Protein AF-A0A1I8H3S5-F1 (afdb_monomer_lite)

InterPro domains:
  IPR027417 P-loop containing nucleoside triphosphate hydrolase [G3DSA:3.40.50.300] (2-69)
  IPR051978 Rho GTPase-activating domain-containing protein [PTHR46005] (12-343)

Radius of gyration: 44.05 Å; chains: 1; bounding box: 96×52×143 Å

Sequence (386 aa):
MDLIANQPELHARQMEALRKAAKNLSNLAGTVETSAQLGVNVDEAFRLLAGAIEKSRPRAAPYAEALMGHQAACDSARQGFNQLLQATLSLTVSLQPSGQAWQAWLRANGSKREFADFIALFGTGNARNEFDRCAASLRDRGVSERRELIGQRLRKLLDTAYPLETADPARLMRHDSVVKRLLHIGGDQHFVSVTNAWQENRDYLASLDTRIPYNFLINKAESSQIFMEHRDRIQQRQRRDVLKAQLLASLRESPSCLAGAASLEDLFSPEMALTEHGKSGLQALLPELQLEGRRLAFAEVQEWLLERSELVPVLESGPTDEDVRRAAKLMKRDTRCSNLLQLLRPDKAKDIARVWFDLPNDASACRLRPCADYTVPEALTEHHRG

Structure (mmCIF, N/CA/C/O backbone):
data_AF-A0A1I8H3S5-F1
#
_entry.id   AF-A0A1I8H3S5-F1
#
loop_
_atom_site.group_PDB
_atom_site.id
_atom_site.type_symbol
_atom_site.label_atom_id
_atom_site.label_alt_id
_atom_site.label_comp_id
_atom_site.label_asym_id
_atom_site.label_entity_id
_atom_site.label_seq_id
_atom_site.pdbx_PDB_ins_code
_atom_site.Cartn_x
_atom_site.Cartn_y
_atom_site.Cartn_z
_atom_site.occupancy
_atom_site.B_iso_or_equiv
_atom_site.auth_seq_id
_atom_site.auth_comp_id
_atom_site.auth_asym_id
_atom_site.auth_atom_id
_atom_site.pdbx_PDB_model_num
ATOM 1 N N . MET A 1 1 ? -52.981 -10.955 87.064 1.00 41.41 1 MET A N 1
ATOM 2 C CA . MET A 1 1 ? -52.131 -9.850 86.569 1.00 41.41 1 MET A CA 1
ATOM 3 C C . MET A 1 1 ? -50.789 -10.474 86.196 1.00 41.41 1 MET A C 1
ATOM 5 O O . MET A 1 1 ? -49.793 -10.192 86.837 1.00 41.41 1 MET A O 1
ATOM 9 N N . ASP A 1 2 ? -50.751 -11.361 85.194 1.00 47.03 2 ASP A N 1
ATOM 10 C CA . ASP A 1 2 ? -49.614 -12.300 85.044 1.00 47.03 2 ASP A CA 1
ATOM 11 C C . ASP A 1 2 ? -49.071 -12.394 83.612 1.00 47.03 2 ASP A C 1
ATOM 13 O O . ASP A 1 2 ? -48.339 -13.313 83.268 1.00 47.03 2 ASP A O 1
ATOM 17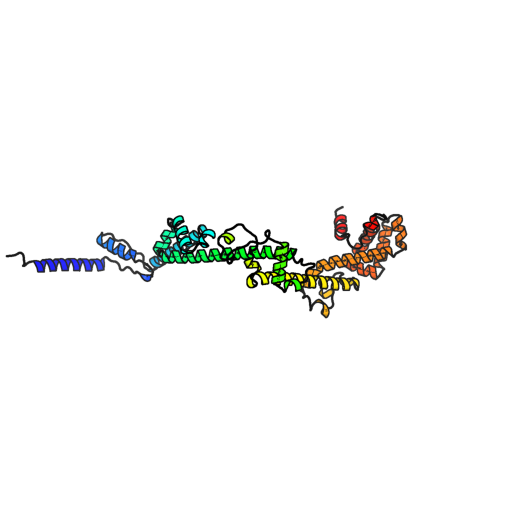 N N . LEU A 1 3 ? -49.401 -11.423 82.755 1.00 46.94 3 LEU A N 1
ATOM 18 C CA . LEU A 1 3 ? -48.939 -11.394 81.359 1.00 46.94 3 LEU A CA 1
ATOM 19 C C . LEU A 1 3 ? -47.726 -10.479 81.122 1.00 46.94 3 LEU A C 1
ATOM 21 O O . LEU A 1 3 ? -47.190 -10.456 80.020 1.00 46.94 3 LEU A O 1
ATOM 25 N N . ILE A 1 4 ? -47.260 -9.759 82.148 1.00 48.44 4 ILE A N 1
ATOM 26 C CA . ILE A 1 4 ? -46.124 -8.822 82.038 1.00 48.44 4 ILE A CA 1
ATOM 27 C C . ILE A 1 4 ? -44.843 -9.399 82.675 1.00 48.44 4 ILE A C 1
ATOM 29 O O . ILE A 1 4 ? -43.741 -9.004 82.308 1.00 48.44 4 ILE A O 1
ATOM 33 N N . ALA A 1 5 ? -44.953 -10.404 83.552 1.00 50.72 5 ALA A N 1
ATOM 34 C CA . ALA A 1 5 ? -43.809 -10.935 84.302 1.00 50.72 5 ALA A CA 1
ATOM 35 C C . ALA A 1 5 ? -42.864 -11.853 83.490 1.00 50.72 5 ALA A C 1
ATOM 37 O O . ALA A 1 5 ? -41.720 -12.037 83.890 1.00 50.72 5 ALA A O 1
ATOM 38 N N . ASN A 1 6 ? -43.296 -12.388 82.338 1.00 52.59 6 ASN A N 1
ATOM 39 C CA . ASN A 1 6 ? -42.533 -13.388 81.563 1.00 52.59 6 ASN A CA 1
ATOM 40 C C . ASN A 1 6 ? -41.844 -12.861 80.292 1.00 52.59 6 ASN A C 1
ATOM 42 O O . ASN A 1 6 ? -41.156 -13.614 79.600 1.00 52.59 6 ASN A O 1
ATOM 46 N N . GLN A 1 7 ? -41.995 -11.575 79.966 1.00 53.34 7 GLN A N 1
ATOM 47 C CA . GLN A 1 7 ? -41.315 -10.970 78.816 1.00 53.34 7 GLN A CA 1
ATOM 48 C C . GLN A 1 7 ? -39.777 -11.045 78.880 1.00 53.34 7 GLN A C 1
ATOM 50 O O . GLN A 1 7 ? -39.180 -11.409 77.864 1.00 53.34 7 GLN A O 1
ATOM 55 N N . PRO A 1 8 ? -39.102 -10.784 80.020 1.00 57.09 8 PRO A N 1
ATOM 56 C CA . PRO A 1 8 ? -37.642 -10.862 80.065 1.00 57.09 8 PRO A CA 1
ATOM 57 C C . PRO A 1 8 ? -37.115 -12.293 79.882 1.00 57.09 8 PRO A C 1
ATOM 59 O O . PRO A 1 8 ? -36.094 -12.476 79.222 1.00 57.09 8 PRO A O 1
ATOM 62 N N . GLU A 1 9 ? -37.823 -13.319 80.370 1.00 62.50 9 GLU A N 1
ATOM 63 C CA . GLU A 1 9 ? -37.437 -14.721 80.148 1.00 62.50 9 GLU A CA 1
ATOM 64 C C . GLU A 1 9 ? -37.637 -15.165 78.693 1.00 62.50 9 GLU A C 1
ATOM 66 O O . GLU A 1 9 ? -36.809 -15.894 78.139 1.00 62.50 9 GLU A O 1
ATOM 71 N N . LEU A 1 10 ? -38.710 -14.702 78.044 1.00 64.19 10 LEU A N 1
ATOM 72 C CA . LEU A 1 10 ? -38.963 -14.970 76.628 1.00 64.19 10 LEU A CA 1
ATOM 73 C C . LEU A 1 10 ? -37.896 -14.306 75.741 1.00 64.19 10 LEU A C 1
ATOM 75 O O . LEU A 1 10 ? -37.350 -14.953 74.845 1.00 64.19 10 LEU A O 1
ATOM 79 N N . HIS A 1 11 ? -37.544 -13.051 76.036 1.00 54.66 11 HIS A N 1
ATOM 80 C CA . HIS A 1 11 ? -36.466 -12.331 75.358 1.00 54.66 11 HIS A CA 1
ATOM 81 C C . HIS A 1 11 ? -35.100 -12.974 75.605 1.00 54.66 11 HIS A C 1
ATOM 83 O O . HIS A 1 11 ? -34.327 -13.128 74.663 1.00 54.66 11 HIS A O 1
ATOM 89 N N . ALA A 1 12 ? -34.810 -13.423 76.829 1.00 63.47 12 ALA A N 1
ATOM 90 C CA . ALA A 1 12 ? -33.576 -14.142 77.135 1.00 63.47 12 ALA A CA 1
ATOM 91 C C . ALA A 1 12 ? -33.473 -15.453 76.341 1.00 63.47 12 ALA A C 1
ATOM 93 O O . ALA A 1 12 ? -32.431 -15.732 75.756 1.00 63.47 12 ALA A O 1
ATOM 94 N N . ARG A 1 13 ? -34.565 -16.222 76.225 1.00 71.88 13 ARG A N 1
ATOM 95 C CA . ARG A 1 13 ? -34.607 -17.444 75.401 1.00 71.88 13 ARG A CA 1
ATOM 96 C C . ARG A 1 13 ? -34.448 -17.161 73.907 1.00 71.88 13 ARG A C 1
ATOM 98 O O . ARG A 1 13 ? -33.751 -17.911 73.227 1.00 71.88 13 ARG A O 1
ATOM 105 N N . GLN A 1 14 ? -35.052 -16.090 73.394 1.00 65.31 14 GLN A N 1
ATOM 106 C CA . GLN A 1 14 ? -34.869 -15.660 72.003 1.00 65.31 14 GLN A CA 1
ATOM 107 C C . GLN A 1 14 ? -33.429 -15.204 71.736 1.00 65.31 14 GLN A C 1
ATOM 109 O O . GLN A 1 14 ? -32.847 -15.584 70.723 1.00 65.31 14 GLN A O 1
ATOM 114 N N . MET A 1 15 ? -32.819 -14.467 72.666 1.00 53.81 15 MET A N 1
ATOM 115 C CA . MET A 1 15 ? -31.417 -14.051 72.584 1.00 53.81 15 MET A CA 1
ATOM 116 C C . MET A 1 15 ? -30.461 -15.242 72.676 1.00 53.81 15 MET A C 1
ATOM 118 O O . MET A 1 15 ? -29.499 -15.307 71.919 1.00 53.81 15 MET A O 1
ATOM 122 N N . GLU A 1 16 ? -30.741 -16.223 73.535 1.00 70.06 16 GLU A N 1
ATOM 123 C CA . GLU A 1 16 ? -29.988 -17.479 73.635 1.00 70.06 16 GLU A CA 1
ATOM 124 C C . GLU A 1 16 ? -30.104 -18.305 72.340 1.00 70.06 16 GLU A C 1
ATOM 126 O O . GLU A 1 16 ? -29.115 -18.860 71.858 1.00 70.06 16 GLU A O 1
ATOM 131 N N . ALA A 1 17 ? -31.294 -18.347 71.728 1.00 71.75 17 ALA A N 1
ATOM 132 C CA . ALA A 1 17 ? -31.534 -19.008 70.447 1.00 71.75 17 ALA A CA 1
ATOM 133 C C . ALA A 1 17 ? -30.804 -18.307 69.291 1.00 71.75 17 ALA A C 1
ATOM 135 O O . ALA A 1 17 ? -30.161 -18.982 68.489 1.00 71.75 17 ALA A O 1
ATOM 136 N N . LEU A 1 18 ? -30.821 -16.970 69.244 1.00 59.50 18 LEU A N 1
ATOM 137 C CA . LEU A 1 18 ? -30.044 -16.177 68.287 1.00 59.50 18 LEU A CA 1
ATOM 138 C C . LEU A 1 18 ? -28.540 -16.346 68.506 1.00 59.50 18 LEU A C 1
ATOM 140 O O . LEU A 1 18 ? -27.791 -16.471 67.543 1.00 59.50 18 LEU A O 1
ATOM 144 N N . ARG A 1 19 ? -28.084 -16.430 69.760 1.00 62.06 19 ARG A N 1
ATOM 145 C CA . ARG A 1 19 ? -26.674 -16.652 70.101 1.00 62.06 19 ARG A CA 1
ATOM 146 C C . ARG A 1 19 ? -26.216 -18.057 69.716 1.00 62.06 19 ARG A C 1
ATOM 148 O O . ARG A 1 19 ? -25.122 -18.203 69.180 1.00 62.06 19 ARG A O 1
ATOM 155 N N . LYS A 1 20 ? -27.052 -19.083 69.909 1.00 65.12 20 LYS A N 1
ATOM 156 C CA . LYS A 1 20 ? -26.813 -20.444 69.397 1.00 65.12 20 LYS A CA 1
ATOM 157 C C . LYS A 1 20 ? -26.855 -20.498 67.874 1.00 65.12 20 LYS A C 1
ATOM 159 O O . LYS A 1 20 ? -26.002 -21.153 67.292 1.00 65.12 20 LYS A O 1
ATOM 164 N N . ALA A 1 21 ? -27.784 -19.797 67.227 1.00 60.03 21 ALA A N 1
ATOM 165 C CA . ALA A 1 21 ? -27.838 -19.691 65.772 1.00 60.03 21 ALA A CA 1
ATOM 166 C C . ALA A 1 21 ? -26.591 -18.987 65.216 1.00 60.03 21 ALA A C 1
ATOM 168 O O . ALA A 1 21 ? -26.011 -19.481 64.261 1.00 60.03 21 ALA A O 1
ATOM 169 N N . ALA A 1 22 ? -26.110 -17.920 65.862 1.00 56.75 22 ALA A N 1
ATOM 170 C CA . ALA A 1 22 ? -24.878 -17.212 65.508 1.00 56.75 22 ALA A CA 1
ATOM 171 C C . ALA A 1 22 ? -23.618 -18.070 65.718 1.00 56.75 22 ALA A C 1
ATOM 173 O O . ALA A 1 22 ? -22.728 -18.084 64.874 1.00 56.75 22 ALA A O 1
ATOM 174 N N . LYS A 1 23 ? -23.558 -18.837 66.814 1.00 57.84 23 LYS A N 1
ATOM 175 C CA . LYS A 1 23 ? -22.464 -19.782 67.100 1.00 57.84 23 LYS A CA 1
ATOM 176 C C . LYS A 1 23 ? -22.495 -21.001 66.172 1.00 57.84 23 LYS A C 1
ATOM 178 O O . LYS A 1 23 ? -21.461 -21.559 65.831 1.00 57.84 23 LYS A O 1
ATOM 183 N N . ASN A 1 24 ? -23.685 -21.409 65.740 1.00 57.12 24 ASN A N 1
ATOM 184 C CA . ASN A 1 24 ? -23.847 -22.417 64.703 1.00 57.12 24 ASN A CA 1
ATOM 185 C C . ASN A 1 24 ? -23.470 -21.843 63.337 1.00 57.12 24 ASN A C 1
ATOM 187 O O . ASN A 1 24 ? -22.757 -22.519 62.624 1.00 57.12 24 ASN A O 1
ATOM 191 N N . LEU A 1 25 ? -23.833 -20.603 62.999 1.00 53.56 25 LEU A N 1
ATOM 192 C CA . LEU A 1 25 ? -23.391 -19.911 61.781 1.00 53.56 25 LEU A CA 1
ATOM 193 C C . LEU A 1 25 ? -21.862 -19.799 61.721 1.00 53.56 25 LEU A C 1
ATOM 195 O O . LEU A 1 25 ? -21.295 -20.101 60.678 1.00 53.56 25 LEU A O 1
ATOM 199 N N . SER A 1 26 ? -21.187 -19.481 62.834 1.00 52.66 26 SER A N 1
ATOM 200 C CA . SER A 1 26 ? -19.714 -19.476 62.891 1.00 52.66 26 SER A CA 1
ATOM 201 C C . SER A 1 26 ? -19.088 -20.865 62.726 1.00 52.66 26 SER A C 1
ATOM 203 O O . SER A 1 26 ? -17.928 -20.965 62.349 1.00 52.66 26 SER A O 1
ATOM 205 N N . ASN A 1 27 ? -19.840 -21.930 63.020 1.00 53.69 27 ASN A N 1
ATOM 206 C CA . ASN A 1 27 ? -19.399 -23.320 62.879 1.00 53.69 27 ASN A CA 1
ATOM 207 C C . ASN A 1 27 ? -19.877 -23.977 61.564 1.00 53.69 27 ASN A C 1
ATOM 209 O O . ASN A 1 27 ? -19.393 -25.051 61.215 1.00 53.69 27 ASN A O 1
ATOM 213 N N . LEU A 1 28 ? -20.850 -23.378 60.862 1.00 50.19 28 LEU A N 1
ATOM 214 C CA . LEU A 1 28 ? -21.511 -23.916 59.664 1.00 50.19 28 LEU A CA 1
ATOM 215 C C . LEU A 1 28 ? -21.055 -23.201 58.388 1.00 50.19 28 LEU A C 1
ATOM 217 O O . LEU A 1 28 ? -20.982 -23.832 57.336 1.00 50.19 28 LEU A O 1
ATOM 221 N N . ALA A 1 29 ? -20.725 -21.911 58.472 1.00 54.22 29 ALA A N 1
ATOM 222 C CA . ALA A 1 29 ? -20.091 -21.187 57.385 1.00 54.22 29 ALA A CA 1
ATOM 223 C C . ALA A 1 29 ? -18.595 -21.517 57.407 1.00 54.22 29 ALA A C 1
ATOM 225 O O . ALA A 1 29 ? -17.825 -20.907 58.146 1.00 54.22 29 ALA A O 1
ATOM 226 N N . GLY A 1 30 ? -18.178 -22.521 56.632 1.00 59.81 30 GLY A N 1
ATOM 227 C CA . GLY A 1 30 ? -16.759 -22.684 56.323 1.00 59.81 30 GLY A CA 1
ATOM 228 C C . GLY A 1 30 ? -16.197 -21.349 55.828 1.00 59.81 30 GLY A C 1
ATOM 229 O O . GLY A 1 30 ? -16.874 -20.638 55.085 1.00 59.81 30 GLY A O 1
ATOM 230 N N . THR A 1 31 ? -15.000 -20.976 56.277 1.00 65.81 31 THR A N 1
ATOM 231 C CA . THR A 1 31 ? -14.372 -19.716 55.871 1.00 65.81 31 THR A CA 1
ATOM 232 C C . THR A 1 31 ? -14.201 -19.703 54.353 1.00 65.81 31 THR A C 1
ATOM 234 O O . THR A 1 31 ? -13.486 -20.540 53.805 1.00 65.81 31 THR A O 1
ATOM 237 N N . VAL A 1 32 ? -14.874 -18.773 53.674 1.00 75.56 32 VAL A N 1
ATOM 238 C CA . VAL A 1 32 ? -14.718 -18.547 52.233 1.00 75.56 32 VAL A CA 1
ATOM 239 C C . VAL A 1 32 ? -13.794 -17.364 52.049 1.00 75.56 32 VAL A C 1
ATOM 241 O O . VAL A 1 32 ? -14.099 -16.249 52.468 1.00 75.56 32 VAL A O 1
ATOM 244 N N . GLU A 1 33 ? -12.665 -17.602 51.403 1.00 80.44 33 GLU A N 1
ATOM 245 C CA . GLU A 1 33 ? -11.799 -16.530 50.941 1.00 80.44 33 GLU A CA 1
ATOM 246 C C . GLU A 1 33 ? -12.403 -15.913 49.674 1.00 80.44 33 GLU A C 1
ATOM 248 O O . GLU A 1 33 ? -12.655 -16.608 48.684 1.00 80.44 33 GLU A O 1
ATOM 253 N N . THR A 1 34 ? -12.653 -14.604 49.720 1.00 84.56 34 THR A N 1
ATOM 254 C CA . THR A 1 34 ? -13.286 -13.835 48.640 1.00 84.56 34 THR A CA 1
ATOM 255 C C . THR A 1 34 ? -12.457 -12.611 48.286 1.00 84.56 34 THR A C 1
ATOM 257 O O . THR A 1 34 ? -11.827 -12.019 49.161 1.00 84.56 34 THR A O 1
ATOM 260 N N . SER A 1 35 ? -12.550 -12.152 47.040 1.00 85.56 35 SER A N 1
ATOM 261 C CA . SER A 1 35 ? -12.072 -10.827 46.642 1.00 85.56 35 SER A CA 1
ATOM 262 C C . SER A 1 35 ? -13.176 -10.099 45.893 1.00 85.56 35 SER A C 1
ATOM 264 O O . SER A 1 35 ? -13.472 -10.433 44.750 1.00 85.56 35 SER A O 1
ATOM 266 N N . ALA A 1 36 ? -13.777 -9.089 46.526 1.00 82.88 36 ALA A N 1
ATOM 267 C CA . ALA A 1 36 ? -14.801 -8.261 45.888 1.00 82.88 36 ALA A CA 1
ATOM 268 C C . ALA A 1 36 ? -14.232 -7.447 44.718 1.00 82.88 36 ALA A C 1
ATOM 270 O O . ALA A 1 36 ? -14.889 -7.289 43.695 1.00 82.88 36 ALA A O 1
ATOM 271 N N . GLN A 1 37 ? -12.984 -6.984 44.844 1.00 81.81 37 GLN A N 1
ATOM 272 C CA . GLN A 1 37 ? -12.302 -6.228 43.793 1.00 81.81 37 GLN A CA 1
ATOM 273 C C . GLN A 1 37 ? -12.064 -7.071 42.534 1.00 81.81 37 GLN A C 1
ATOM 275 O O . GLN A 1 37 ? -12.098 -6.538 41.429 1.00 81.81 37 GLN A O 1
ATOM 280 N N . LEU A 1 38 ? -11.822 -8.374 42.702 1.00 81.00 38 LEU A N 1
ATOM 281 C CA . LEU A 1 38 ? -11.585 -9.310 41.602 1.00 81.00 38 LEU A CA 1
ATOM 282 C C . LEU A 1 38 ? -12.808 -10.180 41.283 1.00 81.00 38 LEU A C 1
ATOM 284 O O . LEU A 1 38 ? -12.689 -11.085 40.474 1.00 81.00 38 LEU A O 1
ATOM 288 N N . GLY A 1 39 ? -13.950 -9.974 41.944 1.00 82.62 39 GLY A N 1
ATOM 289 C CA . GLY A 1 39 ? -15.146 -10.802 41.758 1.00 82.62 39 GLY A CA 1
ATOM 290 C C . GLY A 1 39 ? -14.975 -12.290 42.108 1.00 82.62 39 GLY A C 1
ATOM 291 O O . GLY A 1 39 ? -15.748 -13.120 41.637 1.00 82.62 39 GLY A O 1
ATOM 292 N N . VAL A 1 40 ? -13.984 -12.663 42.924 1.00 88.81 40 VAL A N 1
ATOM 293 C CA . VAL A 1 40 ? -13.685 -14.071 43.246 1.00 88.81 40 VAL A CA 1
ATOM 294 C C . VAL A 1 40 ? -14.478 -14.524 44.466 1.00 88.81 40 VAL A C 1
ATOM 296 O O . VAL A 1 40 ? -14.409 -13.885 45.519 1.00 88.81 40 VAL A O 1
ATOM 299 N N . ASN A 1 41 ? -15.193 -15.648 44.334 1.00 86.94 41 ASN A N 1
ATOM 300 C CA . ASN A 1 41 ? -15.986 -16.305 45.385 1.00 86.94 41 ASN A CA 1
ATOM 301 C C . ASN A 1 41 ? -17.070 -15.438 46.055 1.00 86.94 41 ASN A C 1
ATOM 303 O O . ASN A 1 41 ? -17.664 -15.867 47.043 1.00 86.94 41 ASN A O 1
ATOM 307 N N . VAL A 1 42 ? -17.376 -14.251 45.520 1.00 86.88 42 VAL A N 1
ATOM 308 C CA . VAL A 1 42 ? -18.377 -13.336 46.093 1.00 86.88 42 VAL A CA 1
ATOM 309 C C . VAL A 1 42 ? -19.755 -14.004 46.117 1.00 86.88 42 VAL A C 1
ATOM 311 O O . VAL A 1 42 ? -20.338 -14.172 47.185 1.00 86.88 42 VAL A O 1
ATOM 314 N N . ASP A 1 43 ? -20.230 -14.492 44.968 1.00 86.25 43 ASP A N 1
ATOM 315 C CA . ASP A 1 43 ? -21.523 -15.185 44.868 1.00 86.25 43 ASP A CA 1
ATOM 316 C C . ASP A 1 43 ? -21.537 -16.522 45.617 1.00 86.25 43 ASP A C 1
ATOM 318 O O . ASP A 1 43 ? -22.577 -16.951 46.115 1.00 86.25 43 ASP A O 1
ATOM 322 N N . GLU A 1 44 ? -20.387 -17.196 45.703 1.00 85.38 44 GLU A N 1
ATOM 323 C CA . GLU A 1 44 ? -20.246 -18.462 46.427 1.00 85.38 44 GLU A CA 1
ATOM 324 C C . GLU A 1 44 ? -20.418 -18.261 47.937 1.00 85.38 44 GLU A C 1
ATOM 326 O O . GLU A 1 44 ? -21.076 -19.066 48.591 1.00 85.38 44 GLU A O 1
ATOM 331 N N . ALA A 1 45 ? -19.908 -17.153 48.487 1.00 83.62 45 ALA A N 1
ATOM 332 C CA . ALA A 1 45 ? -20.119 -16.800 49.887 1.00 83.62 45 ALA A CA 1
ATOM 333 C C . ALA A 1 45 ? -21.612 -16.587 50.198 1.00 83.62 45 ALA A C 1
ATOM 335 O O . ALA A 1 45 ? -22.112 -17.089 51.208 1.00 83.62 45 ALA A O 1
ATOM 336 N N . PHE A 1 46 ? -22.352 -15.923 49.302 1.00 85.50 46 PHE A N 1
ATOM 337 C CA . PHE A 1 46 ? -23.804 -15.769 49.442 1.00 85.50 46 PHE A CA 1
ATOM 338 C C . PHE A 1 46 ? -24.556 -17.095 49.260 1.00 85.50 46 PHE A C 1
ATOM 340 O O . PHE A 1 46 ? -25.480 -17.380 50.023 1.00 85.50 46 PHE A O 1
ATOM 347 N N . ARG A 1 47 ? -24.147 -17.942 48.305 1.00 84.00 47 ARG A N 1
ATOM 348 C CA . ARG A 1 47 ? -24.742 -19.274 48.098 1.00 84.00 47 ARG A CA 1
ATOM 349 C C . ARG A 1 47 ? -24.506 -20.211 49.279 1.00 84.00 47 ARG A C 1
ATOM 351 O O . ARG A 1 47 ? -25.411 -20.959 49.637 1.00 84.00 47 ARG A O 1
ATOM 358 N N . LEU A 1 48 ? -23.348 -20.140 49.930 1.00 81.31 48 LEU A N 1
ATOM 359 C CA . LEU A 1 48 ? -23.078 -20.889 51.157 1.00 81.31 48 LEU A CA 1
ATOM 360 C C . LEU A 1 48 ? -23.938 -20.418 52.328 1.00 81.31 48 LEU A C 1
ATOM 362 O O . LEU A 1 48 ? -24.448 -21.252 53.075 1.00 81.31 48 LEU A O 1
ATOM 366 N N . LEU A 1 49 ? -24.147 -19.107 52.465 1.00 80.31 49 LEU A N 1
ATOM 367 C CA . LEU A 1 49 ? -25.059 -18.562 53.471 1.00 80.31 49 LEU A CA 1
ATOM 368 C C . LEU A 1 49 ? -26.508 -19.010 53.221 1.00 80.31 49 LEU A C 1
ATOM 370 O O . LEU A 1 49 ? -27.191 -19.425 54.155 1.00 80.31 49 LEU A O 1
ATOM 374 N N . ALA A 1 50 ? -26.969 -18.970 51.969 1.00 82.06 50 ALA A N 1
ATOM 375 C CA . ALA A 1 50 ? -28.297 -19.451 51.594 1.00 82.06 50 ALA A CA 1
ATOM 376 C C . ALA A 1 50 ? -28.446 -20.962 51.848 1.00 82.06 50 ALA A C 1
ATOM 378 O O . ALA A 1 50 ? -29.397 -21.392 52.499 1.00 82.06 50 ALA A O 1
ATOM 379 N N . GLY A 1 51 ? -27.458 -21.764 51.438 1.00 78.50 51 GLY A N 1
ATOM 380 C CA . GLY A 1 51 ? -27.431 -23.203 51.696 1.00 78.50 51 GLY A CA 1
ATOM 381 C C . GLY A 1 51 ? -27.462 -23.532 53.190 1.00 78.50 51 GLY A C 1
ATOM 382 O O . GLY A 1 51 ? -28.227 -24.395 53.616 1.00 78.50 51 GLY A O 1
ATOM 383 N N . ALA A 1 52 ? -26.723 -22.783 54.014 1.00 74.44 52 ALA A N 1
ATOM 384 C CA . ALA A 1 52 ? -26.749 -22.915 55.469 1.00 74.44 52 ALA A CA 1
ATOM 385 C C . ALA A 1 52 ? -28.160 -22.727 56.063 1.00 74.44 52 ALA A C 1
ATOM 387 O O . ALA A 1 52 ? -28.528 -23.450 56.994 1.00 74.44 52 ALA A O 1
ATOM 388 N N . ILE A 1 53 ? -28.958 -21.804 55.514 1.00 80.88 53 ILE A N 1
ATOM 389 C CA . ILE A 1 53 ? -30.363 -21.588 55.901 1.00 80.88 53 ILE A CA 1
ATOM 390 C C . ILE A 1 53 ? -31.231 -22.773 55.453 1.00 80.88 53 ILE A C 1
ATOM 392 O O . ILE A 1 53 ? -32.037 -23.287 56.230 1.00 80.88 53 ILE A O 1
ATOM 396 N N . GLU A 1 54 ? -31.024 -23.252 54.228 1.00 81.31 54 GLU A N 1
ATOM 397 C CA . GLU A 1 54 ? -31.770 -24.362 53.619 1.00 81.31 54 GLU A CA 1
ATOM 398 C C . GLU A 1 54 ? -31.308 -25.757 54.086 1.00 81.31 54 GLU A C 1
ATOM 400 O O . GLU A 1 54 ? -31.855 -26.773 53.661 1.00 81.31 54 GLU A O 1
ATOM 405 N N . LYS A 1 55 ? -30.314 -25.829 54.984 1.00 77.19 55 LYS A N 1
ATOM 406 C CA . LYS A 1 55 ? -29.621 -27.063 55.409 1.00 77.19 55 LYS A CA 1
ATOM 407 C C . LYS A 1 55 ? -28.963 -27.830 54.251 1.00 77.19 55 LYS A C 1
ATOM 409 O O . LYS A 1 55 ? -28.683 -29.023 54.388 1.00 77.19 55 LYS A O 1
ATOM 414 N N . SER A 1 56 ? -28.667 -27.154 53.145 1.00 69.56 56 SER A N 1
ATOM 415 C CA . SER A 1 56 ? -27.803 -27.658 52.081 1.00 69.56 56 SER A CA 1
ATOM 416 C C . SER A 1 56 ? -26.353 -27.256 52.379 1.00 69.56 56 SER A C 1
ATOM 418 O O . SER A 1 56 ? -26.082 -26.211 52.971 1.00 69.56 56 SER A O 1
ATOM 420 N N . ARG A 1 57 ? -25.385 -28.110 52.036 1.00 66.44 57 ARG A N 1
ATOM 421 C CA . ARG A 1 57 ? -23.955 -27.814 52.227 1.00 66.44 57 ARG A CA 1
ATOM 422 C C . ARG A 1 57 ? -23.244 -27.811 50.877 1.00 66.44 57 ARG A C 1
ATOM 424 O O . ARG A 1 57 ? -22.608 -28.813 50.542 1.00 66.44 57 ARG A O 1
ATOM 431 N N . PRO A 1 58 ? -23.352 -26.726 50.090 1.00 67.06 58 PRO A N 1
ATOM 432 C CA . PRO A 1 58 ? -22.456 -26.537 48.960 1.00 67.06 58 PRO A CA 1
ATOM 433 C C . PRO A 1 58 ? -21.007 -26.498 49.465 1.00 67.06 58 PRO A C 1
ATOM 435 O O . PRO A 1 58 ? -20.752 -26.192 50.632 1.00 67.06 58 PRO A O 1
ATOM 438 N N . ARG A 1 59 ? -20.044 -26.817 48.601 1.00 73.06 59 ARG A N 1
ATOM 439 C CA . ARG A 1 59 ? -18.617 -26.663 48.900 1.00 73.06 59 ARG A CA 1
ATOM 440 C C . ARG A 1 59 ? -18.066 -25.570 47.993 1.00 73.06 59 ARG A C 1
ATOM 442 O O . ARG A 1 59 ? -18.113 -25.729 46.779 1.00 73.06 59 ARG A O 1
ATOM 449 N N . ALA A 1 60 ? -17.542 -24.496 48.580 1.00 74.88 60 ALA A N 1
ATOM 450 C CA . ALA A 1 60 ? -16.817 -23.481 47.823 1.00 74.88 60 ALA A CA 1
ATOM 451 C C . ALA A 1 60 ? -15.468 -24.024 47.345 1.00 74.88 60 ALA A C 1
ATOM 453 O O . ALA A 1 60 ? -14.797 -24.769 48.070 1.00 74.88 60 ALA A O 1
ATOM 454 N N . ALA A 1 61 ? -15.063 -23.614 46.145 1.00 82.62 61 ALA A N 1
ATOM 455 C CA . ALA A 1 61 ? -13.710 -23.839 45.663 1.00 82.62 61 ALA A CA 1
ATOM 456 C C . ALA A 1 61 ? -12.701 -23.006 46.485 1.00 82.62 61 ALA A C 1
ATOM 458 O O . ALA A 1 61 ? -13.017 -21.876 46.886 1.00 82.62 61 ALA A O 1
ATOM 459 N N . PRO A 1 62 ? -11.480 -23.520 46.731 1.00 85.50 62 PRO A N 1
ATOM 460 C CA . PRO A 1 62 ? -10.394 -22.731 47.306 1.00 85.50 62 PRO A CA 1
ATOM 461 C C . PRO A 1 62 ? -10.122 -21.470 46.477 1.00 85.50 62 PRO A C 1
ATOM 463 O O . PRO A 1 62 ? -10.256 -21.490 45.253 1.00 85.50 62 PRO A O 1
ATOM 466 N N . TYR A 1 63 ? -9.683 -20.387 47.121 1.00 83.38 63 TYR A N 1
ATOM 467 C CA . TYR A 1 63 ? -9.483 -19.096 46.453 1.00 83.38 63 TYR A CA 1
ATOM 468 C C . TYR A 1 63 ? -8.583 -19.178 45.218 1.00 83.38 63 TYR A C 1
ATOM 470 O O . TYR A 1 63 ? -8.911 -18.591 44.195 1.00 83.38 63 TYR A O 1
ATOM 478 N N . ALA A 1 64 ? -7.474 -19.920 45.287 1.00 84.56 64 ALA A N 1
ATOM 479 C CA . ALA A 1 64 ? -6.544 -20.050 44.164 1.00 84.56 64 ALA A CA 1
ATOM 480 C C . ALA A 1 64 ? -7.207 -20.676 42.923 1.00 84.56 64 ALA A C 1
ATOM 482 O O . ALA A 1 64 ? -7.037 -20.179 41.812 1.00 84.56 64 ALA A O 1
ATOM 483 N N . GLU A 1 65 ? -8.006 -21.726 43.119 1.00 88.56 65 GLU A N 1
ATOM 484 C CA . GLU A 1 65 ? -8.746 -22.390 42.043 1.00 88.56 65 GLU A CA 1
ATOM 485 C C . GLU A 1 65 ? -9.857 -21.483 41.498 1.00 88.56 65 GLU A C 1
ATOM 487 O O . GLU A 1 65 ? -9.992 -21.318 40.286 1.00 88.56 65 GLU A O 1
ATOM 492 N N . ALA A 1 66 ? -10.602 -20.823 42.389 1.00 86.50 66 ALA A N 1
ATOM 493 C CA . ALA A 1 66 ? -11.647 -19.878 42.014 1.00 86.50 66 ALA A CA 1
ATOM 494 C C . ALA A 1 66 ? -11.098 -18.660 41.251 1.00 86.50 66 ALA A C 1
ATOM 496 O O . ALA A 1 66 ? -11.709 -18.207 40.285 1.00 86.50 66 ALA A O 1
ATOM 497 N N . LEU A 1 67 ? -9.930 -18.150 41.650 1.00 87.94 67 LEU A N 1
ATOM 498 C CA . LEU A 1 67 ? -9.235 -17.058 40.974 1.00 87.94 67 LEU A CA 1
ATOM 499 C C . LEU A 1 67 ? -8.803 -17.475 39.565 1.00 87.94 67 LEU A C 1
ATOM 501 O O . LEU A 1 67 ? -9.061 -16.736 38.618 1.00 87.94 67 LEU A O 1
ATOM 505 N N . MET A 1 68 ? -8.203 -18.661 39.412 1.00 92.19 68 MET A N 1
ATOM 506 C CA . MET A 1 68 ? -7.832 -19.193 38.096 1.00 92.19 68 MET A CA 1
ATOM 507 C C . MET A 1 68 ? -9.056 -19.384 37.193 1.00 92.19 68 MET A C 1
ATOM 509 O O . MET A 1 68 ? -9.032 -18.983 36.031 1.00 92.19 68 MET A O 1
ATOM 513 N N . GLY A 1 69 ? -10.143 -19.952 37.725 1.00 91.44 69 GLY A N 1
ATOM 514 C CA . GLY A 1 69 ? -11.397 -20.118 36.988 1.00 91.44 69 GLY A CA 1
ATOM 515 C C . GLY A 1 69 ? -12.012 -18.781 36.569 1.00 91.44 69 GLY A C 1
ATOM 516 O O . GLY A 1 69 ? -12.445 -18.631 35.427 1.00 91.44 69 GLY A O 1
ATOM 517 N N . HIS A 1 70 ? -11.994 -17.782 37.456 1.00 90.19 70 HIS A N 1
ATOM 518 C CA . HIS A 1 70 ? -12.475 -16.436 37.154 1.00 90.19 70 HIS A CA 1
ATOM 519 C C . HIS A 1 70 ? -11.631 -15.744 36.072 1.00 90.19 70 HIS A C 1
ATOM 521 O O . HIS A 1 70 ? -12.187 -15.147 35.151 1.00 90.19 70 HIS A O 1
ATOM 527 N N . GLN A 1 71 ? -10.300 -15.859 36.139 1.00 93.50 71 GLN A N 1
ATOM 528 C CA . GLN A 1 71 ? -9.393 -15.342 35.110 1.00 93.50 71 GLN A CA 1
ATOM 529 C C . GLN A 1 71 ? -9.649 -16.008 33.753 1.00 93.50 71 GLN A C 1
ATOM 531 O O . GLN A 1 71 ? -9.843 -15.310 32.760 1.00 93.50 71 GLN A O 1
ATOM 536 N N . ALA A 1 72 ? -9.763 -17.338 33.717 1.00 94.88 72 ALA A N 1
ATOM 537 C CA . ALA A 1 72 ? -10.071 -18.071 32.491 1.00 94.88 72 ALA A CA 1
ATOM 538 C C . ALA A 1 72 ? -11.435 -17.674 31.894 1.00 94.88 72 ALA A C 1
ATOM 540 O O . ALA A 1 72 ? -11.556 -17.505 30.679 1.00 94.88 72 ALA A O 1
ATOM 541 N N . ALA A 1 73 ? -12.459 -17.473 32.732 1.00 93.50 73 ALA A N 1
ATOM 542 C CA . ALA A 1 73 ? -13.767 -16.988 32.292 1.00 93.50 73 ALA A CA 1
ATOM 543 C C . ALA A 1 73 ? -13.688 -15.561 31.723 1.00 93.50 73 ALA A C 1
ATOM 545 O O . ALA A 1 73 ? -14.261 -15.285 30.667 1.00 93.50 73 ALA A O 1
ATOM 546 N N . CYS A 1 74 ? -12.938 -14.674 32.381 1.00 94.69 74 CYS A N 1
ATOM 547 C CA . CYS A 1 74 ? -12.670 -13.319 31.905 1.00 94.69 74 CYS A CA 1
ATOM 548 C C . CYS A 1 74 ? -11.990 -13.315 30.532 1.00 94.69 74 CYS A C 1
ATOM 550 O O . CYS A 1 74 ? -12.432 -12.597 29.631 1.00 94.69 74 CYS A O 1
ATOM 552 N N . ASP A 1 75 ? -10.946 -14.121 30.356 1.00 96.31 75 ASP A N 1
ATOM 553 C CA . ASP A 1 75 ? -10.203 -14.216 29.099 1.00 96.31 75 ASP A CA 1
ATOM 554 C C . ASP A 1 75 ? -11.077 -14.787 27.980 1.00 96.31 75 ASP A C 1
ATOM 556 O O . ASP A 1 75 ? -11.149 -14.210 26.892 1.00 96.31 75 ASP A O 1
ATOM 560 N N . SER A 1 76 ? -11.827 -15.854 28.271 1.00 97.38 76 SER A N 1
ATOM 561 C CA . SER A 1 76 ? -12.779 -16.448 27.330 1.00 97.38 76 SER A CA 1
ATOM 562 C C . SER A 1 76 ? -13.856 -15.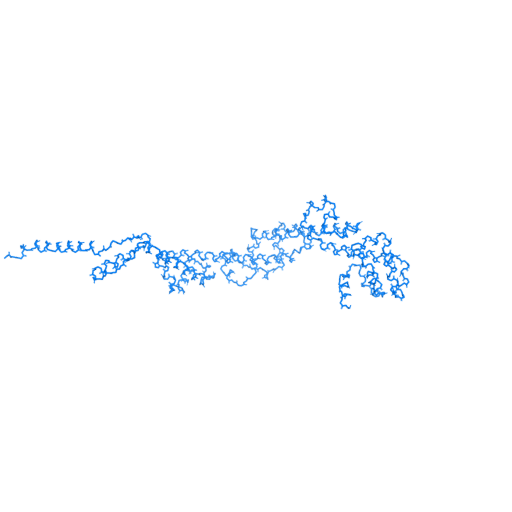449 26.898 1.00 97.38 76 SER A C 1
ATOM 564 O O . SER A 1 76 ? -14.169 -15.358 25.711 1.00 97.38 76 SER A O 1
ATOM 566 N N . ALA A 1 77 ? -14.418 -14.673 27.830 1.00 96.94 77 ALA A N 1
ATOM 567 C CA . ALA A 1 77 ? -15.438 -13.674 27.519 1.00 96.94 77 ALA A CA 1
ATOM 568 C C . ALA A 1 77 ? -14.871 -12.513 26.685 1.00 96.94 77 ALA A C 1
ATOM 570 O O . ALA A 1 77 ? -15.494 -12.090 25.709 1.00 96.94 77 ALA A O 1
ATOM 571 N N . ARG A 1 78 ? -13.660 -12.028 27.006 1.00 96.81 78 ARG A N 1
ATOM 572 C CA . ARG A 1 78 ? -12.957 -11.016 26.195 1.00 96.81 78 ARG A CA 1
ATOM 573 C C . ARG A 1 78 ? -12.692 -11.520 24.783 1.00 96.81 78 ARG A C 1
ATOM 575 O O . ARG A 1 78 ? -12.928 -10.790 23.821 1.00 96.81 78 ARG A O 1
ATOM 582 N N . GLN A 1 79 ? -12.208 -12.752 24.647 1.00 97.50 79 GLN A N 1
ATOM 583 C CA . GLN A 1 79 ? -11.939 -13.358 23.349 1.00 97.50 79 GLN A CA 1
ATOM 584 C C . GLN A 1 79 ? -13.225 -13.509 22.529 1.00 97.50 79 GLN A C 1
ATOM 586 O O . GLN A 1 79 ? -13.257 -13.073 21.378 1.00 97.50 79 GLN A O 1
ATOM 591 N N . GLY A 1 80 ? -14.286 -14.058 23.127 1.00 97.31 80 GLY A N 1
ATOM 592 C CA . GLY A 1 80 ? -15.578 -14.238 22.464 1.00 97.31 80 GLY A CA 1
ATOM 593 C C . GLY A 1 80 ? -16.175 -12.915 21.986 1.00 97.31 80 GLY A C 1
ATOM 594 O O . GLY A 1 80 ? -16.585 -12.799 20.832 1.00 97.31 80 GLY A O 1
ATOM 595 N N . PHE A 1 81 ? -16.149 -11.876 22.826 1.00 97.81 81 PHE A N 1
ATOM 596 C CA . PHE A 1 81 ? -16.650 -10.559 22.437 1.00 97.81 81 PHE A CA 1
ATOM 597 C C . PHE A 1 81 ? -15.814 -9.913 21.325 1.00 97.81 81 PHE A C 1
ATOM 599 O O . PHE A 1 81 ? -16.374 -9.381 20.367 1.00 97.81 81 PHE A O 1
ATOM 606 N N . ASN A 1 82 ? -14.482 -10.013 21.387 1.00 95.75 82 ASN A N 1
ATOM 607 C CA . ASN A 1 82 ? -13.607 -9.509 20.326 1.00 95.75 82 ASN A CA 1
ATOM 608 C C . ASN A 1 82 ? -13.845 -10.219 18.987 1.00 95.75 82 ASN A C 1
ATOM 610 O O . ASN A 1 82 ? -13.921 -9.559 17.952 1.00 95.75 82 ASN A O 1
ATOM 614 N N . GLN A 1 83 ? -14.002 -11.545 18.993 1.00 96.31 83 GLN A N 1
ATOM 615 C CA . GLN A 1 83 ? -14.331 -12.313 17.788 1.00 96.31 83 GLN A CA 1
ATOM 616 C C . GLN A 1 83 ? -15.696 -11.913 17.229 1.00 96.31 83 GLN A C 1
ATOM 618 O O . GLN A 1 83 ? -15.843 -11.715 16.022 1.00 96.31 83 GLN A O 1
ATOM 623 N N . LEU A 1 84 ? -16.681 -11.721 18.108 1.00 96.62 84 LEU A N 1
ATOM 624 C CA . LEU A 1 84 ? -17.993 -11.238 17.715 1.00 96.62 84 LEU A CA 1
ATOM 625 C C . LEU A 1 84 ? -17.909 -9.855 17.051 1.00 96.62 84 LEU A C 1
ATOM 627 O O . LEU A 1 84 ? -18.508 -9.652 15.992 1.00 96.62 84 LEU A O 1
ATOM 631 N N . LEU A 1 85 ? -17.162 -8.913 17.636 1.00 96.38 85 LEU A N 1
ATOM 632 C CA . LEU A 1 85 ? -16.937 -7.589 17.053 1.00 96.38 85 LEU A CA 1
ATOM 633 C C . LEU A 1 85 ? -16.278 -7.699 15.677 1.00 96.38 85 LEU A C 1
ATOM 635 O O . LEU A 1 85 ? -16.804 -7.149 14.716 1.00 96.38 85 LEU A O 1
ATOM 639 N N . GLN A 1 86 ? -15.192 -8.461 15.547 1.00 93.50 86 GLN A N 1
ATOM 640 C CA . GLN A 1 86 ? -14.491 -8.643 14.272 1.00 93.50 86 GLN A CA 1
ATOM 641 C C . GLN A 1 86 ? -15.379 -9.251 13.178 1.00 93.50 86 GLN A C 1
ATOM 643 O O . GLN A 1 86 ? -15.271 -8.861 12.018 1.00 93.50 86 GLN A O 1
ATOM 648 N N . ALA A 1 87 ? -16.267 -10.180 13.535 1.00 93.56 87 ALA A N 1
ATOM 649 C CA . ALA A 1 87 ? -17.146 -10.849 12.579 1.00 93.56 87 ALA A CA 1
ATOM 650 C C . ALA A 1 87 ? -18.348 -9.996 12.140 1.00 93.56 87 ALA A C 1
ATOM 652 O O . ALA A 1 87 ? -18.929 -10.247 11.086 1.00 93.56 87 ALA A O 1
ATOM 653 N N . THR A 1 88 ? -18.770 -9.026 12.955 1.00 93.94 88 THR A N 1
ATOM 654 C CA . THR A 1 88 ? -20.068 -8.347 12.773 1.00 93.94 88 THR A CA 1
ATOM 655 C C . THR A 1 88 ? -19.965 -6.844 12.577 1.00 93.94 88 THR A C 1
ATOM 657 O O . THR A 1 88 ? -20.875 -6.237 12.010 1.00 93.94 88 THR A O 1
ATOM 660 N N . LEU A 1 89 ? -18.884 -6.223 13.045 1.00 92.19 89 LEU A N 1
ATOM 661 C CA . LEU A 1 89 ? -18.665 -4.799 12.884 1.00 92.19 89 LEU A CA 1
ATOM 662 C C . LEU A 1 89 ? -18.188 -4.521 11.459 1.00 92.19 89 LEU A C 1
ATOM 664 O O . LEU A 1 89 ? -17.104 -4.930 11.053 1.00 92.19 89 LEU A O 1
ATOM 668 N N . SER A 1 90 ? -19.007 -3.806 10.695 1.00 89.25 90 SER A N 1
ATOM 669 C CA . SER A 1 90 ? -18.669 -3.395 9.336 1.00 89.25 90 SER A CA 1
ATOM 670 C C . SER A 1 90 ? -18.140 -1.964 9.301 1.00 89.25 90 SER A C 1
ATOM 672 O O . SER A 1 90 ? -18.492 -1.132 10.144 1.00 89.25 90 SER A O 1
ATOM 674 N N . LEU A 1 91 ? -17.340 -1.654 8.276 1.00 83.38 91 LEU A N 1
ATOM 675 C CA . LEU A 1 91 ? -16.816 -0.304 8.052 1.00 83.38 91 LEU A CA 1
ATOM 676 C C . LEU A 1 91 ? -17.957 0.722 7.929 1.00 83.38 91 LEU A C 1
ATOM 678 O O . LEU A 1 91 ? -17.893 1.819 8.470 1.00 83.38 91 LEU A O 1
ATOM 682 N N . THR A 1 92 ? -19.058 0.354 7.272 1.00 81.69 92 THR A N 1
ATOM 683 C CA . THR A 1 92 ? -20.227 1.232 7.122 1.00 81.69 92 THR A CA 1
ATOM 684 C C . THR A 1 92 ? -20.847 1.621 8.464 1.00 81.69 92 THR A C 1
ATOM 686 O O . THR A 1 92 ? -21.302 2.756 8.613 1.00 81.69 92 THR A O 1
ATOM 689 N N . VAL A 1 93 ? -20.868 0.699 9.432 1.00 79.50 93 VAL A N 1
ATOM 690 C CA . VAL A 1 93 ? -21.353 0.963 10.793 1.00 79.50 93 VAL A CA 1
ATOM 691 C C . VAL A 1 93 ? -20.324 1.777 11.578 1.00 79.50 93 VAL A C 1
ATOM 693 O O . VAL A 1 93 ? -20.704 2.741 12.237 1.00 79.50 93 VAL A O 1
ATOM 696 N N . SER A 1 94 ? -19.027 1.468 11.469 1.00 81.44 94 SER A N 1
ATOM 697 C CA . SER A 1 94 ? -17.971 2.182 12.207 1.00 81.44 94 SER A CA 1
ATOM 698 C C . SER A 1 94 ? -17.777 3.641 11.772 1.00 81.44 94 SER A C 1
ATOM 700 O O . SER A 1 94 ? -17.210 4.435 12.527 1.00 81.44 94 SER A O 1
ATOM 702 N N . LEU A 1 95 ? -18.244 3.999 10.573 1.00 83.44 95 LEU A N 1
ATOM 703 C CA . LEU A 1 95 ? -18.242 5.361 10.033 1.00 83.44 95 LEU A CA 1
ATOM 704 C C . LEU A 1 95 ? -19.422 6.220 10.519 1.00 83.44 95 LEU A C 1
ATOM 706 O O . LEU A 1 95 ? -19.466 7.415 10.233 1.00 83.44 95 LEU A O 1
ATOM 710 N N . GLN A 1 96 ? -20.396 5.645 11.229 1.00 85.56 96 GLN A N 1
ATOM 711 C CA . GLN A 1 96 ? -21.469 6.423 11.851 1.00 85.56 96 GLN A CA 1
ATOM 712 C C . GLN A 1 96 ? -20.958 7.178 13.091 1.00 85.56 96 GLN A C 1
ATOM 714 O O . GLN A 1 96 ? -19.951 6.785 13.689 1.00 85.56 96 GLN A O 1
ATOM 719 N N . PRO A 1 97 ? -21.663 8.238 13.537 1.00 85.62 97 PRO A N 1
ATOM 720 C CA . PRO A 1 97 ? -21.413 8.832 14.844 1.00 85.62 97 PRO A CA 1
ATOM 721 C C . PRO A 1 97 ? -21.413 7.749 15.924 1.00 85.62 97 PRO A C 1
ATOM 723 O O . PRO A 1 97 ? -22.300 6.895 15.933 1.00 85.62 97 PRO A O 1
ATOM 726 N N . SER A 1 98 ? -20.439 7.787 16.837 1.00 83.31 98 SER A N 1
ATOM 727 C CA . SER A 1 98 ? -20.157 6.686 17.772 1.00 83.31 98 SER A CA 1
ATOM 728 C C . SER A 1 98 ? -21.417 6.187 18.506 1.00 83.31 98 SER A C 1
ATOM 730 O O . SER A 1 98 ? -21.655 4.982 18.571 1.00 83.31 98 SER A O 1
ATOM 732 N N . GLY A 1 99 ? -22.291 7.090 18.972 1.00 88.00 99 GLY A N 1
ATOM 733 C CA . GLY A 1 99 ? -23.556 6.709 19.616 1.00 88.00 99 GLY A CA 1
ATOM 734 C C . GLY A 1 99 ? -24.547 5.986 18.693 1.00 88.00 99 GLY A C 1
ATOM 735 O O . GLY A 1 99 ? -25.200 5.038 19.119 1.00 88.00 99 GLY A O 1
ATOM 736 N N . GLN A 1 100 ? -24.643 6.384 17.422 1.00 92.38 100 GLN A N 1
ATOM 737 C CA . GLN A 1 100 ? -25.504 5.718 16.439 1.00 92.38 100 GLN A CA 1
ATOM 738 C C . GLN A 1 100 ? -24.936 4.355 16.031 1.00 92.38 100 GLN A C 1
ATOM 740 O O . GLN A 1 100 ? -25.688 3.381 15.984 1.00 92.38 100 GLN A O 1
ATOM 745 N N . ALA A 1 101 ? -23.617 4.278 15.818 1.00 91.88 101 ALA A N 1
ATOM 746 C CA . ALA A 1 101 ? -22.911 3.040 15.491 1.00 91.88 101 ALA A CA 1
ATOM 747 C C . ALA A 1 101 ? -23.160 1.964 16.558 1.00 91.88 101 ALA A C 1
ATOM 749 O O . ALA A 1 101 ? -23.526 0.834 16.235 1.00 91.88 101 ALA A O 1
ATOM 750 N N . TRP A 1 102 ? -23.044 2.342 17.836 1.00 95.06 102 TRP A N 1
ATOM 751 C CA . TRP A 1 102 ? -23.326 1.460 18.965 1.00 95.06 102 TRP A CA 1
ATOM 752 C C . TRP A 1 102 ? -24.748 0.939 18.970 1.00 95.06 102 TRP A C 1
ATOM 754 O O . TRP A 1 102 ? -24.960 -0.262 19.051 1.00 95.06 102 TRP A O 1
ATOM 764 N N . GLN A 1 103 ? -25.730 1.834 18.864 1.00 94.88 103 GLN A N 1
ATOM 765 C CA . GLN A 1 103 ? -27.138 1.450 18.921 1.00 94.88 103 GLN A CA 1
ATOM 766 C C . GLN A 1 103 ? -27.550 0.607 17.710 1.00 94.88 103 GLN A C 1
ATOM 768 O O . GLN A 1 103 ? -28.403 -0.273 17.818 1.00 94.88 103 GLN A O 1
ATOM 773 N N . ALA A 1 104 ? -26.963 0.855 16.539 1.00 93.62 104 ALA A N 1
ATOM 774 C CA . ALA A 1 104 ? -27.157 0.012 15.367 1.00 93.62 104 ALA A CA 1
ATOM 775 C C . ALA A 1 104 ? -26.573 -1.390 15.587 1.00 93.62 104 ALA A C 1
ATOM 777 O O . ALA A 1 104 ? -27.273 -2.382 15.385 1.00 93.62 104 ALA A O 1
ATOM 778 N N . TRP A 1 105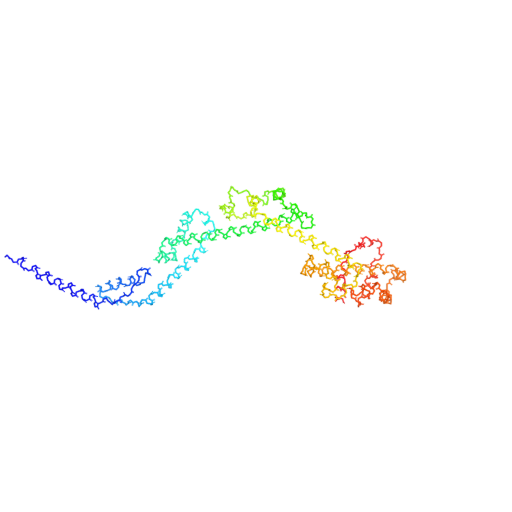 ? -25.327 -1.474 16.056 1.00 95.94 105 TRP A N 1
ATOM 779 C CA . TRP A 1 105 ? -24.662 -2.748 16.310 1.00 95.94 105 TRP A CA 1
ATOM 780 C C . TRP A 1 105 ? -25.342 -3.547 17.429 1.00 95.94 105 TRP A C 1
ATOM 782 O O . TRP A 1 105 ? -25.577 -4.745 17.269 1.00 95.94 105 TRP A O 1
ATOM 792 N N . LEU A 1 106 ? -25.725 -2.879 18.520 1.00 95.12 106 LEU A N 1
ATOM 793 C CA . LEU A 1 106 ? -26.382 -3.477 19.679 1.00 95.12 106 LEU A CA 1
ATOM 794 C C . LEU A 1 106 ? -27.760 -4.042 19.321 1.00 95.12 106 LEU A C 1
ATOM 796 O O . LEU A 1 106 ? -28.092 -5.139 19.751 1.00 95.12 106 LEU A O 1
ATOM 800 N N . ARG A 1 107 ? -28.547 -3.355 18.483 1.00 95.12 107 ARG A N 1
ATOM 801 C CA . ARG A 1 107 ? -29.831 -3.896 17.998 1.00 95.12 107 ARG A CA 1
ATOM 802 C C . ARG A 1 107 ? -29.665 -5.187 17.198 1.00 95.12 107 ARG A C 1
ATOM 804 O O . ARG A 1 107 ? -30.536 -6.044 17.261 1.00 95.12 107 ARG A O 1
ATOM 811 N N . ALA A 1 108 ? -28.569 -5.324 16.455 1.00 94.31 108 ALA A N 1
ATOM 812 C CA . ALA A 1 108 ? -28.308 -6.500 15.629 1.00 94.31 108 ALA A CA 1
ATOM 813 C C . ALA A 1 108 ? -27.624 -7.650 16.391 1.00 94.31 108 ALA A C 1
ATOM 815 O O . ALA A 1 108 ? -27.805 -8.811 16.034 1.00 94.31 108 ALA A O 1
ATOM 816 N N . ASN A 1 109 ? -26.817 -7.346 17.413 1.00 95.00 109 ASN A N 1
ATOM 817 C CA . ASN A 1 109 ? -25.922 -8.322 18.049 1.00 95.00 109 ASN A CA 1
ATOM 818 C C . ASN A 1 109 ? -26.087 -8.438 19.569 1.00 95.00 109 ASN A C 1
ATOM 820 O O . ASN A 1 109 ? -25.483 -9.318 20.173 1.00 95.00 109 ASN A O 1
ATOM 824 N N . GLY A 1 110 ? -26.905 -7.596 20.200 1.00 93.56 110 GLY A N 1
ATOM 825 C CA . GLY A 1 110 ? -27.056 -7.542 21.656 1.00 93.56 110 GLY A CA 1
ATOM 826 C C . GLY A 1 110 ? -27.709 -8.778 22.278 1.00 93.56 110 GLY A C 1
ATOM 827 O O . GLY A 1 110 ? -27.598 -8.977 23.480 1.00 93.56 110 GLY A O 1
ATOM 828 N N . SER A 1 111 ? -28.362 -9.629 21.483 1.00 94.88 111 SER A N 1
ATOM 829 C CA . SER A 1 111 ? -28.921 -10.906 21.948 1.00 94.88 111 SER A CA 1
ATOM 830 C C . SER A 1 111 ? -27.920 -12.065 21.913 1.00 94.88 111 SER A C 1
ATOM 832 O O . SER A 1 111 ? -28.279 -13.190 22.257 1.00 94.88 111 SER A O 1
ATOM 834 N N . LYS A 1 112 ? -26.689 -11.835 21.441 1.00 96.25 112 LYS A N 1
ATOM 835 C CA . LYS A 1 112 ? -25.683 -12.889 21.300 1.00 96.25 112 LYS A CA 1
ATOM 836 C C . LYS A 1 112 ? -25.043 -13.224 22.639 1.00 96.25 112 LYS A C 1
ATOM 838 O O . LYS A 1 112 ? -24.791 -12.345 23.464 1.00 96.25 112 LYS A O 1
ATOM 843 N N . ARG A 1 113 ? -24.757 -14.512 22.827 1.00 96.62 113 ARG A N 1
ATOM 844 C CA . ARG A 1 113 ? -24.225 -15.047 24.081 1.00 96.62 113 ARG A CA 1
ATOM 845 C C . ARG A 1 113 ? -22.889 -14.409 24.446 1.00 96.62 113 ARG A C 1
ATOM 847 O O . ARG A 1 113 ? -22.703 -14.033 25.590 1.00 96.62 113 ARG A O 1
ATOM 854 N N . GLU A 1 114 ? -22.000 -14.217 23.480 1.00 96.94 114 GLU A N 1
ATOM 855 C CA . GLU A 1 114 ? -20.673 -13.637 23.704 1.00 96.94 114 GLU A CA 1
ATOM 856 C C . GLU A 1 114 ? -20.763 -12.210 24.259 1.00 96.94 114 GLU A C 1
ATOM 858 O O . GLU A 1 114 ? -19.949 -11.806 25.086 1.00 96.94 114 GLU A O 1
ATOM 863 N N . PHE A 1 115 ? -21.779 -11.449 23.837 1.00 96.88 115 PHE A N 1
ATOM 864 C CA . PHE A 1 115 ? -22.054 -10.132 24.398 1.00 96.88 115 PHE A CA 1
ATOM 865 C C . PHE A 1 115 ? -22.620 -10.232 25.820 1.00 96.88 115 PHE A C 1
ATOM 867 O O . PHE A 1 115 ? -22.155 -9.507 26.697 1.00 96.88 115 PHE A O 1
ATOM 874 N N . ALA A 1 116 ? -23.572 -11.142 26.063 1.00 96.69 116 ALA A N 1
ATOM 875 C CA . ALA A 1 116 ? -24.150 -11.384 27.388 1.00 96.69 116 ALA A CA 1
ATOM 876 C C . ALA A 1 116 ? -23.092 -11.831 28.421 1.00 96.69 116 ALA A C 1
ATOM 878 O O . ALA A 1 116 ? -23.028 -11.281 29.521 1.00 96.69 116 ALA A O 1
ATOM 879 N N . ASP A 1 117 ? -22.219 -12.764 28.039 1.00 96.44 117 ASP A N 1
ATOM 880 C CA . ASP A 1 117 ? -21.130 -13.281 28.871 1.00 96.44 117 ASP A CA 1
ATOM 881 C C . ASP A 1 117 ? -20.120 -12.162 29.198 1.00 96.44 117 ASP A C 1
ATOM 883 O O . ASP A 1 117 ? -19.668 -12.027 30.336 1.00 96.44 117 ASP A O 1
ATOM 887 N N . PHE A 1 118 ? -19.817 -11.287 28.230 1.00 97.62 118 PHE A N 1
ATOM 888 C CA . PHE A 1 118 ? -18.931 -10.143 28.450 1.00 97.62 118 PHE A CA 1
ATOM 889 C C . PHE A 1 118 ? -19.533 -9.102 29.402 1.00 97.62 118 PHE A C 1
ATOM 891 O O . PHE A 1 118 ? -18.852 -8.645 30.323 1.00 97.62 118 PHE A O 1
ATOM 898 N N . ILE A 1 119 ? -20.797 -8.704 29.213 1.00 97.25 119 ILE A N 1
ATOM 899 C CA . ILE A 1 119 ? -21.421 -7.690 30.080 1.00 97.25 119 ILE A CA 1
ATOM 900 C C . ILE A 1 119 ? -21.637 -8.202 31.506 1.00 97.25 119 ILE A C 1
ATOM 902 O O . ILE A 1 119 ? -21.589 -7.392 32.428 1.00 97.25 119 ILE A O 1
ATOM 906 N N . ALA A 1 120 ? -21.828 -9.511 31.699 1.00 93.81 120 ALA A N 1
ATOM 907 C CA . ALA A 1 120 ? -21.951 -10.106 33.027 1.00 93.81 120 ALA A CA 1
ATOM 908 C C . ALA A 1 120 ? -20.663 -9.945 33.853 1.00 93.81 120 ALA A C 1
ATOM 910 O O . ALA A 1 120 ? -20.736 -9.715 35.057 1.00 93.81 120 ALA A O 1
ATOM 911 N N . LEU A 1 121 ? -19.494 -10.016 33.206 1.00 93.25 121 LEU A N 1
ATOM 912 C CA . LEU A 1 121 ? -18.192 -9.917 33.874 1.00 93.25 121 LEU A CA 1
ATOM 913 C C . LEU A 1 121 ? -17.629 -8.490 33.908 1.00 93.25 121 LEU A C 1
ATOM 915 O O . LEU A 1 121 ? -16.996 -8.099 34.885 1.00 93.25 121 LEU A O 1
ATOM 919 N N . PHE A 1 122 ? -17.843 -7.699 32.853 1.00 94.56 122 PHE A N 1
ATOM 920 C CA . PHE A 1 122 ? -17.190 -6.392 32.685 1.00 94.56 122 PHE A CA 1
ATOM 921 C C . PHE A 1 122 ? -18.155 -5.207 32.631 1.00 94.56 122 PHE A C 1
ATOM 923 O O . PHE A 1 122 ? -17.718 -4.057 32.710 1.00 94.56 122 PHE A O 1
ATOM 930 N N . GLY A 1 123 ? -19.455 -5.447 32.483 1.00 95.00 123 GLY A N 1
ATOM 931 C CA . GLY A 1 123 ? -20.457 -4.399 32.334 1.00 95.00 123 GLY A CA 1
ATOM 932 C C . GLY A 1 123 ? -20.507 -3.759 30.943 1.00 95.00 123 GLY A C 1
ATOM 933 O O . GLY A 1 123 ? -19.618 -3.886 30.096 1.00 95.00 123 GLY A O 1
ATOM 934 N N . THR A 1 124 ? -21.588 -3.018 30.709 1.00 95.00 124 THR A N 1
ATOM 935 C CA . THR A 1 124 ? -21.894 -2.389 29.414 1.00 95.00 124 THR A CA 1
ATOM 936 C C . THR A 1 124 ? -20.935 -1.254 29.050 1.00 95.00 124 THR A C 1
ATOM 938 O O . THR A 1 124 ? -20.651 -1.061 27.870 1.00 95.00 124 THR A O 1
ATOM 941 N N . GLY A 1 125 ? -20.391 -0.533 30.037 1.00 96.12 125 GLY A N 1
ATOM 942 C CA . GLY A 1 125 ? -19.408 0.535 29.811 1.00 96.12 125 GLY A CA 1
ATOM 943 C C . GLY A 1 125 ? -18.099 0.017 29.208 1.00 96.12 125 GLY A C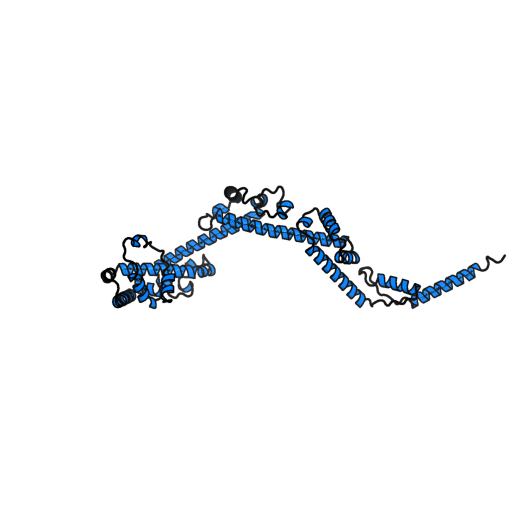 1
ATOM 944 O O . GLY A 1 125 ? -17.599 0.581 28.237 1.00 96.12 125 GLY A O 1
ATOM 945 N N . ASN A 1 126 ? -17.585 -1.110 29.707 1.00 95.88 126 ASN A N 1
ATOM 946 C CA . ASN A 1 126 ? -16.403 -1.744 29.120 1.00 95.88 126 ASN A CA 1
ATOM 947 C C . ASN A 1 126 ? -16.694 -2.309 27.728 1.00 95.88 126 ASN A C 1
ATOM 949 O O . ASN A 1 126 ? -15.862 -2.171 26.835 1.00 95.88 126 ASN A O 1
ATOM 953 N N . ALA A 1 127 ? -17.887 -2.872 27.513 1.00 96.62 127 ALA A N 1
ATOM 954 C CA . ALA A 1 127 ? -18.279 -3.374 26.197 1.00 96.62 127 ALA A CA 1
ATOM 955 C C . ALA A 1 127 ? -18.335 -2.238 25.166 1.00 96.62 127 ALA A C 1
ATOM 957 O O . ALA A 1 127 ? -17.897 -2.394 24.026 1.00 96.62 127 ALA A O 1
ATOM 958 N N . ARG A 1 128 ? -18.821 -1.067 25.592 1.00 95.81 128 ARG A N 1
ATOM 959 C CA . ARG A 1 128 ? -18.857 0.149 24.784 1.00 95.81 128 ARG A CA 1
ATOM 960 C C . ARG A 1 128 ? -17.458 0.635 24.404 1.00 95.81 128 ARG A C 1
ATOM 962 O O . ARG A 1 128 ? -17.224 0.906 23.230 1.00 95.81 128 ARG A O 1
ATOM 969 N N . ASN A 1 129 ? -16.542 0.700 25.370 1.00 95.75 129 ASN A N 1
ATOM 970 C CA . ASN A 1 129 ? -15.155 1.115 25.135 1.00 95.75 129 ASN A CA 1
ATOM 971 C C . ASN A 1 129 ? -14.440 0.173 24.156 1.00 95.75 129 ASN A C 1
ATOM 973 O O . ASN A 1 129 ? -13.745 0.623 23.247 1.00 95.75 129 ASN A O 1
ATOM 977 N N . GLU A 1 130 ? -14.639 -1.134 24.319 1.00 95.50 130 GLU A N 1
ATOM 978 C CA . GLU A 1 130 ? -14.087 -2.154 23.426 1.00 95.50 130 GLU A CA 1
ATOM 979 C C . GLU A 1 130 ? -14.647 -2.045 22.002 1.00 95.50 130 GLU A C 1
ATOM 981 O O . GLU A 1 130 ? -13.897 -2.083 21.023 1.00 95.50 130 GLU A O 1
ATOM 986 N N . PHE A 1 131 ? -15.954 -1.803 21.876 1.00 96.75 131 PHE A N 1
ATOM 987 C CA . PHE A 1 131 ? -16.576 -1.501 20.592 1.00 96.75 131 PHE A CA 1
ATOM 988 C C . PHE A 1 131 ? -15.976 -0.252 19.940 1.00 96.75 131 PHE A C 1
ATOM 990 O O . PHE A 1 131 ? -15.624 -0.300 18.763 1.00 96.75 131 PHE A O 1
ATOM 997 N N . ASP A 1 132 ? -15.840 0.856 20.676 1.00 94.94 132 ASP A N 1
ATOM 998 C CA . ASP A 1 132 ? -15.305 2.109 20.128 1.00 94.94 132 ASP A CA 1
ATOM 999 C C . ASP A 1 132 ? -13.851 1.940 19.669 1.00 94.94 132 ASP A C 1
ATOM 1001 O O . ASP A 1 132 ? -13.487 2.406 18.587 1.00 94.94 132 ASP A O 1
ATOM 1005 N N . ARG A 1 133 ? -13.043 1.191 20.429 1.00 94.88 133 ARG A N 1
ATOM 1006 C CA . ARG A 1 133 ? -11.675 0.827 20.041 1.00 94.88 133 ARG A CA 1
ATOM 1007 C C . ARG A 1 133 ? -11.650 0.008 18.751 1.00 94.88 133 ARG A C 1
ATOM 1009 O O . ARG A 1 133 ? -10.874 0.310 17.845 1.00 94.88 133 ARG A O 1
ATOM 1016 N N . CYS A 1 134 ? -12.500 -1.013 18.648 1.00 95.00 134 CYS A N 1
ATOM 1017 C CA . CYS A 1 134 ? -12.592 -1.845 17.450 1.00 95.00 134 CYS A CA 1
ATOM 1018 C C . CYS A 1 134 ? -13.080 -1.037 16.233 1.00 95.00 134 CYS A C 1
ATOM 1020 O O . CYS A 1 134 ? -12.514 -1.146 15.145 1.00 95.00 134 CYS A O 1
ATOM 1022 N N . ALA A 1 135 ? -14.073 -0.164 16.421 1.00 94.12 135 ALA A N 1
ATOM 1023 C CA . ALA A 1 135 ? -14.607 0.711 15.381 1.00 94.12 135 ALA A CA 1
ATOM 1024 C C . ALA A 1 135 ? -13.567 1.717 14.867 1.00 94.12 135 ALA A C 1
ATOM 1026 O O . ALA A 1 135 ? -13.489 1.943 13.657 1.00 94.12 135 ALA A O 1
ATOM 1027 N N . ALA A 1 136 ? -12.763 2.298 15.764 1.00 92.44 136 ALA A N 1
ATOM 1028 C CA . ALA A 1 136 ? -11.656 3.179 15.402 1.00 92.44 136 ALA A CA 1
ATOM 1029 C C . ALA A 1 136 ? -10.597 2.423 14.587 1.00 92.44 136 ALA A C 1
ATOM 1031 O O . ALA A 1 136 ? -10.284 2.827 13.472 1.00 92.44 136 ALA A O 1
ATOM 1032 N N . SER A 1 137 ? -10.149 1.259 15.071 1.00 93.88 137 SER A N 1
ATOM 1033 C CA . SER A 1 137 ? -9.171 0.427 14.358 1.00 93.88 137 SER A CA 1
ATOM 1034 C C . SER A 1 137 ? -9.657 0.007 12.964 1.00 93.88 137 SER A C 1
ATOM 1036 O O . SER A 1 137 ? -8.898 0.053 11.994 1.00 93.88 137 SER A O 1
ATOM 1038 N N . LEU A 1 138 ? -10.938 -0.353 12.831 1.00 93.25 138 LEU A N 1
ATOM 1039 C CA . LEU A 1 138 ? -11.532 -0.702 11.541 1.00 93.25 138 LEU A CA 1
ATOM 1040 C C . LEU A 1 138 ? -11.557 0.490 10.576 1.00 93.25 138 LEU A C 1
ATOM 1042 O O . LEU A 1 138 ? -11.302 0.322 9.384 1.00 93.25 138 LEU A O 1
ATOM 1046 N N . ARG A 1 139 ? -11.848 1.690 11.088 1.00 92.81 139 ARG A N 1
ATOM 1047 C CA . ARG A 1 139 ? -11.838 2.932 10.310 1.00 92.81 139 ARG A CA 1
ATOM 1048 C C . ARG A 1 139 ? -10.433 3.275 9.832 1.00 92.81 139 ARG A C 1
ATOM 1050 O O . ARG A 1 139 ? -10.261 3.525 8.643 1.00 92.81 139 ARG A O 1
ATOM 1057 N N . ASP A 1 140 ? -9.445 3.223 10.720 1.00 94.19 140 ASP A N 1
ATOM 1058 C CA . ASP A 1 140 ? -8.045 3.511 10.393 1.00 94.19 140 ASP A CA 1
ATOM 1059 C C . ASP A 1 140 ? -7.526 2.554 9.321 1.00 94.19 140 ASP A C 1
ATOM 1061 O O . ASP A 1 140 ? -6.906 2.976 8.341 1.00 94.19 140 ASP A O 1
ATOM 1065 N N . ARG A 1 141 ? -7.857 1.263 9.452 1.00 94.00 141 ARG A N 1
ATOM 1066 C CA . ARG A 1 141 ? -7.539 0.261 8.435 1.00 94.00 141 ARG A CA 1
ATOM 1067 C C . ARG A 1 141 ? -8.211 0.578 7.099 1.00 94.00 141 ARG A C 1
ATOM 1069 O O . ARG A 1 141 ? -7.523 0.594 6.085 1.00 94.00 141 ARG A O 1
ATOM 1076 N N . GLY A 1 142 ? -9.506 0.897 7.091 1.00 92.94 142 GLY A N 1
ATOM 1077 C CA . GLY A 1 142 ? -10.225 1.266 5.866 1.00 92.94 142 GLY A CA 1
ATOM 1078 C C . GLY A 1 142 ? -9.659 2.520 5.185 1.00 92.94 142 GLY A C 1
ATOM 1079 O O . GLY A 1 142 ? -9.526 2.558 3.962 1.00 92.94 142 GLY A O 1
ATOM 1080 N N . VAL A 1 143 ? -9.262 3.533 5.963 1.00 94.88 143 VAL A N 1
ATOM 1081 C CA . VAL A 1 143 ? -8.587 4.738 5.449 1.00 94.88 143 VAL A CA 1
ATOM 1082 C C . VAL A 1 143 ? -7.214 4.392 4.874 1.00 94.88 143 VAL A C 1
ATOM 1084 O O . VAL A 1 143 ? -6.870 4.890 3.804 1.00 94.88 143 VAL A O 1
ATOM 1087 N N . SER A 1 144 ? -6.441 3.538 5.546 1.00 95.50 144 SER A N 1
ATOM 1088 C CA . SER A 1 144 ? -5.120 3.094 5.084 1.00 95.50 144 SER A CA 1
ATOM 1089 C C . SER A 1 144 ? -5.204 2.294 3.778 1.00 95.50 144 SER A C 1
ATOM 1091 O O . SER A 1 144 ? -4.530 2.625 2.802 1.00 95.50 144 SER A O 1
ATOM 1093 N N . GLU A 1 145 ? -6.106 1.311 3.706 1.00 94.31 145 GLU A N 1
ATOM 1094 C CA . GLU A 1 145 ? -6.366 0.518 2.497 1.00 94.31 145 GLU A CA 1
ATOM 1095 C C . GLU A 1 145 ? -6.799 1.422 1.328 1.00 94.31 145 GLU A C 1
ATOM 1097 O O . GLU A 1 145 ? -6.287 1.308 0.210 1.00 94.31 145 GLU A O 1
ATOM 1102 N N . ARG A 1 146 ? -7.691 2.390 1.588 1.00 95.38 146 ARG A N 1
ATOM 1103 C CA . ARG A 1 146 ? -8.120 3.364 0.575 1.00 95.38 146 ARG A CA 1
ATOM 1104 C C . ARG A 1 146 ? -6.979 4.290 0.144 1.00 95.38 146 ARG A C 1
ATOM 1106 O O . ARG A 1 146 ? -6.869 4.581 -1.045 1.00 95.38 146 ARG A O 1
ATOM 1113 N N . ARG A 1 147 ? -6.127 4.739 1.072 1.00 95.75 147 ARG A N 1
ATOM 1114 C CA . ARG A 1 147 ? -4.946 5.572 0.782 1.00 95.75 147 ARG A CA 1
ATOM 1115 C C . ARG A 1 147 ? -4.002 4.868 -0.179 1.00 95.75 147 ARG A C 1
ATOM 1117 O O . ARG A 1 147 ? -3.547 5.483 -1.140 1.00 95.75 147 ARG A O 1
ATOM 1124 N N . GLU A 1 148 ? -3.741 3.589 0.063 1.00 95.75 148 GLU A N 1
ATOM 1125 C CA . GLU A 1 148 ? -2.860 2.797 -0.789 1.00 95.75 148 GLU A CA 1
ATOM 1126 C C . GLU A 1 148 ? -3.451 2.635 -2.196 1.00 95.75 148 GLU A C 1
ATOM 1128 O O . GLU A 1 148 ? -2.758 2.876 -3.185 1.00 95.75 148 GLU A O 1
ATOM 1133 N N . LEU A 1 149 ? -4.756 2.358 -2.310 1.00 95.94 149 LEU A N 1
ATOM 1134 C CA . LEU A 1 149 ? -5.445 2.318 -3.604 1.00 95.94 149 LEU A CA 1
ATOM 1135 C C . LEU A 1 149 ? -5.341 3.653 -4.362 1.00 95.94 149 LEU A C 1
ATOM 1137 O O . LEU A 1 149 ? -5.019 3.669 -5.554 1.00 95.94 149 LEU A O 1
ATOM 1141 N N . ILE A 1 150 ? -5.595 4.772 -3.675 1.00 96.56 150 ILE A N 1
ATOM 1142 C CA . ILE A 1 150 ? -5.460 6.122 -4.239 1.00 96.56 150 ILE A CA 1
ATOM 1143 C C . ILE A 1 150 ? -4.024 6.335 -4.738 1.00 96.56 150 ILE A C 1
ATOM 1145 O O . ILE A 1 150 ? -3.822 6.764 -5.877 1.00 96.56 150 ILE A O 1
ATOM 1149 N N . GLY A 1 151 ? -3.029 5.986 -3.919 1.00 96.38 151 GLY A N 1
ATOM 1150 C CA . GLY A 1 151 ? -1.615 6.124 -4.253 1.00 96.38 151 GLY A CA 1
ATOM 1151 C C . GLY A 1 151 ? -1.209 5.301 -5.474 1.00 96.38 151 GLY A C 1
ATOM 1152 O O . GLY A 1 151 ? -0.543 5.817 -6.371 1.00 96.38 151 GLY A O 1
ATOM 1153 N N . GLN A 1 152 ? -1.669 4.052 -5.574 1.00 96.38 152 GLN A N 1
ATOM 1154 C CA . GLN A 1 152 ? -1.421 3.195 -6.737 1.00 96.38 152 GLN A CA 1
ATOM 1155 C C . GLN A 1 152 ? -1.993 3.782 -8.025 1.00 96.38 152 GLN A C 1
ATOM 1157 O O . GLN A 1 152 ? -1.323 3.773 -9.060 1.00 96.38 152 GLN A O 1
ATOM 1162 N N . ARG A 1 153 ? -3.220 4.311 -7.984 1.00 95.56 153 ARG A N 1
ATOM 1163 C CA . ARG A 1 153 ? -3.816 4.953 -9.162 1.00 95.56 153 ARG A CA 1
ATOM 1164 C C . ARG A 1 153 ? -3.099 6.239 -9.532 1.00 95.56 153 ARG A C 1
ATOM 1166 O O . ARG A 1 153 ? -2.893 6.480 -10.719 1.00 95.56 153 ARG A O 1
ATOM 1173 N N . LEU A 1 154 ? -2.690 7.027 -8.541 1.00 96.12 154 LEU A N 1
ATOM 1174 C CA . LEU A 1 154 ? -1.935 8.248 -8.783 1.00 96.12 154 LEU A CA 1
ATOM 1175 C C . LEU A 1 154 ? -0.592 7.939 -9.453 1.00 96.12 154 LEU A C 1
ATOM 1177 O O . LEU A 1 154 ? -0.258 8.587 -10.438 1.00 96.12 154 LEU A O 1
ATOM 1181 N N . ARG A 1 155 ? 0.128 6.906 -8.993 1.00 95.56 155 ARG A N 1
ATOM 1182 C CA . ARG A 1 155 ? 1.371 6.428 -9.626 1.00 95.56 155 ARG A CA 1
ATOM 1183 C C . ARG A 1 155 ? 1.162 6.056 -11.097 1.00 95.56 155 ARG A C 1
ATOM 1185 O O . ARG A 1 155 ? 1.880 6.562 -11.950 1.00 95.56 155 ARG A O 1
ATOM 1192 N N . LYS A 1 156 ? 0.123 5.275 -11.416 1.00 94.25 156 LYS A N 1
ATOM 1193 C CA . LYS A 1 156 ? -0.206 4.918 -12.812 1.00 94.25 156 LYS A CA 1
ATOM 1194 C C . LYS A 1 156 ? -0.532 6.139 -13.675 1.00 94.25 156 LYS A C 1
ATOM 1196 O O . LYS A 1 156 ? -0.137 6.217 -14.837 1.00 94.25 156 LYS A O 1
ATOM 1201 N N . LEU A 1 157 ? -1.258 7.104 -13.111 1.00 94.56 157 LEU A N 1
ATOM 1202 C CA . LEU A 1 157 ? -1.591 8.333 -13.824 1.00 94.56 157 LEU A CA 1
ATOM 1203 C C . LEU A 1 157 ? -0.343 9.199 -14.057 1.00 94.56 157 LEU A C 1
ATOM 1205 O O . LEU A 1 157 ? -0.208 9.796 -15.122 1.00 94.56 157 LEU A O 1
ATOM 1209 N N . LEU A 1 158 ? 0.591 9.224 -13.103 1.00 94.88 158 LEU A N 1
ATOM 1210 C CA . LEU A 1 158 ? 1.889 9.883 -13.253 1.00 94.88 158 LEU A CA 1
ATOM 1211 C C . LEU A 1 158 ? 2.755 9.213 -14.318 1.00 94.88 158 LEU A C 1
ATOM 1213 O O . LEU A 1 158 ? 3.352 9.935 -15.106 1.00 94.88 158 LEU A O 1
ATOM 1217 N N . ASP A 1 159 ? 2.774 7.880 -14.403 1.00 93.50 159 ASP A N 1
ATOM 1218 C CA . ASP A 1 159 ? 3.482 7.167 -15.477 1.00 93.50 159 ASP A CA 1
ATOM 1219 C C . ASP A 1 159 ? 2.958 7.589 -16.869 1.00 93.50 159 ASP A C 1
ATOM 1221 O O . ASP A 1 159 ? 3.730 7.694 -17.817 1.00 93.50 159 ASP A O 1
ATOM 1225 N N . THR A 1 160 ? 1.662 7.907 -16.989 1.00 92.00 160 THR A N 1
ATOM 1226 C CA . THR A 1 160 ? 1.056 8.388 -18.247 1.00 92.00 160 THR A CA 1
ATOM 1227 C C . THR A 1 160 ? 1.323 9.878 -18.490 1.00 92.00 160 THR A C 1
ATOM 1229 O O . THR A 1 160 ? 1.655 10.293 -19.598 1.00 92.00 160 THR A O 1
ATOM 1232 N N . ALA A 1 161 ? 1.173 10.712 -17.458 1.00 91.94 161 ALA A N 1
ATOM 1233 C CA . ALA A 1 161 ? 1.320 12.164 -17.563 1.00 91.94 161 ALA A CA 1
ATOM 1234 C C . ALA A 1 161 ? 2.785 12.624 -17.671 1.00 91.94 161 ALA A C 1
ATOM 1236 O O . ALA A 1 161 ? 3.065 13.676 -18.257 1.00 91.94 161 ALA A O 1
ATOM 1237 N N . TYR A 1 162 ? 3.692 11.843 -17.083 1.00 93.56 162 TYR A N 1
ATOM 1238 C CA . TYR A 1 162 ? 5.131 12.059 -16.997 1.00 93.56 162 TYR A CA 1
ATOM 1239 C C . TYR A 1 162 ? 5.874 10.724 -17.204 1.00 93.56 162 TYR A C 1
ATOM 1241 O O . TYR A 1 162 ? 6.391 10.158 -16.233 1.00 93.56 162 TYR A O 1
ATOM 1249 N N . PRO A 1 163 ? 5.945 10.218 -18.451 1.00 92.81 163 PRO A N 1
ATOM 1250 C CA . PRO A 1 163 ? 6.630 8.965 -18.756 1.00 92.81 163 PRO A CA 1
ATOM 1251 C C . PRO A 1 163 ? 8.097 9.002 -18.340 1.00 92.81 163 PRO A C 1
ATOM 1253 O O . PRO A 1 163 ? 8.787 10.001 -18.561 1.00 92.81 163 PRO A O 1
ATOM 1256 N N . LEU A 1 164 ? 8.586 7.906 -17.762 1.00 90.75 164 LEU A N 1
ATOM 1257 C CA . LEU A 1 164 ? 9.939 7.831 -17.205 1.00 90.75 164 LEU A CA 1
ATOM 1258 C C . LEU A 1 164 ? 11.036 8.056 -18.259 1.00 90.75 164 LEU A C 1
ATOM 1260 O O . LEU A 1 164 ? 12.134 8.479 -17.919 1.00 90.75 164 LEU A O 1
ATOM 1264 N N . GLU A 1 165 ? 10.736 7.751 -19.520 1.00 86.12 165 GLU A N 1
ATOM 1265 C CA . GLU A 1 165 ? 11.621 7.855 -20.680 1.00 86.12 165 GLU A CA 1
ATOM 1266 C C . GLU A 1 165 ? 11.896 9.300 -21.102 1.00 86.12 165 GLU A C 1
ATOM 1268 O O . GLU A 1 165 ? 12.983 9.614 -21.574 1.00 86.12 165 GLU A O 1
ATOM 1273 N N . THR A 1 166 ? 10.887 10.169 -21.005 1.00 87.56 166 THR A N 1
ATOM 1274 C CA . THR A 1 166 ? 10.880 11.468 -21.705 1.00 87.56 166 THR A CA 1
ATOM 1275 C C . THR A 1 166 ? 10.594 12.650 -20.792 1.00 87.56 166 THR A C 1
ATOM 1277 O O . THR A 1 166 ? 10.813 13.800 -21.179 1.00 87.56 166 THR A O 1
ATOM 1280 N N . ALA A 1 167 ? 10.087 12.405 -19.584 1.00 89.38 167 ALA A N 1
ATOM 1281 C CA . ALA A 1 167 ? 9.743 13.473 -18.668 1.00 89.38 167 ALA A CA 1
ATOM 1282 C C . ALA A 1 167 ? 10.993 14.154 -18.098 1.00 89.38 167 ALA A C 1
ATOM 1284 O O . ALA A 1 167 ? 11.950 13.513 -17.674 1.00 89.38 167 ALA A O 1
ATOM 1285 N N . ASP A 1 168 ? 10.936 15.481 -18.022 1.00 88.88 168 ASP A N 1
ATOM 1286 C CA . ASP A 1 168 ? 11.901 16.281 -17.276 1.00 88.88 168 ASP A CA 1
ATOM 1287 C C . ASP A 1 168 ? 11.526 16.275 -15.777 1.00 88.88 168 ASP A C 1
ATOM 1289 O O . ASP A 1 168 ? 10.423 16.726 -15.429 1.00 88.88 168 ASP A O 1
ATOM 1293 N N . PRO A 1 169 ? 12.411 15.801 -14.875 1.00 87.50 169 PRO A N 1
ATOM 1294 C CA . PRO A 1 169 ? 12.138 15.729 -13.441 1.00 87.50 169 PRO A CA 1
ATOM 1295 C C . PRO A 1 169 ? 11.856 17.102 -12.814 1.00 87.50 169 PRO A C 1
ATOM 1297 O O . PRO A 1 169 ? 11.110 17.181 -11.834 1.00 87.50 169 PRO A O 1
ATOM 1300 N N . ALA A 1 170 ? 12.366 18.202 -13.384 1.00 87.19 170 ALA A N 1
ATOM 1301 C CA . ALA A 1 170 ? 12.089 19.551 -12.889 1.00 87.19 170 ALA A CA 1
ATOM 1302 C C . ALA A 1 170 ? 10.595 19.911 -12.980 1.00 87.19 170 ALA A C 1
ATOM 1304 O O . ALA A 1 170 ? 10.084 20.702 -12.181 1.00 87.19 170 ALA A O 1
ATOM 1305 N N . ARG A 1 171 ? 9.850 19.281 -13.899 1.00 83.12 171 ARG A N 1
ATOM 1306 C CA . ARG A 1 171 ? 8.404 19.502 -14.055 1.00 83.12 171 ARG A CA 1
ATOM 1307 C C . ARG A 1 171 ? 7.583 18.982 -12.876 1.00 83.12 171 ARG A C 1
ATOM 1309 O O . ARG A 1 171 ? 6.458 19.448 -12.702 1.00 83.12 171 ARG A O 1
ATOM 1316 N N . LEU A 1 172 ? 8.136 18.077 -12.064 1.00 85.06 172 LEU A N 1
ATOM 1317 C CA . LEU A 1 172 ? 7.493 17.564 -10.851 1.00 85.06 172 LEU A CA 1
ATOM 1318 C C . LEU A 1 172 ? 7.809 18.385 -9.590 1.00 85.06 172 LEU A C 1
ATOM 1320 O O . LEU A 1 172 ? 7.231 18.132 -8.537 1.00 85.06 172 LEU A O 1
ATOM 1324 N N . MET A 1 173 ? 8.664 19.411 -9.677 1.00 78.12 173 MET A N 1
ATOM 1325 C CA . MET A 1 173 ? 9.036 20.243 -8.520 1.00 78.12 173 MET A CA 1
ATOM 1326 C C . MET A 1 173 ? 7.901 21.154 -8.038 1.00 78.12 173 MET A C 1
ATOM 1328 O O . MET A 1 173 ? 7.861 21.553 -6.875 1.00 78.12 173 MET A O 1
ATOM 1332 N N . ARG A 1 174 ? 6.973 21.505 -8.934 1.00 88.12 174 ARG A N 1
ATOM 1333 C CA . ARG A 1 174 ? 5.845 22.389 -8.631 1.00 88.12 174 ARG A CA 1
ATOM 1334 C C . ARG A 1 174 ? 4.570 21.573 -8.510 1.00 88.12 174 ARG A C 1
ATOM 1336 O O . ARG A 1 174 ? 3.955 21.253 -9.525 1.00 88.12 174 ARG A O 1
ATOM 1343 N N . HIS A 1 175 ? 4.167 21.300 -7.270 1.00 91.25 175 HIS A N 1
ATOM 1344 C CA . HIS A 1 175 ? 2.953 20.546 -6.938 1.00 91.25 175 HIS A CA 1
ATOM 1345 C C . HIS A 1 175 ? 1.732 21.031 -7.742 1.00 91.25 175 HIS A C 1
AT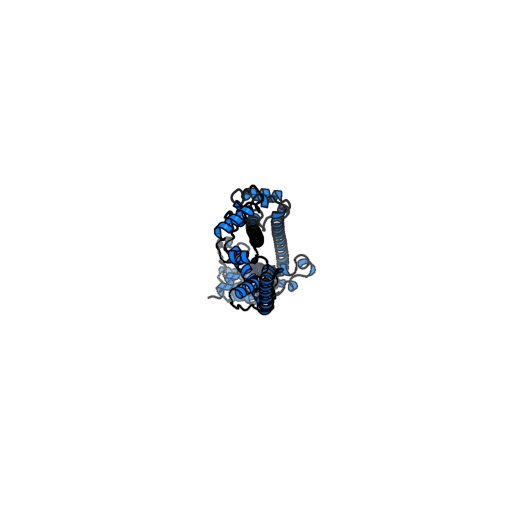OM 1347 O O . HIS A 1 175 ? 1.178 20.253 -8.512 1.00 91.25 175 HIS A O 1
ATOM 1353 N N . ASP A 1 176 ? 1.429 22.333 -7.730 1.00 90.88 176 ASP A N 1
ATOM 1354 C CA . ASP A 1 176 ? 0.307 22.906 -8.494 1.00 90.88 176 ASP A CA 1
ATOM 1355 C C . ASP A 1 176 ? 0.381 22.647 -10.005 1.00 90.88 176 ASP A C 1
ATOM 1357 O O . ASP A 1 176 ? -0.641 22.478 -10.669 1.00 90.88 176 ASP A O 1
ATOM 1361 N N . SER A 1 177 ? 1.588 22.635 -10.583 1.00 90.44 177 SER A N 1
ATOM 1362 C CA . SER A 1 177 ? 1.769 22.343 -12.012 1.00 90.44 177 SER A CA 1
ATOM 1363 C C . SER A 1 177 ? 1.471 20.877 -12.323 1.00 90.44 177 SER A C 1
ATOM 1365 O O . SER A 1 177 ? 0.853 20.589 -13.348 1.00 90.44 177 SER A O 1
ATOM 1367 N N . VAL A 1 178 ? 1.874 19.970 -11.429 1.00 92.56 178 VAL A N 1
ATOM 1368 C CA . VAL A 1 178 ? 1.575 18.536 -11.528 1.00 92.56 178 VAL A CA 1
ATOM 1369 C C . VAL A 1 178 ? 0.077 18.308 -11.413 1.00 92.56 178 VAL A C 1
ATOM 1371 O O . VAL A 1 178 ? -0.510 17.689 -12.296 1.00 92.56 178 VAL A O 1
ATOM 1374 N N . VAL A 1 179 ? -0.560 18.887 -10.393 1.00 93.50 179 VAL A N 1
ATOM 1375 C CA . VAL A 1 179 ? -2.012 18.810 -10.197 1.00 93.50 179 VAL A CA 1
ATOM 1376 C C . VAL A 1 179 ? -2.753 19.316 -11.433 1.00 93.50 179 VAL A C 1
ATOM 1378 O O . VAL A 1 179 ? -3.564 18.582 -11.988 1.00 93.50 179 VAL A O 1
ATOM 1381 N N . LYS A 1 180 ? -2.429 20.513 -11.944 1.00 91.44 180 LYS A N 1
ATOM 1382 C CA . LYS A 1 180 ? -3.065 21.066 -13.155 1.00 91.44 180 LYS A CA 1
ATOM 1383 C C . LYS A 1 180 ? -2.946 20.137 -14.363 1.00 91.44 180 LYS A C 1
ATOM 1385 O O . LYS A 1 180 ? -3.929 19.942 -15.075 1.00 91.44 180 LYS A O 1
ATOM 1390 N N . ARG A 1 181 ? -1.769 19.545 -14.594 1.00 91.00 181 ARG A N 1
ATOM 1391 C CA . ARG A 1 181 ? -1.576 18.592 -15.697 1.00 91.00 181 ARG A CA 1
ATOM 1392 C C . ARG A 1 181 ? -2.388 17.315 -15.491 1.00 91.00 181 ARG A C 1
ATOM 1394 O O . ARG A 1 181 ? -3.023 16.857 -16.434 1.00 91.00 181 ARG A O 1
ATOM 1401 N N . LEU A 1 182 ? -2.377 16.750 -14.285 1.00 92.94 182 LEU A N 1
ATOM 1402 C CA . LEU A 1 182 ? -3.130 15.537 -13.974 1.00 92.94 182 LEU A CA 1
ATOM 1403 C C . LEU A 1 182 ? -4.632 15.751 -14.171 1.00 92.94 182 LEU A C 1
ATOM 1405 O O . LEU A 1 182 ? -5.280 14.917 -14.794 1.00 92.94 182 LEU A O 1
ATOM 1409 N N . LEU A 1 183 ? -5.166 16.891 -13.727 1.00 90.81 183 LEU A N 1
ATOM 1410 C CA . LEU A 1 183 ? -6.572 17.239 -13.931 1.00 90.81 183 LEU A CA 1
ATOM 1411 C C . LEU A 1 183 ? -6.926 17.417 -15.410 1.00 90.81 183 LEU A C 1
ATOM 1413 O O . LEU A 1 183 ? -7.995 16.985 -15.828 1.00 90.81 183 LEU A O 1
ATOM 1417 N N . HIS A 1 184 ? -6.021 17.995 -16.205 1.00 88.31 184 HIS A N 1
ATOM 1418 C CA . HIS A 1 184 ? -6.216 18.146 -17.647 1.00 88.31 184 HIS A CA 1
ATOM 1419 C C . HIS A 1 184 ? -6.260 16.800 -18.389 1.00 88.31 184 HIS A C 1
ATOM 1421 O O . HIS A 1 184 ? -7.028 16.651 -19.331 1.00 88.31 184 HIS A O 1
ATOM 1427 N N . ILE A 1 185 ? -5.454 15.824 -17.961 1.00 84.94 185 ILE A N 1
ATOM 1428 C CA . ILE A 1 185 ? -5.382 14.495 -18.589 1.00 84.94 185 ILE A CA 1
ATOM 1429 C C . ILE A 1 185 ? -6.514 13.581 -18.103 1.00 84.94 185 ILE A C 1
ATOM 1431 O O . ILE A 1 185 ? -7.057 12.809 -18.885 1.00 84.94 185 ILE A O 1
ATOM 1435 N N . GLY A 1 186 ? -6.842 13.634 -16.809 1.00 76.00 186 GLY A N 1
ATOM 1436 C CA . GLY A 1 186 ? -7.690 12.631 -16.167 1.00 76.00 186 GLY A CA 1
ATOM 1437 C C . GLY A 1 186 ? -9.161 13.011 -15.984 1.00 76.00 186 GLY A C 1
ATOM 1438 O O . GLY A 1 186 ? -9.998 12.110 -15.938 1.00 76.00 186 GLY A O 1
ATOM 1439 N N . GLY A 1 187 ? -9.486 14.306 -15.867 1.00 81.25 187 GLY A N 1
ATOM 1440 C CA . GLY A 1 187 ? -10.859 14.799 -15.673 1.00 81.25 187 GLY A CA 1
ATOM 1441 C C . GLY A 1 187 ? -11.711 13.979 -14.684 1.00 81.25 187 GLY A C 1
ATOM 1442 O O . GLY A 1 187 ? -11.212 13.403 -13.717 1.00 81.25 187 GLY A O 1
ATOM 1443 N N . ASP A 1 188 ? -13.009 13.864 -14.960 1.00 85.38 188 ASP A N 1
ATOM 1444 C CA . ASP A 1 188 ? -13.969 13.158 -14.090 1.00 85.38 188 ASP A CA 1
ATOM 1445 C C . ASP A 1 188 ? -13.828 11.621 -14.112 1.00 85.38 188 ASP A C 1
ATOM 1447 O O . ASP A 1 188 ? -14.430 10.914 -13.295 1.00 85.38 188 ASP A O 1
ATOM 1451 N N . GLN A 1 189 ? -13.030 11.083 -15.043 1.00 89.94 189 GLN A N 1
ATOM 1452 C CA . GLN A 1 189 ? -12.772 9.644 -15.159 1.00 89.94 189 GLN A CA 1
ATOM 1453 C C . GLN A 1 189 ? -11.807 9.150 -14.077 1.00 89.94 189 GLN A C 1
ATOM 1455 O O . GLN A 1 189 ? -11.921 8.018 -13.605 1.00 89.94 189 GLN A O 1
ATOM 1460 N N . HIS A 1 190 ? -10.860 9.999 -13.673 1.00 93.06 190 HIS A N 1
ATOM 1461 C CA . HIS A 1 190 ? -9.837 9.659 -12.687 1.00 93.06 190 HIS A CA 1
ATOM 1462 C C . HIS A 1 190 ? -10.042 10.335 -11.335 1.00 93.06 190 HIS A C 1
ATOM 1464 O O . HIS A 1 190 ? -9.500 9.837 -10.345 1.00 93.06 190 HIS A O 1
ATOM 1470 N N . PHE A 1 191 ? -10.821 11.419 -11.276 1.00 95.19 191 PHE A N 1
ATOM 1471 C CA . PHE A 1 191 ? -10.998 12.227 -10.072 1.00 95.19 191 PHE A CA 1
ATOM 1472 C C . PHE A 1 191 ? -12.452 12.288 -9.600 1.00 95.19 191 PHE A C 1
ATOM 1474 O O . PHE A 1 191 ? -13.388 12.147 -10.384 1.00 95.19 191 PHE A O 1
ATOM 1481 N N . VAL A 1 192 ? -12.635 12.480 -8.292 1.00 94.94 192 VAL A N 1
ATOM 1482 C CA . VAL A 1 192 ? -13.953 12.606 -7.659 1.00 94.94 192 VAL A CA 1
ATOM 1483 C C . VAL A 1 192 ? -13.975 13.755 -6.656 1.00 94.94 192 VAL A C 1
ATOM 1485 O O . VAL A 1 192 ? -13.035 13.955 -5.881 1.00 94.94 192 VAL A O 1
ATOM 1488 N N . SER A 1 193 ? -15.062 14.530 -6.682 1.00 92.31 193 SER A N 1
ATOM 1489 C CA . SER A 1 193 ? -15.310 15.600 -5.715 1.00 92.31 193 SER A CA 1
ATOM 1490 C C . SER A 1 193 ? -15.878 15.026 -4.428 1.00 92.31 193 SER A C 1
ATOM 1492 O O . SER A 1 193 ? -16.902 14.347 -4.434 1.00 92.31 193 SER A O 1
ATOM 1494 N N . VAL A 1 194 ? -15.189 15.307 -3.325 1.00 92.06 194 VAL A N 1
ATOM 1495 C CA . VAL A 1 194 ? -15.582 14.900 -1.979 1.00 92.06 194 VAL A CA 1
ATOM 1496 C C . VAL A 1 194 ? -15.689 16.172 -1.147 1.00 92.06 194 VAL A C 1
ATOM 1498 O O . VAL A 1 194 ? -14.725 16.928 -1.048 1.00 92.06 194 VAL A O 1
ATOM 1501 N N . THR A 1 195 ? -16.876 16.431 -0.597 1.00 83.56 195 THR A N 1
ATOM 1502 C CA . THR A 1 195 ? -17.230 17.697 0.072 1.00 83.56 195 THR A CA 1
ATOM 1503 C C . THR A 1 195 ? -16.417 17.974 1.337 1.00 83.56 195 THR A C 1
ATOM 1505 O O . THR A 1 195 ? -16.078 19.122 1.603 1.00 83.56 195 THR A O 1
ATOM 1508 N N . ASN A 1 196 ? -16.068 16.924 2.081 1.00 85.44 196 ASN A N 1
ATOM 1509 C CA . ASN A 1 196 ? -15.247 16.977 3.295 1.00 85.44 196 ASN A CA 1
ATOM 1510 C C . ASN A 1 196 ? -13.908 16.264 3.063 1.00 85.44 196 ASN A C 1
ATOM 1512 O O . ASN A 1 196 ? -13.697 15.681 1.999 1.00 85.44 196 ASN A O 1
ATOM 1516 N N . ALA A 1 197 ? -13.018 16.259 4.061 1.00 90.25 197 ALA A N 1
ATOM 1517 C CA . ALA A 1 197 ? -11.816 15.424 4.053 1.00 90.25 197 ALA A CA 1
ATOM 1518 C C . ALA A 1 197 ? -12.178 13.972 3.684 1.00 90.25 197 ALA A C 1
ATOM 1520 O O . ALA A 1 197 ? -13.104 13.383 4.245 1.00 90.25 197 ALA A O 1
ATOM 1521 N N . TRP A 1 198 ? -11.498 13.395 2.691 1.00 93.62 198 TRP A N 1
ATOM 1522 C CA . TRP A 1 198 ? -11.899 12.104 2.119 1.00 93.62 198 TRP A CA 1
ATOM 1523 C C . TRP A 1 198 ? -11.793 10.953 3.131 1.00 93.62 198 TRP A C 1
ATOM 1525 O O . TRP A 1 198 ? -12.524 9.974 3.017 1.00 93.62 198 TRP A O 1
ATOM 1535 N N . GLN A 1 199 ? -10.928 11.100 4.137 1.00 92.75 199 GLN A N 1
ATOM 1536 C CA . GLN A 1 199 ? -10.725 10.180 5.260 1.00 92.75 199 GLN A CA 1
ATOM 1537 C C . GLN A 1 199 ? -11.915 10.168 6.233 1.00 92.75 199 GLN A C 1
ATOM 1539 O O . GLN A 1 199 ? -12.058 9.243 7.027 1.00 92.75 199 GLN A O 1
ATOM 1544 N N . GLU A 1 200 ? -12.765 11.193 6.184 1.00 89.31 200 GLU A N 1
ATOM 1545 C CA . GLU A 1 200 ? -13.953 11.337 7.032 1.00 89.31 200 GLU A CA 1
ATOM 1546 C C . GLU A 1 200 ? -15.248 11.128 6.243 1.00 89.31 200 GLU A C 1
ATOM 1548 O O . GLU A 1 200 ? -16.331 10.994 6.816 1.00 89.31 200 GLU A O 1
ATOM 1553 N N . ASN A 1 201 ? -15.163 11.095 4.913 1.00 90.50 201 ASN A N 1
ATOM 1554 C CA . ASN A 1 201 ? -16.332 10.949 4.071 1.00 90.50 201 ASN A CA 1
ATOM 1555 C C . ASN A 1 201 ? -16.806 9.489 4.053 1.00 90.50 201 ASN A C 1
ATOM 1557 O O . ASN A 1 201 ? -16.231 8.625 3.388 1.00 90.50 201 ASN A O 1
ATOM 1561 N N . ARG A 1 202 ? -17.892 9.231 4.790 1.00 88.00 202 ARG A N 1
ATOM 1562 C CA . ARG A 1 202 ? -18.490 7.899 4.923 1.00 88.00 202 ARG A CA 1
ATOM 1563 C C . ARG A 1 202 ? -18.900 7.300 3.579 1.00 88.00 202 ARG A C 1
ATOM 1565 O O . ARG A 1 202 ? -18.649 6.118 3.356 1.00 88.00 202 ARG A O 1
ATOM 1572 N N . ASP A 1 203 ? -19.520 8.097 2.715 1.00 88.62 203 ASP A N 1
ATOM 1573 C CA . ASP A 1 203 ? -20.050 7.614 1.440 1.00 88.62 203 ASP A CA 1
ATOM 1574 C C . ASP A 1 203 ? -18.910 7.196 0.514 1.00 88.62 203 ASP A C 1
ATOM 1576 O O . ASP A 1 203 ? -18.939 6.104 -0.045 1.00 88.62 203 ASP A O 1
ATOM 1580 N N . TYR A 1 204 ? -17.849 7.999 0.439 1.00 91.56 204 TYR A N 1
ATOM 1581 C CA . TYR A 1 204 ? -16.654 7.685 -0.333 1.00 91.56 204 TYR A CA 1
ATOM 1582 C C . TYR A 1 204 ? -15.940 6.436 0.201 1.00 91.56 204 TYR A C 1
ATOM 1584 O O . TYR A 1 204 ? -15.673 5.510 -0.567 1.00 91.56 204 TYR A O 1
ATOM 1592 N N . LEU A 1 205 ? -15.685 6.358 1.514 1.00 91.50 205 LEU A N 1
ATOM 1593 C CA . LEU A 1 205 ? -14.991 5.214 2.116 1.00 91.50 205 LEU A CA 1
ATOM 1594 C C . LEU A 1 205 ? -15.775 3.903 1.996 1.00 91.50 205 LEU A C 1
ATOM 1596 O O . LEU A 1 205 ? -15.153 2.853 1.827 1.00 91.50 205 LEU A O 1
ATOM 1600 N N . ALA A 1 206 ? -17.109 3.956 2.045 1.00 87.44 206 ALA A N 1
ATOM 1601 C CA . ALA A 1 206 ? -17.977 2.794 1.858 1.00 87.44 206 ALA A CA 1
ATOM 1602 C C . ALA A 1 206 ? -18.280 2.479 0.380 1.00 87.44 206 ALA A C 1
ATOM 1604 O O . ALA A 1 206 ? -18.812 1.410 0.085 1.00 87.44 206 ALA A O 1
ATOM 1605 N N . SER A 1 207 ? -17.962 3.384 -0.550 1.00 89.81 207 SER A N 1
ATOM 1606 C CA . SER A 1 207 ? -18.236 3.191 -1.976 1.00 89.81 207 SER A CA 1
ATOM 1607 C C . SER A 1 207 ? -17.244 2.244 -2.655 1.00 89.81 207 SER A C 1
ATOM 1609 O O . SER A 1 207 ? -16.107 2.050 -2.216 1.00 89.81 207 SER A O 1
ATOM 1611 N N . LEU A 1 208 ? -17.653 1.716 -3.808 1.00 89.94 208 LEU A N 1
ATOM 1612 C CA . LEU A 1 208 ? -16.761 1.031 -4.747 1.00 89.94 208 LEU A CA 1
ATOM 1613 C C . LEU A 1 208 ? -16.018 2.009 -5.671 1.00 89.94 208 LEU A C 1
ATOM 1615 O O . LEU A 1 208 ? -15.307 1.569 -6.574 1.00 89.94 208 LEU A O 1
ATOM 1619 N N . ASP A 1 209 ? -16.177 3.323 -5.475 1.00 91.38 209 ASP A N 1
ATOM 1620 C CA . ASP A 1 209 ? -15.480 4.311 -6.287 1.00 91.38 209 ASP A CA 1
ATOM 1621 C C . ASP A 1 209 ? -13.975 4.202 -6.041 1.00 91.38 209 ASP A C 1
ATOM 1623 O O . ASP A 1 209 ? -13.490 4.143 -4.909 1.00 91.38 209 ASP A O 1
ATOM 1627 N N . THR A 1 210 ? -13.229 4.127 -7.132 1.00 92.25 210 THR A N 1
ATOM 1628 C CA . THR A 1 210 ? -11.777 3.977 -7.101 1.00 92.25 210 THR A CA 1
ATOM 1629 C C . THR A 1 210 ? -11.066 5.245 -7.554 1.00 92.25 210 THR A C 1
ATOM 1631 O O . THR A 1 210 ? -9.841 5.272 -7.556 1.00 92.25 210 THR A O 1
ATOM 1634 N N . ARG A 1 211 ? -11.801 6.289 -7.950 1.00 95.12 211 ARG A N 1
ATOM 1635 C CA . ARG A 1 211 ? -11.242 7.569 -8.391 1.00 95.12 211 ARG A CA 1
ATOM 1636 C C . ARG A 1 211 ? -10.537 8.296 -7.249 1.00 95.12 211 ARG A C 1
ATOM 1638 O O . ARG A 1 211 ? -10.836 8.100 -6.077 1.00 95.12 211 ARG A O 1
ATOM 1645 N N . ILE A 1 212 ? -9.583 9.146 -7.610 1.00 96.00 212 ILE A N 1
ATOM 1646 C CA . ILE A 1 212 ? -8.752 9.900 -6.673 1.00 96.00 212 ILE A CA 1
ATOM 1647 C C . ILE A 1 212 ? -9.537 11.127 -6.183 1.00 96.00 212 ILE A C 1
ATOM 1649 O O . ILE A 1 212 ? -9.984 11.928 -7.006 1.00 96.00 212 ILE A O 1
ATOM 1653 N N . PRO A 1 213 ? -9.687 11.337 -4.867 1.00 96.06 213 PRO A N 1
ATOM 1654 C CA . PRO A 1 213 ? -10.326 12.536 -4.342 1.00 96.06 213 PRO A CA 1
ATOM 1655 C C . PRO A 1 213 ? -9.544 13.806 -4.698 1.00 96.06 213 PRO A C 1
ATOM 1657 O O . PRO A 1 213 ? -8.325 13.860 -4.509 1.00 96.06 213 PRO A O 1
ATOM 1660 N N . TYR A 1 214 ? -10.227 14.864 -5.151 1.00 93.50 214 TYR A N 1
ATOM 1661 C CA . TYR A 1 214 ? -9.562 16.150 -5.433 1.00 93.50 214 TYR A CA 1
ATOM 1662 C C . TYR A 1 214 ? -8.840 16.715 -4.206 1.00 93.50 214 TYR A C 1
ATOM 1664 O O . TYR A 1 214 ? -7.747 17.263 -4.324 1.00 93.50 214 TYR A O 1
ATOM 1672 N N . ASN A 1 215 ? -9.424 16.559 -3.018 1.00 93.50 215 ASN A N 1
ATOM 1673 C CA . ASN A 1 215 ? -8.826 17.027 -1.770 1.00 93.50 215 ASN A CA 1
ATOM 1674 C C . ASN A 1 215 ? -7.525 16.279 -1.406 1.00 93.50 215 ASN A C 1
ATOM 1676 O O . ASN A 1 215 ? -6.619 16.919 -0.887 1.00 93.50 215 ASN A O 1
ATOM 1680 N N . PHE A 1 216 ? -7.376 14.988 -1.740 1.00 95.31 216 PHE A N 1
ATOM 1681 C CA . PHE A 1 216 ? -6.106 14.255 -1.614 1.00 95.31 216 PHE A CA 1
ATOM 1682 C C . PHE A 1 216 ? -5.043 14.839 -2.551 1.00 95.31 216 PHE A C 1
ATOM 1684 O O . PHE A 1 216 ? -3.892 15.051 -2.170 1.00 95.31 216 PHE A O 1
ATOM 1691 N N . LEU A 1 217 ? -5.441 15.125 -3.795 1.00 92.56 217 LEU A N 1
ATOM 1692 C CA . LEU A 1 217 ? -4.540 15.642 -4.819 1.00 92.56 217 LEU A CA 1
ATOM 1693 C C . LEU A 1 217 ? -4.042 17.057 -4.487 1.00 92.56 217 LEU A C 1
ATOM 1695 O O . LEU A 1 217 ? -2.859 17.341 -4.643 1.00 92.56 217 LEU A O 1
ATOM 1699 N N . ILE A 1 218 ? -4.932 17.934 -4.021 1.00 91.06 218 ILE A N 1
ATOM 1700 C CA . ILE A 1 218 ? -4.607 19.323 -3.662 1.00 91.06 218 ILE A CA 1
ATOM 1701 C C . ILE A 1 218 ? -3.850 19.380 -2.327 1.00 91.06 218 ILE A C 1
ATOM 1703 O O . ILE A 1 218 ? -3.028 20.273 -2.118 1.00 91.06 218 ILE A O 1
ATOM 1707 N N . ASN A 1 219 ? -4.067 18.416 -1.426 1.00 92.81 219 ASN A N 1
ATOM 1708 C CA . ASN A 1 219 ? -3.331 18.349 -0.173 1.00 92.81 219 ASN A CA 1
ATOM 1709 C C . ASN A 1 219 ? -1.866 17.961 -0.418 1.00 92.81 219 ASN A C 1
ATOM 1711 O O . ASN A 1 219 ? -1.513 16.794 -0.616 1.00 92.81 219 ASN A O 1
ATOM 1715 N N . LYS A 1 220 ? -0.994 18.970 -0.345 1.00 91.94 220 LYS A N 1
ATOM 1716 C CA . LYS A 1 220 ? 0.448 18.828 -0.540 1.00 91.94 220 LYS A CA 1
ATOM 1717 C C . LYS A 1 220 ? 1.070 17.791 0.399 1.00 91.94 220 LYS A C 1
ATOM 1719 O O . LYS A 1 220 ? 1.971 17.081 -0.036 1.00 91.94 220 LYS A O 1
ATOM 1724 N N . ALA A 1 221 ? 0.602 17.675 1.641 1.00 91.25 221 ALA A N 1
ATOM 1725 C CA . ALA A 1 221 ? 1.155 16.721 2.601 1.00 91.25 221 ALA A CA 1
ATOM 1726 C C . ALA A 1 221 ? 0.884 15.260 2.208 1.00 91.25 221 ALA A C 1
ATOM 1728 O O . ALA A 1 221 ? 1.676 14.387 2.544 1.00 91.25 221 ALA A O 1
ATOM 1729 N N . GLU A 1 222 ? -0.197 14.989 1.472 1.00 92.50 222 GLU A N 1
ATOM 1730 C CA . GLU A 1 222 ? -0.582 13.621 1.109 1.00 92.50 222 GLU A CA 1
ATOM 1731 C C . GLU A 1 222 ? -0.011 13.175 -0.239 1.00 92.50 222 GLU A C 1
ATOM 1733 O O . GLU A 1 222 ? 0.432 12.038 -0.382 1.00 92.50 222 GLU A O 1
ATOM 1738 N N . SER A 1 223 ? -0.006 14.062 -1.235 1.00 94.25 223 SER A N 1
ATOM 1739 C CA . SER A 1 223 ? 0.354 13.704 -2.615 1.00 94.25 223 SER A CA 1
ATOM 1740 C C . SER A 1 223 ? 1.811 13.998 -2.981 1.00 94.25 223 SER A C 1
ATOM 1742 O O . SER A 1 223 ? 2.353 13.348 -3.877 1.00 94.25 223 SER A O 1
ATOM 1744 N N . SER A 1 224 ? 2.488 14.925 -2.287 1.00 91.81 224 SER A N 1
ATOM 1745 C CA . SER A 1 224 ? 3.855 15.325 -2.666 1.00 91.81 224 SER A CA 1
ATOM 1746 C C . SER A 1 224 ? 4.858 14.194 -2.558 1.00 91.81 224 SER A C 1
ATOM 1748 O O . SER A 1 224 ? 5.774 14.136 -3.370 1.00 91.81 224 SER A O 1
ATOM 1750 N N . GLN A 1 225 ? 4.698 13.296 -1.583 1.00 93.69 225 GLN A N 1
ATOM 1751 C CA . GLN A 1 225 ? 5.597 12.155 -1.451 1.00 93.69 225 GLN A CA 1
ATOM 1752 C C . GLN A 1 225 ? 5.567 11.291 -2.716 1.00 93.69 225 GLN A C 1
ATOM 1754 O O . GLN A 1 225 ? 6.618 11.003 -3.277 1.00 93.69 225 GLN A O 1
ATOM 1759 N N . ILE A 1 226 ? 4.376 10.991 -3.237 1.00 96.06 226 ILE A N 1
ATOM 1760 C CA . ILE A 1 226 ? 4.209 10.206 -4.468 1.00 96.06 226 ILE A CA 1
ATOM 1761 C C . ILE A 1 226 ? 4.819 10.941 -5.673 1.00 96.06 226 ILE A C 1
ATOM 1763 O O . ILE A 1 226 ? 5.426 10.321 -6.545 1.00 96.06 226 ILE A O 1
ATOM 1767 N N . PHE A 1 227 ? 4.702 12.272 -5.727 1.00 95.50 227 PHE A N 1
ATOM 1768 C CA . PHE A 1 227 ? 5.326 13.073 -6.787 1.00 95.50 227 PHE A CA 1
ATOM 1769 C C . PHE A 1 227 ? 6.855 13.054 -6.708 1.00 95.50 227 PHE A C 1
ATOM 1771 O O . PHE A 1 227 ? 7.516 12.940 -7.741 1.00 95.50 227 PHE A O 1
ATOM 1778 N N . MET A 1 228 ? 7.418 13.145 -5.500 1.00 93.88 228 MET A N 1
ATOM 1779 C CA . MET A 1 228 ? 8.862 13.065 -5.272 1.00 93.88 228 MET A CA 1
ATOM 1780 C C . MET A 1 228 ? 9.400 11.675 -5.611 1.00 93.88 228 MET A C 1
ATOM 1782 O O . MET A 1 228 ? 10.372 11.577 -6.349 1.00 93.88 228 MET A O 1
ATOM 1786 N N . GLU A 1 229 ? 8.722 10.612 -5.180 1.00 94.94 229 GLU A N 1
ATOM 1787 C CA . GLU A 1 229 ? 9.071 9.234 -5.540 1.00 94.94 229 GLU A CA 1
ATOM 1788 C C . GLU A 1 229 ? 9.071 9.037 -7.064 1.00 94.94 229 GLU A C 1
ATOM 1790 O O . GLU A 1 229 ? 9.997 8.449 -7.623 1.00 94.94 229 GLU A O 1
ATOM 1795 N N . HIS A 1 230 ? 8.070 9.575 -7.772 1.00 96.06 230 HIS A N 1
ATOM 1796 C CA . HIS A 1 230 ? 8.030 9.501 -9.236 1.00 96.06 230 HIS A CA 1
ATOM 1797 C C . HIS A 1 230 ? 9.161 10.291 -9.900 1.00 96.06 230 HIS A C 1
ATOM 1799 O O . HIS A 1 230 ? 9.781 9.809 -10.847 1.00 96.06 230 HIS A O 1
ATOM 1805 N N . ARG A 1 231 ? 9.476 11.485 -9.388 1.00 94.75 231 ARG A N 1
ATOM 1806 C CA . ARG A 1 231 ? 10.632 12.274 -9.838 1.00 94.75 231 ARG A CA 1
ATOM 1807 C C . ARG A 1 231 ? 11.930 11.490 -9.665 1.00 94.75 231 ARG A C 1
ATOM 1809 O O . ARG A 1 231 ? 12.752 11.475 -10.578 1.00 94.75 231 ARG A O 1
ATOM 1816 N N . ASP A 1 232 ? 12.109 10.844 -8.522 1.00 93.69 232 ASP A N 1
ATOM 1817 C CA . ASP A 1 232 ? 13.323 10.093 -8.219 1.00 93.69 232 ASP A CA 1
ATOM 1818 C C . ASP A 1 232 ? 13.455 8.878 -9.147 1.00 93.69 232 ASP A C 1
ATOM 1820 O O . ASP A 1 232 ? 14.545 8.618 -9.654 1.00 93.69 232 ASP A O 1
ATOM 1824 N N . ARG A 1 233 ? 12.340 8.217 -9.497 1.00 93.75 233 ARG A N 1
ATOM 1825 C CA . ARG A 1 233 ? 12.310 7.175 -10.543 1.00 93.75 233 ARG A CA 1
ATOM 1826 C C . ARG A 1 233 ? 12.757 7.709 -11.908 1.00 93.75 233 ARG A C 1
ATOM 1828 O O . ARG A 1 233 ? 13.540 7.043 -12.585 1.00 93.75 233 ARG A O 1
ATOM 1835 N N . ILE A 1 234 ? 12.296 8.898 -12.310 1.00 93.94 234 ILE A N 1
ATOM 1836 C CA . ILE A 1 234 ? 12.725 9.547 -13.564 1.00 93.94 234 ILE A CA 1
ATOM 1837 C C . ILE A 1 234 ? 14.233 9.821 -13.524 1.00 93.94 234 ILE A C 1
ATOM 1839 O O . ILE A 1 234 ? 14.955 9.437 -14.441 1.00 93.94 234 ILE A O 1
ATOM 1843 N N . GLN A 1 235 ? 14.731 10.438 -12.449 1.00 91.06 235 GLN A N 1
ATOM 1844 C CA . GLN A 1 235 ? 16.154 10.757 -12.302 1.00 91.06 235 GLN A CA 1
ATOM 1845 C C . GLN A 1 235 ? 17.028 9.503 -12.296 1.00 91.06 235 GLN A C 1
ATOM 1847 O O . GLN A 1 235 ? 18.071 9.472 -12.946 1.00 91.06 235 GLN A O 1
ATOM 1852 N N . GLN A 1 236 ? 16.602 8.459 -11.586 1.00 88.69 236 GLN A N 1
ATOM 1853 C CA . GLN A 1 236 ? 17.307 7.185 -11.547 1.00 88.69 236 GLN A CA 1
ATOM 1854 C C . GLN A 1 236 ? 17.382 6.557 -12.939 1.00 88.69 236 GLN A C 1
ATOM 1856 O O . GLN A 1 236 ? 18.444 6.076 -13.332 1.00 88.69 236 GLN A O 1
ATOM 1861 N N . ARG A 1 237 ? 16.288 6.600 -13.708 1.00 89.12 237 ARG A N 1
ATOM 1862 C CA . ARG A 1 237 ? 16.279 6.099 -15.084 1.00 89.12 237 ARG A CA 1
ATOM 1863 C C . ARG A 1 237 ? 17.195 6.908 -15.996 1.00 89.12 237 ARG A C 1
ATOM 1865 O O . ARG A 1 237 ? 18.002 6.311 -16.694 1.00 89.12 237 ARG A O 1
ATOM 1872 N N . GLN A 1 238 ? 17.133 8.237 -15.942 1.00 88.50 238 GLN A N 1
ATOM 1873 C CA . GLN A 1 238 ? 18.004 9.101 -16.744 1.00 88.50 238 GLN A CA 1
ATOM 1874 C C . GLN A 1 238 ? 19.485 8.854 -16.445 1.00 88.50 238 GLN A C 1
ATOM 1876 O O . GLN A 1 238 ? 20.271 8.682 -17.371 1.00 88.50 238 GLN A O 1
ATOM 1881 N N . ARG A 1 239 ? 19.866 8.760 -15.164 1.00 84.38 239 ARG A N 1
ATOM 1882 C CA . ARG A 1 239 ? 21.242 8.414 -14.764 1.00 84.38 239 ARG A CA 1
ATOM 1883 C C . ARG A 1 239 ? 21.657 7.051 -15.306 1.00 84.38 239 ARG A C 1
ATOM 1885 O O . ARG A 1 239 ? 22.736 6.916 -15.869 1.00 84.38 239 ARG A O 1
ATOM 1892 N N . ARG A 1 240 ? 20.782 6.050 -15.179 1.00 84.50 240 ARG A N 1
ATOM 1893 C CA . ARG A 1 240 ? 21.021 4.701 -15.703 1.00 84.50 240 ARG A CA 1
ATOM 1894 C C . ARG A 1 240 ? 21.220 4.709 -17.222 1.00 84.50 240 ARG A C 1
ATOM 1896 O O . ARG A 1 240 ? 22.116 4.031 -17.713 1.00 84.50 240 ARG A O 1
ATOM 1903 N N . ASP A 1 241 ? 20.408 5.461 -17.955 1.00 85.06 241 ASP A N 1
ATOM 1904 C CA . ASP A 1 241 ? 20.467 5.512 -19.416 1.00 85.06 241 ASP A CA 1
ATOM 1905 C C . ASP A 1 241 ? 21.722 6.276 -19.900 1.00 85.06 241 ASP A C 1
ATOM 1907 O O . ASP A 1 241 ? 22.379 5.829 -20.841 1.00 85.06 241 ASP A O 1
ATOM 1911 N N . VAL A 1 242 ? 22.128 7.353 -19.209 1.00 84.19 242 VAL A N 1
ATOM 1912 C CA . VAL A 1 242 ? 23.410 8.053 -19.447 1.00 84.19 242 VAL A CA 1
ATOM 1913 C C . VAL A 1 242 ? 24.596 7.124 -19.202 1.00 84.19 242 VAL A C 1
ATOM 1915 O O . VAL A 1 242 ? 25.471 7.013 -20.060 1.00 84.19 242 VAL A O 1
ATOM 1918 N N . LEU A 1 243 ? 24.603 6.413 -18.072 1.00 78.12 243 LEU A N 1
ATOM 1919 C CA . LEU A 1 243 ? 25.644 5.442 -17.754 1.00 78.12 243 LEU A CA 1
ATOM 1920 C C . LEU A 1 243 ? 25.726 4.355 -18.827 1.00 78.12 243 LEU A C 1
ATOM 1922 O O . LEU A 1 243 ? 26.804 4.064 -19.337 1.00 78.12 243 LEU A O 1
ATOM 1926 N N . LYS A 1 244 ? 24.586 3.773 -19.210 1.00 80.38 244 LYS A N 1
ATOM 1927 C CA . LYS A 1 244 ? 24.532 2.763 -20.271 1.00 80.38 244 LYS A CA 1
ATOM 1928 C C . LYS A 1 244 ? 25.141 3.298 -21.569 1.00 80.38 244 LYS A C 1
ATOM 1930 O O . LYS A 1 244 ? 25.939 2.600 -22.185 1.00 80.38 244 LYS A O 1
ATOM 1935 N N . ALA A 1 245 ? 24.815 4.530 -21.962 1.00 82.31 245 ALA A N 1
ATOM 1936 C CA . ALA A 1 245 ? 25.372 5.152 -23.161 1.00 82.31 245 ALA A CA 1
ATOM 1937 C C . ALA A 1 245 ? 26.894 5.369 -23.071 1.00 82.31 245 ALA A C 1
ATOM 1939 O O . ALA A 1 245 ? 27.602 5.059 -24.027 1.00 82.31 245 ALA A O 1
ATOM 1940 N N . GLN A 1 246 ? 27.403 5.848 -21.931 1.00 76.94 246 GLN A N 1
ATOM 1941 C CA . GLN A 1 246 ? 28.841 6.032 -21.702 1.00 76.94 246 GLN A CA 1
ATOM 1942 C C . GLN A 1 246 ? 29.598 4.703 -21.769 1.00 76.94 246 GLN A C 1
ATOM 1944 O O . GLN A 1 246 ? 30.591 4.597 -22.483 1.00 76.94 246 GLN A O 1
ATOM 1949 N N . LEU A 1 247 ? 29.091 3.672 -21.087 1.00 74.88 247 LEU A N 1
ATOM 1950 C CA . LEU A 1 247 ? 29.706 2.346 -21.096 1.00 74.88 247 LEU A CA 1
ATOM 1951 C C . LEU A 1 247 ? 29.707 1.766 -22.513 1.00 74.88 247 LEU A C 1
ATOM 1953 O O . LEU A 1 247 ? 30.739 1.297 -22.973 1.00 74.88 247 LEU A O 1
ATOM 1957 N N . LEU A 1 248 ? 28.596 1.857 -23.251 1.00 75.31 248 LEU A N 1
ATOM 1958 C CA . LEU A 1 248 ? 28.546 1.409 -24.647 1.00 75.31 248 LEU A CA 1
ATOM 1959 C C . LEU A 1 248 ? 29.516 2.171 -25.559 1.00 75.31 248 LEU A C 1
ATOM 1961 O O . LEU A 1 248 ? 30.077 1.563 -26.468 1.00 75.31 248 LEU A O 1
ATOM 1965 N N . ALA A 1 249 ? 29.735 3.467 -25.331 1.00 75.31 249 ALA A N 1
ATOM 1966 C CA . ALA A 1 249 ? 30.725 4.237 -26.080 1.00 75.31 249 ALA A CA 1
ATOM 1967 C C . ALA A 1 249 ? 32.150 3.721 -25.821 1.00 75.31 249 ALA A C 1
ATOM 1969 O O . ALA A 1 249 ? 32.863 3.417 -26.773 1.00 75.31 249 ALA A O 1
ATOM 1970 N N . SER A 1 250 ? 32.529 3.512 -24.557 1.00 71.94 250 SER A N 1
ATOM 1971 C CA . SER A 1 250 ? 33.834 2.933 -24.203 1.00 71.94 250 SER A CA 1
ATOM 1972 C C . SER A 1 250 ? 34.037 1.530 -24.782 1.00 71.94 250 SER A C 1
ATOM 1974 O O . SER A 1 250 ? 35.135 1.174 -25.202 1.00 71.94 250 SER A O 1
ATOM 1976 N N . LEU A 1 251 ? 32.971 0.731 -24.856 1.00 67.62 251 LEU A N 1
ATOM 1977 C CA . LEU A 1 251 ? 33.020 -0.605 -25.450 1.00 67.62 251 LEU A CA 1
ATOM 1978 C C . LEU A 1 251 ? 33.255 -0.592 -26.959 1.00 67.62 251 LEU A C 1
ATOM 1980 O O . LEU A 1 251 ? 33.882 -1.514 -27.469 1.00 67.62 251 LEU A O 1
ATOM 1984 N N . ARG A 1 252 ? 32.790 0.441 -27.670 1.00 67.62 252 ARG A N 1
ATOM 1985 C CA . ARG A 1 252 ? 33.113 0.628 -29.094 1.00 67.62 252 ARG A CA 1
ATOM 1986 C C . ARG A 1 252 ? 34.586 0.969 -29.297 1.00 67.62 252 ARG A C 1
ATOM 1988 O O . ARG A 1 252 ? 35.190 0.516 -30.258 1.00 67.62 252 ARG A O 1
ATOM 1995 N N . GLU A 1 253 ? 35.175 1.743 -28.388 1.00 68.62 253 GLU A N 1
ATOM 1996 C CA . GLU A 1 253 ? 36.597 2.099 -28.457 1.00 68.62 253 GLU A CA 1
ATOM 1997 C C . GLU A 1 253 ? 37.518 0.929 -28.078 1.00 68.62 253 GLU A C 1
ATOM 1999 O O . GLU A 1 253 ? 38.650 0.848 -28.552 1.00 68.62 253 GLU A O 1
ATOM 2004 N N . SER A 1 254 ? 37.062 0.007 -27.225 1.00 66.56 254 SER A N 1
ATOM 2005 C CA . SER A 1 254 ? 37.838 -1.166 -26.794 1.00 66.56 254 SER A CA 1
ATOM 2006 C C . SER A 1 254 ? 36.956 -2.414 -26.601 1.00 66.56 254 SER A C 1
ATOM 2008 O O . SER A 1 254 ? 36.637 -2.802 -25.474 1.00 66.56 254 SER A O 1
ATOM 2010 N N . PRO A 1 255 ? 36.589 -3.106 -27.698 1.00 58.47 255 PRO A N 1
ATOM 2011 C CA . PRO A 1 255 ? 35.640 -4.226 -27.666 1.00 58.47 255 PRO A CA 1
ATOM 2012 C C . PRO A 1 255 ? 36.142 -5.479 -26.937 1.00 58.47 255 PRO A C 1
ATOM 2014 O O . PRO A 1 255 ? 35.345 -6.286 -26.456 1.00 58.47 255 PRO A O 1
ATOM 2017 N N . SER A 1 256 ? 37.464 -5.655 -26.842 1.00 54.91 256 SER A N 1
ATOM 2018 C CA . SER A 1 256 ? 38.095 -6.801 -26.176 1.00 54.91 256 SER A CA 1
ATOM 2019 C C . SER A 1 256 ? 37.879 -6.821 -24.665 1.00 54.91 256 SER A C 1
ATOM 2021 O O . SER A 1 256 ? 38.038 -7.875 -24.060 1.00 54.91 256 SER A O 1
ATOM 2023 N N . CYS A 1 257 ? 37.500 -5.695 -24.051 1.00 55.94 257 CYS A N 1
ATOM 2024 C CA . CYS A 1 257 ? 37.279 -5.627 -22.611 1.00 55.94 257 CYS A CA 1
ATOM 2025 C C . CYS A 1 257 ? 36.165 -6.598 -22.184 1.00 55.94 257 CYS A C 1
ATOM 2027 O O . CYS A 1 257 ? 36.376 -7.383 -21.270 1.00 55.94 257 CYS A O 1
ATOM 2029 N N . LEU A 1 258 ? 35.023 -6.653 -22.889 1.00 56.00 258 LEU A N 1
ATOM 2030 C CA . LEU A 1 258 ? 33.863 -7.493 -22.513 1.00 56.00 258 LEU A CA 1
ATOM 2031 C C . LEU A 1 258 ? 34.063 -9.004 -22.628 1.00 56.00 258 LEU A C 1
ATOM 2033 O O . LEU A 1 258 ? 33.224 -9.769 -22.140 1.00 56.00 258 LEU A O 1
ATOM 2037 N N . ALA A 1 259 ? 35.111 -9.453 -23.308 1.00 53.31 259 ALA A N 1
ATOM 2038 C CA . ALA A 1 259 ? 35.304 -10.860 -23.590 1.00 53.31 259 ALA A CA 1
ATOM 2039 C C . ALA A 1 259 ? 35.681 -11.639 -22.318 1.00 53.31 259 ALA A C 1
ATOM 2041 O O . ALA A 1 259 ? 36.822 -11.617 -21.871 1.00 53.31 259 ALA A O 1
ATOM 2042 N N . GLY A 1 260 ? 34.715 -12.360 -21.743 1.00 53.31 260 GLY A N 1
ATOM 2043 C CA . GLY A 1 260 ? 34.948 -13.236 -20.588 1.00 53.31 260 GLY A CA 1
ATOM 2044 C C . GLY A 1 260 ? 34.913 -12.546 -19.221 1.00 53.31 260 GLY A C 1
ATOM 2045 O O . GLY A 1 260 ? 35.178 -13.206 -18.219 1.00 53.31 260 GLY A O 1
ATOM 2046 N N . ALA A 1 261 ? 34.545 -11.265 -19.151 1.00 56.38 261 ALA A N 1
ATOM 2047 C CA . ALA A 1 261 ? 34.411 -10.560 -17.882 1.00 56.38 261 ALA A CA 1
ATOM 2048 C C . ALA A 1 261 ? 33.231 -11.094 -17.056 1.00 56.38 261 ALA A C 1
ATOM 2050 O O . ALA A 1 261 ? 32.060 -10.967 -17.437 1.00 56.38 261 ALA A O 1
ATOM 2051 N N . ALA A 1 262 ? 33.556 -11.687 -15.907 1.00 54.28 262 ALA A N 1
ATOM 2052 C CA . ALA A 1 262 ? 32.585 -12.133 -14.911 1.00 54.28 262 ALA A CA 1
ATOM 2053 C C . ALA A 1 262 ? 32.063 -10.960 -14.062 1.00 54.28 262 ALA A C 1
ATOM 2055 O O . ALA A 1 262 ? 30.992 -11.063 -13.459 1.00 54.28 262 ALA A O 1
ATOM 2056 N N . SER A 1 263 ? 32.799 -9.843 -14.030 1.00 56.75 263 SER A N 1
ATOM 2057 C CA . SER A 1 263 ? 32.467 -8.648 -13.263 1.00 56.75 263 SER A CA 1
ATOM 2058 C C . SER A 1 263 ? 32.829 -7.362 -14.019 1.00 56.75 263 SER A C 1
ATOM 2060 O O . SER A 1 263 ? 33.679 -7.356 -14.904 1.00 56.75 263 SER A O 1
ATOM 2062 N N . LEU A 1 264 ? 32.187 -6.243 -13.667 1.00 55.78 264 LEU A N 1
ATOM 2063 C CA . LEU A 1 264 ? 32.511 -4.924 -14.238 1.00 55.78 264 LEU A CA 1
ATOM 2064 C C . LEU A 1 264 ? 33.843 -4.354 -13.732 1.00 55.78 264 LEU A C 1
ATOM 2066 O O . LEU A 1 264 ? 34.364 -3.427 -14.347 1.00 55.78 264 LEU A O 1
ATOM 2070 N N . GLU A 1 265 ? 34.396 -4.918 -12.653 1.00 56.75 265 GLU A N 1
ATOM 2071 C CA . GLU A 1 265 ? 35.717 -4.561 -12.114 1.00 56.75 265 GLU A CA 1
ATOM 2072 C C . GLU A 1 265 ? 36.842 -4.968 -13.084 1.00 56.75 265 GLU A C 1
ATOM 2074 O O . GLU A 1 265 ? 37.886 -4.323 -13.115 1.00 56.75 265 GLU A O 1
ATOM 2079 N N . ASP A 1 266 ? 36.583 -5.960 -13.943 1.00 56.75 266 ASP A N 1
ATOM 2080 C CA . ASP A 1 266 ? 37.500 -6.414 -14.995 1.00 56.75 266 ASP A CA 1
ATOM 2081 C C . ASP A 1 266 ? 37.442 -5.528 -16.258 1.00 56.75 266 ASP A C 1
ATOM 2083 O O . ASP A 1 266 ? 38.297 -5.630 -17.137 1.00 56.75 266 ASP A O 1
ATOM 2087 N N . LEU A 1 267 ? 36.413 -4.675 -16.373 1.00 55.41 267 LEU A N 1
ATOM 2088 C CA . LEU A 1 267 ? 36.023 -3.993 -17.615 1.00 55.41 267 LEU A CA 1
ATOM 2089 C C . LEU A 1 267 ? 36.293 -2.498 -17.637 1.00 55.41 267 LEU A C 1
ATOM 2091 O O . LEU A 1 267 ? 36.568 -1.941 -18.699 1.00 55.41 267 LEU A O 1
ATOM 2095 N N . PHE A 1 268 ? 36.169 -1.844 -16.487 1.00 56.09 268 PHE A N 1
ATOM 2096 C CA . PHE A 1 268 ? 36.247 -0.397 -16.384 1.00 56.09 268 PHE A CA 1
ATOM 2097 C C . PHE A 1 268 ? 37.215 -0.013 -15.279 1.00 56.09 268 PHE A C 1
ATOM 2099 O O . PHE A 1 268 ? 37.149 -0.543 -14.170 1.00 56.09 268 PHE A O 1
ATOM 2106 N N . SER A 1 269 ? 38.097 0.943 -15.579 1.00 54.31 269 SER A N 1
ATOM 2107 C CA . SER A 1 269 ? 39.006 1.481 -14.574 1.00 54.31 269 SER A CA 1
ATOM 2108 C C . SER A 1 269 ? 38.183 2.041 -13.396 1.00 54.31 269 SER A C 1
ATOM 2110 O O . SER A 1 269 ? 37.238 2.806 -13.638 1.00 54.31 269 SER A O 1
ATOM 2112 N N . PRO A 1 270 ? 38.495 1.678 -12.137 1.00 51.50 270 PRO A N 1
ATOM 2113 C CA . PRO A 1 270 ? 37.636 1.928 -10.977 1.00 51.50 270 PRO A CA 1
ATOM 2114 C C . PRO A 1 270 ? 37.267 3.396 -10.723 1.00 51.50 270 PRO A C 1
ATOM 2116 O O . PRO A 1 270 ? 36.283 3.678 -10.043 1.00 51.50 270 PRO A O 1
ATOM 2119 N N . GLU A 1 271 ? 38.057 4.335 -11.237 1.00 49.19 271 GLU A N 1
ATOM 2120 C CA . GLU A 1 271 ? 38.064 5.718 -10.756 1.00 49.19 271 GLU A CA 1
ATOM 2121 C C . GLU A 1 271 ? 36.926 6.597 -11.303 1.00 49.19 271 GLU A C 1
ATOM 2123 O O . GLU A 1 271 ? 36.569 7.574 -10.649 1.00 49.19 271 GLU A O 1
ATOM 2128 N N . MET A 1 272 ? 36.297 6.242 -12.433 1.00 49.81 272 MET A N 1
ATOM 2129 C CA . MET A 1 272 ? 35.284 7.102 -13.081 1.00 49.81 272 MET A CA 1
ATOM 2130 C C . MET A 1 272 ? 33.841 6.569 -13.010 1.00 49.81 272 MET A C 1
ATOM 2132 O O . MET A 1 272 ? 32.912 7.355 -12.860 1.00 49.81 272 MET A O 1
ATOM 2136 N N . ALA A 1 273 ? 33.618 5.252 -13.100 1.00 50.31 273 ALA A N 1
ATOM 2137 C CA . ALA A 1 273 ? 32.260 4.687 -13.183 1.00 50.31 273 ALA A CA 1
ATOM 2138 C C . ALA A 1 273 ? 31.695 4.209 -11.829 1.00 50.31 273 ALA A C 1
ATOM 2140 O O . ALA A 1 273 ? 30.484 4.273 -11.600 1.00 50.31 273 ALA A O 1
ATOM 2141 N N . LEU A 1 274 ? 32.555 3.733 -10.917 1.00 51.66 274 LEU A N 1
ATOM 2142 C CA . LEU A 1 274 ? 32.134 3.122 -9.645 1.00 51.66 274 LEU A CA 1
ATOM 2143 C C . LEU A 1 274 ? 31.717 4.152 -8.585 1.00 51.66 274 LEU A C 1
ATOM 2145 O O . LEU A 1 274 ? 30.904 3.832 -7.716 1.00 51.66 274 LEU A O 1
ATOM 2149 N N . THR A 1 275 ? 32.254 5.371 -8.655 1.00 55.84 275 THR A N 1
ATOM 2150 C CA . THR A 1 275 ? 32.029 6.455 -7.686 1.00 55.84 275 THR A CA 1
ATOM 2151 C C . THR A 1 275 ? 30.668 7.133 -7.853 1.00 55.84 275 THR A C 1
ATOM 2153 O O . THR A 1 275 ? 30.023 7.428 -6.850 1.00 55.84 275 THR A O 1
ATOM 2156 N N . GLU A 1 276 ? 30.182 7.328 -9.083 1.00 55.75 276 GLU A N 1
ATOM 2157 C CA . GLU A 1 276 ? 28.908 8.026 -9.328 1.00 55.75 276 GLU A CA 1
ATOM 2158 C C . GLU A 1 276 ? 27.660 7.123 -9.280 1.00 55.75 276 GLU A C 1
ATOM 2160 O O . GLU A 1 276 ? 26.581 7.584 -8.903 1.00 55.75 276 GLU A O 1
ATOM 2165 N N . HIS A 1 277 ? 27.777 5.841 -9.645 1.00 58.19 277 HIS A N 1
ATOM 2166 C CA . HIS A 1 277 ? 26.606 4.993 -9.932 1.00 58.19 277 HIS A CA 1
ATOM 2167 C C . HIS A 1 277 ? 26.432 3.798 -8.985 1.00 58.19 277 HIS A C 1
ATOM 2169 O O . HIS A 1 277 ? 25.379 3.154 -8.984 1.00 58.19 277 HIS A O 1
ATOM 2175 N N . GLY A 1 278 ? 27.436 3.531 -8.144 1.00 63.16 278 GLY A N 1
ATOM 2176 C CA . GLY A 1 278 ? 27.443 2.429 -7.188 1.00 63.16 278 GLY A CA 1
ATOM 2177 C C . GLY A 1 278 ? 27.570 1.047 -7.843 1.00 63.16 278 GLY A C 1
ATOM 2178 O O . GLY A 1 278 ? 27.109 0.791 -8.956 1.00 63.16 278 GLY A O 1
ATOM 2179 N N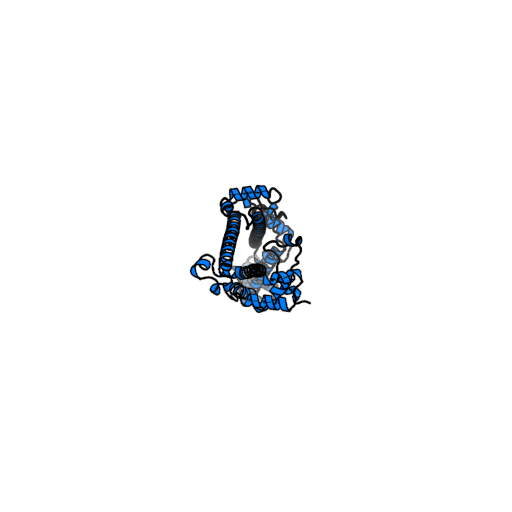 . LYS A 1 279 ? 28.182 0.105 -7.117 1.00 64.62 279 LYS A N 1
ATOM 2180 C CA . LYS A 1 279 ? 28.453 -1.261 -7.607 1.00 64.62 279 LYS A CA 1
ATOM 2181 C C . LYS A 1 279 ? 27.189 -2.027 -8.027 1.00 64.62 279 LYS A C 1
ATOM 2183 O O . LYS A 1 279 ? 27.205 -2.755 -9.014 1.00 64.62 279 LYS A O 1
ATOM 2188 N N . SER A 1 280 ? 26.082 -1.840 -7.306 1.00 69.19 280 SER A N 1
ATOM 2189 C CA . SER A 1 280 ? 24.825 -2.563 -7.547 1.00 69.19 280 SER A CA 1
ATOM 2190 C C . SER A 1 280 ? 24.111 -2.137 -8.835 1.00 69.19 280 SER A C 1
ATOM 2192 O O . SER A 1 280 ? 23.602 -2.992 -9.557 1.00 69.19 280 SER A O 1
ATOM 2194 N N . GLY A 1 281 ? 24.090 -0.837 -9.150 1.00 66.88 281 GLY A N 1
ATOM 2195 C CA . GLY A 1 281 ? 23.459 -0.316 -10.369 1.00 66.88 281 GLY A CA 1
ATOM 2196 C C . GLY A 1 281 ? 24.199 -0.748 -11.632 1.00 66.88 281 GLY A C 1
ATOM 2197 O O . GLY A 1 281 ? 23.583 -1.134 -12.623 1.00 66.88 281 GLY A O 1
ATOM 2198 N N . LEU A 1 282 ? 25.527 -0.762 -11.552 1.00 68.62 282 LEU A N 1
ATOM 2199 C CA . LEU A 1 282 ? 26.411 -1.275 -12.590 1.00 68.62 282 LEU A CA 1
ATOM 2200 C C . LEU A 1 282 ? 26.169 -2.767 -12.848 1.00 68.62 282 LEU A C 1
ATOM 2202 O O . LEU A 1 282 ? 25.905 -3.165 -13.981 1.00 68.62 282 LEU A O 1
ATOM 2206 N N . GLN A 1 283 ? 26.171 -3.592 -11.800 1.00 73.81 283 GLN A N 1
ATOM 2207 C CA . GLN A 1 283 ? 25.973 -5.034 -11.948 1.00 73.81 283 GLN A CA 1
ATOM 2208 C C . GLN A 1 283 ? 24.595 -5.400 -12.525 1.00 73.81 283 GLN A C 1
ATOM 2210 O O . GLN A 1 283 ? 24.492 -6.359 -13.288 1.00 73.81 283 GLN A O 1
ATOM 2215 N N . ALA A 1 284 ? 23.556 -4.609 -12.238 1.00 76.50 284 ALA A N 1
ATOM 2216 C CA . ALA A 1 284 ? 22.234 -4.780 -12.840 1.00 76.50 284 ALA A CA 1
ATOM 2217 C C . ALA A 1 284 ? 22.210 -4.508 -14.359 1.00 76.50 284 ALA A C 1
ATOM 2219 O O . ALA A 1 284 ? 21.404 -5.104 -15.069 1.00 76.50 284 ALA A O 1
ATOM 2220 N N . LEU A 1 285 ? 23.096 -3.643 -14.869 1.00 77.06 285 LEU A N 1
ATOM 2221 C CA . LEU A 1 285 ? 23.208 -3.326 -16.299 1.00 77.06 285 LEU A CA 1
ATOM 2222 C C . LEU A 1 285 ? 24.069 -4.323 -17.084 1.00 77.06 285 LEU A C 1
ATOM 2224 O O . LEU A 1 285 ? 23.995 -4.349 -18.313 1.00 77.06 285 LEU A O 1
ATOM 2228 N N . LEU A 1 286 ? 24.875 -5.146 -16.407 1.00 76.06 286 LEU A N 1
ATOM 2229 C CA . LEU A 1 286 ? 25.838 -6.043 -17.052 1.00 76.06 286 LEU A CA 1
ATOM 2230 C C . LEU A 1 286 ? 25.208 -6.969 -18.114 1.00 76.06 286 LEU A C 1
ATOM 2232 O O . LEU A 1 286 ? 25.763 -7.031 -19.212 1.00 76.06 286 LEU A O 1
ATOM 2236 N N . PRO A 1 287 ? 24.059 -7.639 -17.881 1.00 78.62 287 PRO A N 1
ATOM 2237 C CA . PRO A 1 287 ? 23.455 -8.498 -18.902 1.00 78.62 287 PRO A CA 1
ATOM 2238 C C . PRO A 1 287 ? 23.033 -7.725 -20.158 1.00 78.62 287 PRO A C 1
ATOM 2240 O O . PRO A 1 287 ? 23.240 -8.198 -21.277 1.00 78.62 287 PRO A O 1
ATOM 2243 N N . GLU A 1 288 ? 22.480 -6.520 -19.983 1.00 81.19 288 GLU A N 1
ATOM 2244 C CA . GLU A 1 288 ? 22.087 -5.649 -21.095 1.00 81.19 288 GLU A CA 1
ATOM 2245 C C . GLU A 1 288 ? 23.309 -5.167 -21.885 1.00 81.19 288 GLU A C 1
ATOM 2247 O O . GLU A 1 288 ? 23.290 -5.170 -23.114 1.00 81.19 288 GLU A O 1
ATOM 2252 N N . LEU A 1 289 ? 24.389 -4.796 -21.192 1.00 77.44 289 LEU A N 1
ATOM 2253 C CA . LEU A 1 289 ? 25.641 -4.361 -21.814 1.00 77.44 289 LEU A CA 1
ATOM 2254 C C . LEU A 1 289 ? 26.350 -5.501 -22.549 1.00 77.44 289 LEU A C 1
ATOM 2256 O O . LEU A 1 289 ? 26.862 -5.291 -23.641 1.00 77.44 289 LEU A O 1
ATOM 2260 N N . GLN A 1 290 ? 26.357 -6.716 -21.997 1.00 75.31 290 GLN A N 1
ATOM 2261 C CA . GLN A 1 290 ? 26.916 -7.896 -22.666 1.00 75.31 290 GLN A CA 1
ATOM 2262 C C . GLN A 1 290 ? 26.116 -8.279 -23.914 1.00 75.31 290 GLN A C 1
ATOM 2264 O O . GLN A 1 290 ? 26.682 -8.742 -24.905 1.00 75.31 290 GLN A O 1
ATOM 2269 N N . LEU A 1 291 ? 24.788 -8.141 -23.877 1.00 78.44 291 LEU A N 1
ATOM 2270 C CA . LEU A 1 291 ? 23.948 -8.357 -25.052 1.00 78.44 291 LEU A CA 1
ATOM 2271 C C . LEU A 1 291 ? 24.249 -7.318 -26.137 1.00 78.44 291 LEU A C 1
ATOM 2273 O O . LEU A 1 291 ? 24.548 -7.688 -27.270 1.00 78.44 291 LEU A O 1
ATOM 2277 N N . GLU A 1 292 ? 24.234 -6.041 -25.774 1.00 76.88 292 GLU A N 1
ATOM 2278 C CA . GLU A 1 292 ? 24.437 -4.942 -26.715 1.00 76.88 292 GLU A CA 1
ATOM 2279 C C . GLU A 1 292 ? 25.876 -4.891 -27.252 1.00 76.88 292 GLU A C 1
ATOM 2281 O O . GLU A 1 292 ? 26.089 -4.695 -28.445 1.00 76.88 292 GLU A O 1
ATOM 2286 N N . GLY A 1 293 ? 26.874 -5.171 -26.411 1.00 73.81 293 GLY A N 1
ATOM 2287 C CA . GLY A 1 293 ? 28.271 -5.298 -26.820 1.00 73.81 293 GLY A CA 1
ATOM 2288 C C . GLY A 1 293 ? 28.485 -6.436 -27.819 1.00 73.81 293 GLY A C 1
ATOM 2289 O O . GLY A 1 293 ? 29.179 -6.253 -28.816 1.00 73.81 293 GLY A O 1
ATOM 2290 N N . ARG A 1 294 ? 27.832 -7.593 -27.624 1.00 76.00 294 ARG A N 1
ATOM 2291 C CA . ARG A 1 294 ? 27.838 -8.678 -28.623 1.00 76.00 294 ARG A CA 1
ATOM 2292 C C . ARG A 1 294 ? 27.175 -8.247 -29.929 1.00 76.00 294 ARG A C 1
ATOM 2294 O O . ARG A 1 294 ? 27.684 -8.567 -30.995 1.00 76.00 294 ARG A O 1
ATOM 2301 N N . ARG A 1 295 ? 26.070 -7.503 -29.865 1.00 77.12 295 ARG A N 1
ATOM 2302 C CA . ARG A 1 295 ? 25.386 -6.985 -31.058 1.00 77.12 295 ARG A CA 1
ATOM 2303 C C . ARG A 1 295 ? 26.291 -6.049 -31.867 1.00 77.12 295 ARG A C 1
ATOM 2305 O O . ARG A 1 295 ? 26.413 -6.220 -33.076 1.00 77.12 295 ARG A O 1
ATOM 2312 N N . LEU A 1 296 ? 26.973 -5.120 -31.193 1.00 75.81 296 LEU A N 1
ATOM 2313 C CA . LEU A 1 296 ? 27.940 -4.209 -31.814 1.00 75.81 296 LEU A CA 1
ATOM 2314 C C . LEU A 1 296 ? 29.130 -4.966 -32.416 1.00 75.81 296 LEU A C 1
ATOM 2316 O O . LEU A 1 296 ? 29.467 -4.745 -33.574 1.00 75.81 296 LEU A O 1
ATOM 2320 N N . ALA A 1 297 ? 29.714 -5.911 -31.675 1.00 76.25 297 ALA A N 1
ATOM 2321 C CA . ALA A 1 297 ? 30.842 -6.689 -32.174 1.00 76.25 297 ALA A CA 1
ATOM 2322 C C . ALA A 1 297 ? 30.487 -7.552 -33.386 1.00 76.25 297 ALA A C 1
ATOM 2324 O O . ALA A 1 297 ? 31.299 -7.706 -34.295 1.00 76.25 297 ALA A O 1
ATOM 2325 N N . PHE A 1 298 ? 29.272 -8.100 -33.422 1.00 78.06 298 PHE A N 1
ATOM 2326 C CA . PHE A 1 298 ? 28.792 -8.836 -34.584 1.00 78.06 298 PHE A CA 1
ATOM 2327 C C . PHE A 1 298 ? 28.667 -7.925 -35.808 1.00 78.06 298 PHE A C 1
ATOM 2329 O O . PHE A 1 298 ? 29.166 -8.285 -36.870 1.00 78.06 298 PHE A O 1
ATOM 2336 N N . ALA A 1 299 ? 28.078 -6.735 -35.650 1.00 77.56 299 ALA A N 1
ATOM 2337 C CA . ALA A 1 299 ? 27.971 -5.758 -36.732 1.00 77.56 299 ALA A CA 1
ATOM 2338 C C . ALA A 1 299 ? 29.351 -5.360 -37.288 1.00 77.56 299 ALA A C 1
ATOM 2340 O O . ALA A 1 299 ? 29.545 -5.369 -38.499 1.00 77.56 299 ALA A O 1
ATOM 2341 N N . GLU A 1 300 ? 30.336 -5.115 -36.422 1.00 78.50 300 GLU A N 1
ATOM 2342 C CA . GLU A 1 300 ? 31.702 -4.795 -36.856 1.00 78.50 300 GLU A CA 1
ATOM 2343 C C . GLU A 1 300 ? 32.390 -5.946 -37.604 1.00 78.50 300 GLU A C 1
ATOM 2345 O O . GLU A 1 300 ? 33.099 -5.714 -38.583 1.00 78.50 300 GLU A O 1
ATOM 2350 N N . VAL A 1 301 ? 32.181 -7.197 -37.176 1.00 81.00 301 VAL A N 1
ATOM 2351 C CA . VAL A 1 301 ? 32.700 -8.371 -37.898 1.00 81.00 301 VAL A CA 1
ATOM 2352 C C . VAL A 1 301 ? 32.030 -8.505 -39.267 1.00 81.00 301 VAL A C 1
ATOM 2354 O O . VAL A 1 301 ? 32.699 -8.833 -40.245 1.00 81.00 301 VAL A O 1
ATOM 2357 N N . GLN A 1 302 ? 30.728 -8.227 -39.367 1.00 79.12 302 GLN A N 1
ATOM 2358 C CA . GLN A 1 302 ? 30.018 -8.234 -40.647 1.00 79.12 302 GLN A CA 1
ATOM 2359 C C . GLN A 1 302 ? 30.512 -7.135 -41.593 1.00 79.12 302 GLN A C 1
ATOM 2361 O O . GLN A 1 302 ? 30.701 -7.408 -42.777 1.00 79.12 302 GLN A O 1
ATOM 2366 N N . GLU A 1 303 ? 30.742 -5.920 -41.091 1.00 80.06 303 GLU A N 1
ATOM 2367 C CA . GLU A 1 303 ? 31.347 -4.832 -41.869 1.00 80.06 303 GLU A CA 1
ATOM 2368 C C . GLU A 1 303 ? 32.736 -5.227 -42.370 1.00 80.06 303 GLU A C 1
ATOM 2370 O O . GLU A 1 303 ? 33.013 -5.133 -43.564 1.00 80.06 303 GLU A O 1
ATOM 2375 N N . TRP A 1 304 ? 33.576 -5.780 -41.496 1.00 85.56 304 TRP A N 1
ATOM 2376 C CA . TRP A 1 304 ? 34.900 -6.254 -41.885 1.00 85.56 304 TRP A CA 1
ATOM 2377 C C . TRP A 1 304 ? 34.843 -7.356 -42.954 1.00 85.56 304 TRP A C 1
ATOM 2379 O O . TRP A 1 304 ? 35.665 -7.370 -43.868 1.00 85.56 304 TRP A O 1
ATOM 2389 N N . LEU A 1 305 ? 33.875 -8.281 -42.879 1.00 82.50 305 LEU A N 1
ATOM 2390 C CA . LEU A 1 305 ? 33.687 -9.318 -43.903 1.00 82.50 305 LEU A CA 1
ATOM 2391 C C . LEU A 1 305 ? 33.307 -8.709 -45.261 1.00 82.50 305 LEU A C 1
ATOM 2393 O O . LEU A 1 305 ? 33.789 -9.183 -46.289 1.00 82.50 305 LEU A O 1
ATOM 2397 N N . LEU A 1 306 ? 32.500 -7.641 -45.268 1.00 80.12 306 LEU A N 1
ATOM 2398 C CA . LEU A 1 306 ? 32.132 -6.903 -46.482 1.00 80.12 306 LEU A CA 1
ATOM 2399 C C . LEU A 1 306 ? 33.319 -6.147 -47.099 1.00 80.12 306 LEU A C 1
ATOM 2401 O O . LEU A 1 306 ? 33.390 -6.026 -48.320 1.00 80.12 306 LEU A O 1
ATOM 2405 N N . GLU A 1 307 ? 34.270 -5.675 -46.291 1.00 81.94 307 GLU A N 1
ATOM 2406 C CA . GLU A 1 307 ? 35.488 -5.002 -46.773 1.00 81.94 307 GLU A CA 1
ATOM 2407 C C . GLU A 1 307 ? 36.457 -5.952 -47.506 1.00 81.94 307 GLU A C 1
ATOM 2409 O O . GLU A 1 307 ? 37.366 -5.507 -48.214 1.00 81.94 307 GLU A O 1
ATOM 2414 N N . ARG A 1 308 ? 36.291 -7.275 -47.368 1.00 81.38 308 ARG A N 1
ATOM 2415 C CA . ARG A 1 308 ? 37.189 -8.271 -47.968 1.00 81.38 308 ARG A CA 1
ATOM 2416 C C . ARG A 1 308 ? 36.746 -8.638 -49.379 1.00 81.38 308 ARG A C 1
ATOM 2418 O O . ARG A 1 308 ? 35.979 -9.575 -49.584 1.00 81.38 308 ARG A O 1
ATOM 2425 N N . SER A 1 309 ? 37.344 -7.966 -50.362 1.00 70.00 309 SER A N 1
ATOM 2426 C CA . SER A 1 309 ? 37.160 -8.246 -51.797 1.00 70.00 309 SER A CA 1
ATOM 2427 C C . SER A 1 309 ? 37.362 -9.722 -52.176 1.00 70.00 309 SER A C 1
ATOM 2429 O O . SER A 1 309 ? 36.689 -10.221 -53.070 1.00 70.00 309 SER A O 1
ATOM 2431 N N . GLU A 1 310 ? 38.225 -10.449 -51.461 1.00 76.19 310 GLU A N 1
ATOM 2432 C CA . GLU A 1 310 ? 38.479 -11.887 -51.651 1.00 76.19 310 GLU A CA 1
ATOM 2433 C C . GLU A 1 310 ? 37.272 -12.791 -51.331 1.00 76.19 310 GLU A C 1
ATOM 2435 O O . GLU A 1 310 ? 37.232 -13.939 -51.773 1.00 76.19 310 GLU A O 1
ATOM 2440 N N . LEU A 1 311 ? 36.300 -12.299 -50.555 1.00 73.69 311 LEU A N 1
ATOM 2441 C CA . LEU A 1 311 ? 35.081 -13.024 -50.175 1.00 73.69 311 LEU A CA 1
ATOM 2442 C C . LEU A 1 311 ? 33.868 -12.626 -51.030 1.00 73.69 311 LEU A C 1
ATOM 2444 O O . LEU A 1 311 ? 32.858 -13.323 -51.010 1.00 73.69 311 LEU A O 1
ATOM 2448 N N . VAL A 1 312 ? 33.970 -11.549 -51.815 1.00 67.62 312 VAL A N 1
ATOM 2449 C CA . VAL A 1 312 ? 32.878 -11.032 -52.658 1.00 67.62 312 VAL A CA 1
ATOM 2450 C C . VAL A 1 312 ? 32.415 -12.036 -53.730 1.00 67.62 312 VAL A C 1
ATOM 2452 O O . VAL A 1 312 ? 31.208 -12.245 -53.829 1.00 67.62 312 VAL A O 1
ATOM 2455 N N . PRO A 1 313 ? 33.296 -12.752 -54.463 1.00 66.69 313 PRO A N 1
ATOM 2456 C CA . PRO A 1 313 ? 32.864 -13.741 -55.465 1.00 66.69 313 PRO A CA 1
ATOM 2457 C C . PRO A 1 313 ? 32.073 -14.921 -54.876 1.00 66.69 313 PRO A C 1
ATOM 2459 O O . PRO A 1 313 ? 31.288 -15.570 -55.568 1.00 66.69 313 PRO A O 1
ATOM 2462 N N . VAL A 1 314 ? 32.271 -15.205 -53.584 1.00 70.88 314 VAL A N 1
ATOM 2463 C CA . VAL A 1 314 ? 31.580 -16.283 -52.859 1.00 70.88 314 VAL A CA 1
ATOM 2464 C C . VAL A 1 314 ? 30.117 -15.909 -52.588 1.00 70.88 314 VAL A C 1
ATOM 2466 O O . VAL A 1 314 ? 29.246 -16.774 -52.597 1.00 70.88 314 VAL A O 1
ATOM 2469 N N . LEU A 1 315 ? 29.823 -14.616 -52.410 1.00 65.81 315 LEU A N 1
ATOM 2470 C CA . LEU A 1 315 ? 28.457 -14.119 -52.206 1.00 65.81 315 LEU A CA 1
ATOM 2471 C C . LEU A 1 315 ? 27.586 -14.244 -53.469 1.00 65.81 315 LEU A C 1
ATOM 2473 O O . LEU A 1 315 ? 26.366 -14.344 -53.363 1.00 65.81 315 LEU A O 1
ATOM 2477 N N . GLU A 1 316 ? 28.198 -14.236 -54.656 1.00 65.31 316 GLU A N 1
ATOM 2478 C CA . GLU A 1 316 ? 27.495 -14.345 -55.945 1.00 65.31 316 GLU A CA 1
ATOM 2479 C C . GLU A 1 316 ? 27.246 -15.800 -56.371 1.00 65.31 316 GLU A C 1
ATOM 2481 O O . GLU A 1 316 ? 26.269 -16.090 -57.057 1.00 65.31 316 GLU A O 1
ATOM 2486 N N . SER A 1 317 ? 28.129 -16.719 -55.969 1.00 69.06 317 SER A N 1
ATOM 2487 C CA . SER A 1 317 ? 28.120 -18.130 -56.387 1.00 69.06 317 SER A CA 1
ATOM 2488 C C . SER A 1 317 ? 27.546 -19.090 -55.339 1.00 69.06 317 SER A C 1
ATOM 2490 O O . SER A 1 317 ? 27.262 -20.245 -55.659 1.00 69.06 317 SER A O 1
ATOM 2492 N N . GLY A 1 318 ? 27.317 -18.603 -54.116 1.00 69.50 318 GLY A N 1
ATOM 2493 C CA . GLY A 1 318 ? 26.887 -19.400 -52.972 1.00 69.50 318 GLY A CA 1
ATOM 2494 C C . GLY A 1 318 ? 28.082 -20.011 -52.222 1.00 69.50 318 GLY A C 1
ATOM 2495 O O . GLY A 1 318 ? 29.008 -20.532 -52.846 1.00 69.50 318 GLY A O 1
ATOM 2496 N N . PRO A 1 319 ? 28.097 -19.968 -50.877 1.00 79.56 319 PRO A N 1
ATOM 2497 C CA . PRO A 1 319 ? 29.249 -20.396 -50.088 1.00 79.56 319 PRO A CA 1
ATOM 2498 C C . PRO A 1 319 ? 29.444 -21.916 -50.104 1.00 79.56 319 PRO A C 1
ATOM 2500 O O . PRO A 1 319 ? 28.526 -22.679 -49.803 1.00 79.56 319 PRO A O 1
ATOM 2503 N N . THR A 1 320 ? 30.675 -22.380 -50.331 1.00 82.69 320 THR A N 1
ATOM 2504 C CA . THR A 1 320 ? 31.042 -23.760 -49.985 1.00 82.69 320 THR A CA 1
ATOM 2505 C C . THR A 1 320 ? 31.503 -23.861 -48.530 1.00 82.69 320 THR A C 1
ATOM 2507 O O . THR A 1 320 ? 31.924 -22.888 -47.899 1.00 82.69 320 THR A O 1
ATOM 2510 N N . ASP A 1 321 ? 31.518 -25.079 -47.989 1.00 81.94 321 ASP A N 1
ATOM 2511 C CA . ASP A 1 321 ? 32.101 -25.357 -46.672 1.00 81.94 321 ASP A CA 1
ATOM 2512 C C . ASP A 1 321 ? 33.590 -24.958 -46.572 1.00 81.94 321 ASP A C 1
ATOM 2514 O O . ASP A 1 321 ? 34.091 -24.672 -45.479 1.00 81.94 321 ASP A O 1
ATOM 2518 N N . GLU A 1 322 ? 34.326 -24.942 -47.687 1.00 83.75 322 GLU A N 1
ATOM 2519 C CA . GLU A 1 322 ? 35.707 -24.453 -47.719 1.00 83.75 322 GLU A CA 1
ATOM 2520 C C . GLU A 1 322 ? 35.790 -22.933 -47.615 1.00 83.75 322 GLU A C 1
ATOM 2522 O O . GLU A 1 322 ? 36.675 -22.432 -46.915 1.00 83.75 322 GLU A O 1
ATOM 2527 N N . ASP A 1 323 ? 34.850 -22.211 -48.220 1.00 83.38 323 ASP A N 1
ATOM 2528 C CA . ASP A 1 323 ? 34.785 -20.751 -48.154 1.00 83.38 323 ASP A CA 1
ATOM 2529 C C . ASP A 1 323 ? 34.389 -20.272 -46.755 1.00 83.38 323 ASP A C 1
ATOM 2531 O O . ASP A 1 323 ? 35.031 -19.377 -46.203 1.00 83.38 323 ASP A O 1
ATOM 2535 N N . VAL A 1 324 ? 33.442 -20.960 -46.106 1.00 83.62 324 VAL A N 1
ATOM 2536 C CA . VAL A 1 324 ? 33.107 -20.742 -44.686 1.00 83.62 324 VAL A CA 1
ATOM 2537 C C . VAL A 1 324 ? 34.339 -20.960 -43.799 1.00 83.62 324 VAL A C 1
ATOM 2539 O O . VAL A 1 324 ? 34.650 -20.150 -42.919 1.00 83.62 324 VAL A O 1
ATOM 2542 N N . ARG A 1 325 ? 35.112 -22.031 -44.046 1.00 84.62 325 ARG A N 1
ATOM 2543 C CA . ARG A 1 325 ? 36.374 -22.287 -43.326 1.00 84.62 325 ARG A CA 1
ATOM 2544 C C . ARG A 1 325 ? 37.435 -21.223 -43.618 1.00 84.62 325 ARG A C 1
ATOM 2546 O O . ARG A 1 325 ? 38.212 -20.899 -42.717 1.00 84.62 325 ARG A O 1
ATOM 2553 N N . ARG A 1 326 ? 37.497 -20.704 -44.846 1.00 85.25 326 ARG A N 1
ATOM 2554 C CA . ARG A 1 326 ? 38.436 -19.657 -45.264 1.00 85.25 326 ARG A CA 1
ATOM 2555 C C . ARG A 1 326 ? 38.124 -18.337 -44.567 1.00 85.25 326 ARG A C 1
ATOM 2557 O O . ARG A 1 326 ? 39.015 -17.799 -43.915 1.00 85.25 326 ARG A O 1
ATOM 2564 N N . ALA A 1 327 ? 36.873 -17.883 -44.606 1.00 84.56 327 ALA A N 1
ATOM 2565 C CA . ALA A 1 327 ? 36.414 -16.686 -43.902 1.00 84.56 327 ALA A CA 1
ATOM 2566 C C . ALA A 1 327 ? 36.695 -16.781 -42.392 1.00 84.56 327 ALA A C 1
ATOM 2568 O O . ALA A 1 327 ? 37.300 -15.881 -41.813 1.00 84.56 327 ALA A O 1
ATOM 2569 N N . ALA A 1 328 ? 36.389 -17.925 -41.767 1.00 85.56 328 ALA A N 1
ATOM 2570 C CA . ALA A 1 328 ? 36.690 -18.161 -40.354 1.00 85.56 328 ALA A CA 1
ATOM 2571 C C . ALA A 1 328 ? 38.192 -18.087 -40.022 1.00 85.56 328 ALA A C 1
ATOM 2573 O O . ALA A 1 328 ? 38.565 -17.608 -38.950 1.00 85.56 328 ALA A O 1
ATOM 2574 N N . LYS A 1 329 ? 39.073 -18.550 -40.919 1.00 87.38 329 LYS A N 1
ATOM 2575 C CA . LYS A 1 329 ? 40.529 -18.411 -40.749 1.00 87.38 329 LYS A CA 1
ATOM 2576 C C . LYS A 1 329 ? 40.979 -16.962 -40.907 1.00 87.38 329 LYS A C 1
ATOM 2578 O O . LYS A 1 329 ? 41.826 -16.526 -40.136 1.00 87.38 329 LYS A O 1
ATOM 2583 N N . LEU A 1 330 ? 40.436 -16.233 -41.880 1.00 87.81 330 LEU A N 1
ATOM 2584 C CA . LEU A 1 330 ? 40.771 -14.826 -42.107 1.00 87.81 330 LEU A CA 1
ATOM 2585 C C . LEU A 1 330 ? 40.370 -13.963 -40.903 1.00 87.81 330 LEU A C 1
ATOM 2587 O O . LEU A 1 330 ? 41.207 -13.214 -40.407 1.00 87.81 330 LEU A O 1
ATOM 2591 N N . MET A 1 331 ? 39.168 -14.167 -40.353 1.00 85.75 331 MET A N 1
ATOM 2592 C CA . MET A 1 331 ? 38.718 -13.477 -39.137 1.00 85.75 331 MET A CA 1
ATOM 2593 C C . MET A 1 331 ? 39.641 -13.724 -37.935 1.00 85.75 331 MET A C 1
ATOM 2595 O O . MET A 1 331 ? 39.911 -12.811 -37.166 1.00 85.75 331 MET A O 1
ATOM 2599 N N . LYS A 1 332 ? 40.162 -14.948 -37.774 1.00 85.31 332 LYS A N 1
ATOM 2600 C CA . LYS A 1 332 ? 41.094 -15.288 -36.682 1.00 85.31 332 LYS A CA 1
ATOM 2601 C C . LYS A 1 332 ? 42.506 -14.728 -36.871 1.00 85.31 332 LYS A C 1
ATOM 2603 O O . LYS A 1 332 ? 43.252 -14.652 -35.902 1.00 85.31 332 LYS A O 1
ATOM 2608 N N . ARG A 1 333 ? 42.909 -14.407 -38.105 1.00 87.00 333 ARG A N 1
ATOM 2609 C CA . ARG A 1 333 ? 44.241 -13.852 -38.414 1.00 87.00 333 ARG A CA 1
ATOM 2610 C C . ARG A 1 333 ? 44.280 -12.333 -38.292 1.00 87.00 333 ARG A C 1
ATOM 2612 O O . ARG A 1 333 ? 45.352 -11.779 -38.075 1.00 87.00 333 ARG A O 1
ATOM 2619 N N . ASP A 1 334 ? 43.138 -11.681 -38.458 1.00 86.31 334 ASP A N 1
ATOM 2620 C CA . ASP A 1 334 ? 42.995 -10.242 -38.304 1.00 86.31 334 ASP A CA 1
ATOM 2621 C C . ASP A 1 334 ? 42.860 -9.868 -36.826 1.00 86.31 334 ASP A C 1
ATOM 2623 O O . ASP A 1 334 ? 42.060 -10.450 -36.097 1.00 86.31 334 ASP A O 1
ATOM 2627 N N . THR A 1 335 ? 43.661 -8.909 -36.367 1.00 80.31 335 THR A N 1
ATOM 2628 C CA . THR A 1 335 ? 43.716 -8.525 -34.951 1.00 80.31 335 THR A CA 1
ATOM 2629 C C . THR A 1 335 ? 42.403 -7.914 -34.466 1.00 80.31 335 THR A C 1
ATOM 2631 O O . THR A 1 335 ? 41.965 -8.229 -33.360 1.00 80.31 335 THR A O 1
ATOM 2634 N N . ARG A 1 336 ? 41.733 -7.100 -35.296 1.00 78.81 336 ARG A N 1
ATOM 2635 C CA . ARG A 1 336 ? 40.444 -6.472 -34.967 1.00 78.81 336 ARG A CA 1
ATOM 2636 C C . ARG A 1 336 ? 39.355 -7.533 -34.835 1.00 78.81 336 ARG A C 1
ATOM 2638 O O . ARG A 1 336 ? 38.701 -7.612 -33.797 1.00 78.81 336 ARG A O 1
ATOM 2645 N N . CYS A 1 337 ? 39.207 -8.398 -35.837 1.00 79.75 337 CYS A N 1
ATOM 2646 C CA . CYS A 1 337 ? 38.207 -9.467 -35.796 1.00 79.75 337 CYS A CA 1
ATOM 2647 C C . CYS A 1 337 ? 38.500 -10.512 -34.721 1.00 79.75 337 CYS A C 1
ATOM 2649 O O . CYS A 1 337 ? 37.582 -10.949 -34.034 1.00 79.75 337 CYS A O 1
ATOM 2651 N N . SER A 1 338 ? 39.763 -10.890 -34.525 1.00 80.38 338 SER A N 1
ATOM 2652 C CA . SER A 1 338 ? 40.146 -11.845 -33.485 1.00 80.38 338 SER A CA 1
ATOM 2653 C C . SER A 1 338 ? 39.752 -11.347 -32.093 1.00 80.38 338 SER A C 1
ATOM 2655 O O . SER A 1 338 ? 39.239 -12.130 -31.297 1.00 80.38 338 SER A O 1
ATOM 2657 N N . ASN A 1 339 ? 39.928 -10.053 -31.810 1.00 75.75 339 ASN A N 1
ATOM 2658 C CA . ASN A 1 339 ? 39.520 -9.446 -30.541 1.00 75.75 339 ASN A CA 1
ATOM 2659 C C . ASN A 1 339 ? 37.992 -9.444 -30.368 1.00 75.75 339 ASN A C 1
ATOM 2661 O O . ASN A 1 339 ? 37.488 -9.832 -29.316 1.00 75.75 339 ASN A O 1
ATOM 2665 N N . LEU A 1 340 ? 37.243 -9.088 -31.416 1.00 77.31 340 LEU A N 1
ATOM 2666 C CA . LEU A 1 340 ? 35.773 -9.111 -31.412 1.00 77.31 340 LEU A CA 1
ATOM 2667 C C . LEU A 1 340 ? 35.206 -10.531 -31.259 1.00 77.31 340 LEU A C 1
ATOM 2669 O O . LEU A 1 340 ? 34.215 -10.751 -30.560 1.00 77.31 340 LEU A O 1
ATOM 2673 N N . LEU A 1 341 ? 35.865 -11.525 -31.855 1.00 75.94 341 LEU A N 1
ATOM 2674 C CA . LEU A 1 341 ? 35.501 -12.933 -31.717 1.00 75.94 341 LEU A CA 1
ATOM 2675 C C . LEU A 1 341 ? 35.651 -13.442 -30.280 1.00 75.94 341 LEU A C 1
ATOM 2677 O O . LEU A 1 341 ? 34.938 -14.368 -29.906 1.00 75.94 341 LEU A O 1
ATOM 2681 N N . GLN A 1 342 ? 36.509 -12.847 -29.446 1.00 74.00 342 GLN A N 1
ATOM 2682 C CA . GLN A 1 342 ? 36.560 -13.208 -28.025 1.00 74.00 342 GLN A CA 1
ATOM 2683 C C . GLN A 1 342 ? 35.252 -12.833 -27.302 1.00 74.00 342 GLN A C 1
ATOM 2685 O O . GLN A 1 342 ? 34.807 -13.572 -26.425 1.00 74.00 342 GLN A O 1
ATOM 2690 N N . LEU A 1 343 ? 34.584 -11.750 -27.722 1.00 69.38 343 LEU A N 1
ATOM 2691 C CA . LEU A 1 343 ? 33.295 -11.306 -27.180 1.00 69.38 343 LEU A CA 1
ATOM 2692 C C . LEU A 1 343 ? 32.108 -12.134 -27.707 1.00 69.38 343 LEU A C 1
ATOM 2694 O O . LEU A 1 343 ? 31.171 -12.448 -26.969 1.00 69.38 343 LEU A O 1
ATOM 2698 N N . LEU A 1 344 ? 32.157 -12.532 -28.979 1.00 70.69 344 LEU A N 1
ATOM 2699 C CA . LEU A 1 344 ? 31.138 -13.373 -29.630 1.00 70.69 344 LEU A CA 1
ATOM 2700 C C . LEU A 1 344 ? 31.298 -14.877 -29.344 1.00 70.69 344 LEU A C 1
ATOM 2702 O O . LEU A 1 344 ? 30.406 -15.666 -29.668 1.00 70.69 344 LEU A O 1
ATOM 2706 N N . ARG A 1 345 ? 32.397 -15.232 -28.667 1.00 67.62 345 ARG A N 1
ATOM 2707 C CA . ARG A 1 345 ? 33.022 -16.551 -28.507 1.00 67.62 345 ARG A CA 1
ATOM 2708 C C . ARG A 1 345 ? 33.800 -17.027 -29.756 1.00 67.62 345 ARG A C 1
ATOM 2710 O O . ARG A 1 345 ? 33.252 -17.073 -30.859 1.00 67.62 345 ARG A O 1
ATOM 2717 N N . PRO A 1 346 ? 35.080 -17.422 -29.606 1.00 58.50 346 PRO A N 1
ATOM 2718 C CA . PRO A 1 346 ? 35.991 -17.674 -30.732 1.00 58.50 346 PRO A CA 1
ATOM 2719 C C . PRO A 1 346 ? 35.741 -19.001 -31.473 1.00 58.50 346 PRO A C 1
ATOM 2721 O O . PRO A 1 346 ? 36.219 -19.204 -32.598 1.00 58.50 346 PRO A O 1
ATOM 2724 N N . ASP A 1 347 ? 35.007 -19.922 -30.851 1.00 63.28 347 ASP A N 1
ATOM 2725 C CA . ASP A 1 347 ? 34.502 -21.171 -31.429 1.00 63.28 347 ASP A CA 1
ATOM 2726 C C . ASP A 1 347 ? 33.433 -20.917 -32.504 1.00 63.28 347 ASP A C 1
ATOM 2728 O O . ASP A 1 347 ? 33.361 -21.668 -33.478 1.00 63.28 347 ASP A O 1
ATOM 2732 N N . LYS A 1 348 ? 32.714 -19.793 -32.412 1.00 70.12 348 LYS A N 1
ATOM 2733 C CA . LYS A 1 348 ? 31.623 -19.421 -33.323 1.00 70.12 348 LYS A CA 1
ATOM 2734 C C . LYS A 1 348 ? 32.054 -18.727 -34.611 1.00 70.12 348 LYS A C 1
ATOM 2736 O O . LYS A 1 348 ? 31.204 -18.364 -35.410 1.00 70.12 348 LYS A O 1
ATOM 2741 N N . ALA A 1 349 ? 33.351 -18.559 -34.878 1.00 78.31 349 ALA A N 1
ATOM 2742 C CA . ALA A 1 349 ? 33.815 -17.884 -36.100 1.00 78.31 349 ALA A CA 1
ATOM 2743 C C . ALA A 1 349 ? 33.295 -18.544 -37.396 1.00 78.31 349 ALA A C 1
ATOM 2745 O O . ALA A 1 349 ? 33.028 -17.859 -38.378 1.00 78.31 349 ALA A O 1
ATOM 2746 N N . LYS A 1 350 ? 33.139 -19.876 -37.407 1.00 80.25 350 LYS A N 1
ATOM 2747 C CA . LYS A 1 350 ? 32.540 -20.594 -38.546 1.00 80.25 350 LYS A CA 1
ATOM 2748 C C . LYS A 1 350 ? 31.040 -20.341 -38.652 1.00 80.25 350 LYS A C 1
ATOM 2750 O O . LYS A 1 350 ? 30.560 -20.116 -39.754 1.00 80.25 350 LYS A O 1
ATOM 2755 N N . ASP A 1 351 ? 30.338 -20.344 -37.524 1.00 80.00 351 ASP A N 1
ATOM 2756 C CA . ASP A 1 351 ? 28.895 -20.099 -37.471 1.00 80.00 351 ASP A CA 1
ATOM 2757 C C . ASP A 1 351 ? 28.581 -18.661 -37.892 1.00 80.00 351 ASP A C 1
ATOM 2759 O O . ASP A 1 351 ? 27.671 -18.433 -38.674 1.00 80.00 351 ASP A O 1
ATOM 2763 N N . ILE A 1 352 ? 29.391 -17.693 -37.456 1.00 79.38 352 ILE A N 1
ATOM 2764 C CA . ILE A 1 352 ? 29.298 -16.286 -37.863 1.00 79.38 352 ILE A CA 1
ATOM 2765 C C . ILE A 1 352 ? 29.527 -16.145 -39.371 1.00 79.38 352 ILE A C 1
ATOM 2767 O O . ILE A 1 352 ? 28.757 -15.458 -40.034 1.00 79.38 352 ILE A O 1
ATOM 2771 N N . ALA A 1 353 ? 30.544 -16.818 -39.926 1.00 80.19 353 ALA A N 1
ATOM 2772 C CA . ALA A 1 353 ? 30.776 -16.828 -41.371 1.00 80.19 353 ALA A CA 1
ATOM 2773 C C . ALA A 1 353 ? 29.588 -17.439 -42.129 1.00 80.19 353 ALA A C 1
ATOM 2775 O O . ALA A 1 353 ? 29.125 -16.850 -43.098 1.00 80.19 353 ALA A O 1
ATOM 2776 N N . ARG A 1 354 ? 29.086 -18.594 -41.676 1.00 80.62 354 ARG A N 1
ATOM 2777 C CA . ARG A 1 354 ? 27.931 -19.294 -42.258 1.00 80.62 354 ARG A CA 1
ATOM 2778 C C . ARG A 1 354 ? 26.694 -18.391 -42.262 1.00 80.62 354 ARG A C 1
ATOM 2780 O O . ARG A 1 354 ? 26.165 -18.113 -43.327 1.00 80.62 354 ARG A O 1
ATOM 2787 N N . VAL A 1 355 ? 26.327 -17.842 -41.101 1.00 78.00 355 VAL A N 1
ATOM 2788 C CA . VAL A 1 355 ? 25.202 -16.903 -40.952 1.00 78.00 355 VAL A CA 1
ATOM 2789 C C . VAL A 1 355 ? 25.375 -15.683 -41.852 1.00 78.00 355 VAL A C 1
ATOM 2791 O O . VAL A 1 355 ? 24.401 -15.219 -42.427 1.00 78.00 355 VAL A O 1
ATOM 2794 N N . TRP A 1 356 ? 26.593 -15.156 -42.000 1.00 76.81 356 TRP A N 1
ATOM 2795 C CA . TRP A 1 356 ? 26.842 -14.021 -42.887 1.00 76.81 356 TRP A CA 1
ATOM 2796 C C . TRP A 1 356 ? 26.631 -14.361 -44.367 1.00 76.81 356 TRP A C 1
ATOM 2798 O O . TRP A 1 356 ? 26.017 -13.568 -45.077 1.00 76.81 356 TRP A O 1
ATOM 2808 N N . PHE A 1 357 ? 27.100 -15.525 -44.825 1.00 75.81 357 PHE A N 1
ATOM 2809 C CA . PHE A 1 357 ? 26.904 -15.960 -46.209 1.00 75.81 357 PHE A CA 1
ATOM 2810 C C . PHE A 1 357 ? 25.454 -16.362 -46.527 1.00 75.81 357 PHE A C 1
ATOM 2812 O O . PHE A 1 357 ? 25.033 -16.218 -47.671 1.00 75.81 357 PHE A O 1
ATOM 2819 N N . ASP A 1 358 ? 24.699 -16.842 -45.535 1.00 71.62 358 ASP A N 1
ATOM 2820 C CA . ASP A 1 358 ? 23.298 -17.259 -45.689 1.00 71.62 358 ASP A CA 1
ATOM 2821 C C . ASP A 1 358 ? 22.307 -16.073 -45.654 1.00 71.62 358 ASP A C 1
ATOM 2823 O O . ASP A 1 358 ? 21.108 -16.249 -45.885 1.00 71.62 358 ASP A O 1
ATOM 2827 N N . LEU A 1 359 ? 22.778 -14.846 -45.380 1.00 64.00 359 LEU A N 1
ATOM 2828 C CA . LEU A 1 359 ? 21.944 -13.644 -45.459 1.00 64.00 359 LEU A CA 1
ATOM 2829 C C . LEU A 1 359 ? 21.541 -13.382 -46.924 1.00 64.00 359 LEU A C 1
ATOM 2831 O O . LEU A 1 359 ? 22.418 -13.260 -47.781 1.00 64.00 359 LEU A O 1
ATOM 2835 N N . PRO A 1 360 ? 20.237 -13.243 -47.237 1.00 55.09 360 PRO A N 1
ATOM 2836 C CA . PRO A 1 360 ? 19.771 -13.105 -48.614 1.00 55.09 360 PRO A CA 1
ATOM 2837 C C . PRO A 1 360 ? 20.377 -11.876 -49.306 1.00 55.09 360 PRO A C 1
ATOM 2839 O O . PRO A 1 360 ? 20.391 -10.770 -48.758 1.00 55.09 360 PRO A O 1
ATOM 2842 N N . ASN A 1 361 ? 20.851 -12.079 -50.537 1.00 48.91 361 ASN A N 1
ATOM 2843 C CA . ASN A 1 361 ? 21.582 -11.091 -51.340 1.00 48.91 361 ASN A CA 1
ATOM 2844 C C . ASN A 1 361 ? 20.660 -10.200 -52.207 1.00 48.91 361 ASN A C 1
ATOM 2846 O O . ASN A 1 361 ? 21.112 -9.542 -53.142 1.00 48.91 361 ASN A O 1
ATOM 2850 N N . ASP A 1 362 ? 19.354 -10.173 -51.920 1.00 43.47 362 ASP A N 1
ATOM 2851 C CA . ASP A 1 362 ? 18.377 -9.436 -52.722 1.00 43.47 362 ASP A CA 1
ATOM 2852 C C . ASP A 1 362 ? 18.387 -7.933 -52.411 1.00 43.47 362 ASP A C 1
ATOM 2854 O O . ASP A 1 362 ? 18.265 -7.493 -51.267 1.00 43.47 362 ASP A O 1
ATOM 2858 N N . ALA A 1 363 ? 18.412 -7.106 -53.458 1.00 40.25 363 ALA A N 1
ATOM 2859 C CA . ALA A 1 363 ? 18.312 -5.648 -53.347 1.00 40.25 363 ALA A CA 1
ATOM 2860 C C . ALA A 1 363 ? 16.980 -5.161 -52.721 1.00 40.25 363 ALA A C 1
ATOM 2862 O O . ALA A 1 363 ? 16.895 -4.027 -52.245 1.00 40.25 363 ALA A O 1
ATOM 2863 N N . SER A 1 364 ? 15.939 -6.001 -52.661 1.00 38.56 364 SER A N 1
ATOM 2864 C CA . SER A 1 364 ? 14.713 -5.740 -51.886 1.00 38.56 364 SER A CA 1
ATOM 2865 C C . SER A 1 364 ? 14.909 -5.975 -50.380 1.00 38.56 364 SER A C 1
ATOM 2867 O O . SER A 1 364 ? 14.298 -5.275 -49.570 1.00 38.56 364 SER A O 1
ATOM 2869 N N . ALA A 1 365 ? 15.821 -6.876 -49.997 1.00 39.38 365 ALA A N 1
ATOM 2870 C CA . ALA A 1 365 ? 16.251 -7.119 -48.623 1.00 39.38 365 ALA A CA 1
ATOM 2871 C C . ALA A 1 365 ? 17.243 -6.059 -48.115 1.00 39.38 365 ALA A C 1
ATOM 2873 O O . ALA A 1 365 ? 17.414 -5.930 -46.910 1.00 39.38 365 ALA A O 1
ATOM 2874 N N . CYS A 1 366 ? 17.806 -5.198 -48.973 1.00 35.09 366 CYS A N 1
ATOM 2875 C CA . CYS A 1 366 ? 18.513 -3.988 -48.524 1.00 35.09 366 CYS A CA 1
ATOM 2876 C C . CYS A 1 366 ? 17.610 -3.000 -47.761 1.00 35.09 366 CYS A C 1
ATOM 2878 O O . CYS A 1 366 ? 18.128 -2.191 -47.000 1.00 35.09 366 CYS A O 1
ATOM 2880 N N . ARG A 1 367 ? 16.273 -3.080 -47.887 1.00 34.19 367 ARG A N 1
ATOM 2881 C CA . ARG A 1 367 ? 15.347 -2.353 -46.989 1.00 34.19 367 ARG A CA 1
ATOM 2882 C C . ARG A 1 367 ? 15.139 -3.058 -45.641 1.00 34.19 367 ARG A C 1
ATOM 2884 O O . ARG A 1 367 ? 14.684 -2.425 -44.696 1.00 34.19 367 ARG A O 1
ATOM 2891 N N . LEU A 1 368 ? 15.491 -4.344 -45.566 1.00 34.19 368 LEU A N 1
ATOM 2892 C CA . LEU A 1 368 ? 15.551 -5.187 -44.366 1.00 34.19 368 LEU A CA 1
ATOM 2893 C C . LEU A 1 368 ? 16.992 -5.416 -43.873 1.00 34.19 368 LEU A C 1
ATOM 2895 O O . LEU A 1 368 ? 17.202 -6.188 -42.943 1.00 34.19 368 LEU A O 1
ATOM 2899 N N . ARG A 1 369 ? 17.969 -4.684 -44.422 1.00 42.38 369 ARG A N 1
ATOM 2900 C CA . ARG A 1 369 ? 19.173 -4.282 -43.698 1.00 42.38 369 ARG A CA 1
ATOM 2901 C C . ARG A 1 369 ? 18.895 -2.922 -43.047 1.00 42.38 369 ARG A C 1
ATOM 2903 O O . ARG A 1 369 ? 19.435 -1.919 -43.515 1.00 42.38 369 ARG A O 1
ATOM 2910 N N . PRO A 1 370 ? 18.066 -2.811 -41.989 1.00 33.47 370 PRO A N 1
ATOM 2911 C CA . PRO A 1 370 ? 18.332 -1.746 -41.060 1.00 33.47 370 PRO A CA 1
ATOM 2912 C C . PRO A 1 370 ? 19.675 -2.100 -40.425 1.00 33.47 370 PRO A C 1
ATOM 2914 O O . PRO A 1 370 ? 19.892 -3.208 -39.927 1.00 33.47 370 PRO A O 1
ATOM 2917 N N . CYS A 1 371 ? 20.586 -1.138 -40.435 1.00 36.56 371 CYS A N 1
ATOM 2918 C CA . CYS A 1 371 ? 21.494 -0.986 -39.318 1.00 36.56 371 CYS A CA 1
ATOM 2919 C C . CYS A 1 371 ? 20.743 -1.390 -38.030 1.00 36.56 371 CYS A C 1
ATOM 2921 O O . CYS A 1 371 ? 19.681 -0.841 -37.758 1.00 36.56 371 CYS A O 1
ATOM 2923 N N . ALA A 1 372 ? 21.290 -2.343 -37.276 1.00 35.62 372 ALA A N 1
ATOM 2924 C CA . ALA A 1 372 ? 20.984 -2.648 -35.878 1.00 35.62 372 ALA A CA 1
ATOM 2925 C C . ALA A 1 372 ? 20.025 -3.799 -35.458 1.00 35.62 372 ALA A C 1
ATOM 2927 O O . ALA A 1 372 ? 20.386 -4.457 -34.485 1.00 35.62 372 ALA A O 1
ATOM 2928 N N . ASP A 1 373 ? 18.901 -4.134 -36.097 1.00 35.69 373 ASP A N 1
ATOM 2929 C CA . ASP A 1 373 ? 17.817 -4.798 -35.317 1.00 35.69 373 ASP A CA 1
ATOM 2930 C C . ASP A 1 373 ? 17.390 -6.240 -35.689 1.00 35.69 373 ASP A C 1
ATOM 2932 O O . ASP A 1 373 ? 16.248 -6.616 -35.438 1.00 35.69 373 ASP A O 1
ATOM 2936 N N . TYR A 1 374 ? 18.276 -7.107 -36.203 1.00 37.53 374 TYR A N 1
ATOM 2937 C CA . TYR A 1 374 ? 17.996 -8.560 -36.199 1.00 37.53 374 TYR A CA 1
ATOM 2938 C C . TYR A 1 374 ? 18.645 -9.228 -34.980 1.00 37.53 374 TYR A C 1
ATOM 2940 O O . TYR A 1 374 ? 19.870 -9.238 -34.828 1.00 37.53 374 TYR A O 1
ATOM 2948 N N . THR A 1 375 ? 17.825 -9.784 -34.091 1.00 44.31 375 THR A N 1
ATOM 2949 C CA . THR A 1 375 ? 18.232 -10.532 -32.898 1.00 44.31 375 THR A CA 1
ATOM 2950 C C . THR A 1 375 ? 18.884 -11.866 -33.285 1.00 44.31 375 THR A C 1
ATOM 2952 O O . THR A 1 375 ? 18.299 -12.940 -33.214 1.00 44.31 375 THR A O 1
ATOM 2955 N N . VAL A 1 376 ? 20.182 -11.810 -33.591 1.00 44.94 376 VAL A N 1
ATOM 2956 C CA . VAL A 1 376 ? 21.087 -12.969 -33.733 1.00 44.94 376 VAL A CA 1
ATOM 2957 C C . VAL A 1 376 ? 21.059 -13.962 -32.545 1.00 44.94 376 VAL A C 1
ATOM 2959 O O . VAL A 1 376 ? 21.362 -15.136 -32.776 1.00 44.94 376 VAL A O 1
ATOM 2962 N N . PRO A 1 377 ? 20.668 -13.608 -31.293 1.00 42.34 377 PRO A N 1
ATOM 2963 C CA . PRO A 1 377 ? 20.493 -14.620 -30.252 1.00 42.34 377 PRO A CA 1
ATOM 2964 C C . PRO A 1 377 ? 19.476 -15.714 -30.608 1.00 42.34 377 PRO A C 1
ATOM 2966 O O . PRO A 1 377 ? 19.691 -16.853 -30.206 1.00 42.34 377 PRO A O 1
ATOM 2969 N N . GLU A 1 378 ? 18.428 -15.404 -31.380 1.00 39.75 378 GLU A N 1
ATOM 2970 C CA . GLU A 1 378 ? 17.361 -16.355 -31.733 1.00 39.75 378 GLU A CA 1
ATOM 2971 C C . GLU A 1 378 ? 17.798 -17.317 -32.853 1.00 39.75 378 GLU A C 1
ATOM 2973 O O . GLU A 1 378 ? 17.613 -18.531 -32.731 1.00 39.75 378 GLU A O 1
ATOM 2978 N N . ALA A 1 379 ? 18.519 -16.813 -33.862 1.00 41.34 379 ALA A N 1
ATOM 2979 C CA . ALA A 1 379 ? 19.072 -17.625 -34.953 1.00 41.34 379 ALA A CA 1
ATOM 2980 C C . ALA A 1 379 ? 20.135 -18.634 -34.470 1.00 41.34 379 ALA A C 1
ATOM 2982 O O . ALA A 1 379 ? 20.233 -19.749 -34.983 1.00 41.34 379 ALA A O 1
ATOM 2983 N N . LEU A 1 380 ? 20.904 -18.282 -33.431 1.00 40.38 380 LEU A N 1
ATOM 2984 C CA . LEU A 1 380 ? 21.873 -19.192 -32.807 1.00 40.38 380 LEU A CA 1
ATOM 2985 C C . LEU A 1 380 ? 21.230 -20.231 -31.868 1.00 40.38 380 LEU A C 1
ATOM 2987 O O . LEU A 1 380 ? 21.896 -21.204 -31.517 1.00 40.38 380 LEU A O 1
ATOM 2991 N N . THR A 1 381 ? 19.971 -20.058 -31.449 1.00 42.19 381 THR A N 1
ATOM 2992 C CA . THR A 1 381 ? 19.220 -21.078 -30.689 1.00 42.19 381 THR A CA 1
ATOM 2993 C C . THR A 1 381 ? 18.400 -22.017 -31.569 1.00 42.19 381 THR A C 1
ATOM 2995 O O . THR A 1 381 ? 18.263 -23.190 -31.221 1.00 42.19 381 THR A O 1
ATOM 2998 N N . GLU A 1 382 ? 17.883 -21.555 -32.709 1.00 35.16 382 GLU A N 1
ATOM 2999 C CA . GLU A 1 382 ? 17.097 -22.404 -33.616 1.00 35.16 382 GLU A CA 1
ATOM 3000 C C . GLU A 1 382 ? 17.963 -23.423 -34.365 1.00 35.16 382 GLU A C 1
ATOM 3002 O O . GLU A 1 382 ? 17.545 -24.567 -34.546 1.00 35.16 382 GLU A O 1
ATOM 3007 N N . HIS A 1 383 ? 19.219 -23.085 -34.674 1.00 37.31 383 HIS A N 1
ATOM 3008 C CA . HIS A 1 383 ? 20.138 -24.013 -35.343 1.00 37.31 383 HIS A CA 1
ATOM 3009 C C . HIS A 1 383 ? 20.574 -25.219 -34.483 1.00 37.31 383 HIS A C 1
ATOM 3011 O O . HIS A 1 383 ? 21.225 -26.130 -34.988 1.00 37.31 383 HIS A O 1
ATOM 3017 N N . HIS A 1 384 ? 20.209 -25.251 -33.195 1.00 38.78 384 HIS A N 1
ATOM 3018 C CA . HIS A 1 384 ? 20.451 -26.371 -32.276 1.00 38.78 384 HIS A CA 1
ATOM 3019 C C . HIS A 1 384 ? 19.219 -27.270 -32.045 1.00 38.78 384 HIS A C 1
ATOM 3021 O O . HIS A 1 384 ? 19.273 -28.161 -31.197 1.00 38.78 384 HIS A O 1
ATOM 3027 N N . ARG A 1 385 ? 18.111 -27.060 -32.773 1.00 34.53 385 ARG A N 1
ATOM 3028 C CA . ARG A 1 385 ? 16.917 -27.932 -32.733 1.00 34.53 385 ARG A CA 1
ATOM 3029 C C . ARG A 1 385 ? 16.632 -28.695 -34.036 1.00 34.53 385 ARG A C 1
ATOM 3031 O O . ARG A 1 385 ? 15.573 -29.311 -34.131 1.00 34.53 385 ARG A O 1
ATOM 3038 N N . GLY A 1 386 ? 17.554 -28.673 -34.998 1.00 31.06 386 GLY A N 1
ATOM 3039 C CA . GLY A 1 386 ? 17.503 -29.476 -36.227 1.00 31.06 386 GLY A CA 1
ATOM 3040 C C . GLY A 1 386 ? 18.471 -30.642 -36.181 1.00 31.06 386 GLY A C 1
ATOM 3041 O O . GLY A 1 386 ? 19.659 -30.368 -35.897 1.00 31.06 386 GLY A O 1
#

pLDDT: mean 78.6, std 17.09, range [31.06, 97.81]

Foldseek 3Di:
DPPPPCVVVVVVVVVVVVVVVVVVCVVQQDDADDDPPLRFCPVVSVVSVVCVVVVHHDDDDHRVVSSVVSVVLQVVLVVLLLVVLVVQQDLLLLLDDLVSSVVVSCVVPVPPPSNVSNCVNPNPVVSSVSNNVSSVVNLVVLLVVLLVLLLVLVLVLCCVLAPLVDHDLVCLVDLVSSLVSSCVVQPPNQEDEDPDDCSSRSPNSPDPDSHHYSCQSPPCVRCSVSSVVSSVSSVLVVVLVVLLVVLLVVCVVPVLQQQPDPACVSRDDCPPNCVPNHRVSRVVCSVVSLQVSLLVLLVVLLVVCVVDPVLVVCLVVPHDLVSLVVQLVVLCVDPSSVSSCSSNPNVCSSVSSVVSSPPDPDPVCVVVPDPGDDRPVVVVVVVVVD

Secondary structure (DSSP, 8-state):
--SSTTHHHHHHHHHHHHHHHHHHHHHHSPPPP-BTTTTBSHHHHHHHHHHHHHT----PPPHHHHHHHHHHHHHHHHHHHHHHHHHH--HHHHTS-HHHHHHHHHHHHTTSHHHHHHHHHHHHHHHHHHHHHHHHHHHHHHHHHHHHHHHHHHHHHHHHHS-TTT--GGGGS-HHHHHHHHHHHHHHHHEE--SS-TTT-HHHHHS---SEEHHHHH-HHHHHHHHHHHHHHHHHHHHHHHHHHHHHHHHHH-GGGGTT-SSGGGTS-HHHHHHHHHHHHHHHHHHHHHHHHHHHHHHHHHHHHHH-GGGHHHHHH---HHHHHHHHHHHHHSHHHHHHHHHH-GGGHHHHHHHHHTS---TTGGGS--SS---HHHHHHHTT--

Organism: NCBI:txid282301